Protein AF-0000000076748038 (afdb_homodimer)

Foldseek 3Di:
DDDPPVLLVLLLLCVVQQHLVRSCVVVVHDSVVSVVSQVVRCVVVVHHQWDDDPPTTDGDPVNVVSNVVVVVVVVVVVLVVLLPCPVALADEAEEEEAPLCCVQFVVVCVVVLCVVRVRYHYDYHHDLADDDCSVVVHFKYKDKADDDPDQWDKDWQFWWFWFKKAAPVLCVVPVCQQQDDLVNQLVQAAEEADRPHPPDFKWKQDPVRDTDTRDNPNHHYDNDLVVSVVCRLVGRTMYIHTPSRCVVVVVVRSMDTTPVVIGMDDIMIIMMIGHDDCNRHVNSVSVVVVSNVRSVVRHPD/DDDPPVLLVLLLLCVVQQHLVRSCVVVVHDSVVSVVSQVVRCVVVVHHQWDDDPPTTDGDPVNVVSSVVVVVVVVVVVLVVLLPCPVALADEAEEEEAPLCCVQFCVVCVVVLCVVRVRYHYDYHHDLADDDCSVVVHFKYKDKADDDPDQWDKDWQFWWFWFKKAAPVLCVVPVCQQQDDLVRQLVQAAEEADRPHPPDFKWKQDPVRDTDTRDNDNHHYDNDLVVSVVCRLVGRTMYIHTPSRCVVVVVVRSMDTTPVVIGMDDIMIIMMIGHDDCNRHVNSVSVVVVSNVRSVVNHPD

InterPro domains:
  IPR000847 LysR, HTH, N-terminal domain [PF00126] (5-64)
  IPR000847 LysR, HTH, N-terminal domain [PS50931] (3-60)
  IPR005119 LysR, substrate-binding [PF03466] (87-293)
  IPR036388 Winged helix-like DNA-binding domain superfamily [G3DSA:1.10.10.10] (3-87)
  IPR036390 Winged helix DNA-binding domain superfamily [SSF46785] (3-110)
  IPR058163 LysR-type transcriptional regulator, proteobacterial-type [PTHR30537] (4-295)

pLDDT: mean 83.14, std 13.68, range [37.03, 98.31]

Solvent-accessible surface area (backbone atoms only — not comparable to full-atom values): 32782 Å² total; per-residue (Å²): 130,81,70,64,68,77,32,51,62,54,48,50,37,24,62,74,59,49,28,60,63,52,22,10,63,74,70,74,45,54,50,69,54,46,53,48,33,48,51,48,49,23,60,65,64,71,45,64,40,66,42,81,49,101,86,52,67,37,68,29,75,60,23,48,52,46,47,66,58,40,53,58,47,52,54,41,41,57,41,38,67,52,28,46,69,64,81,50,61,50,50,77,47,33,32,38,28,34,60,63,53,39,62,72,55,44,51,83,44,44,64,60,50,43,68,75,34,69,50,43,35,43,36,41,38,67,43,86,53,84,80,47,48,75,84,63,66,34,55,32,32,50,41,72,44,81,81,70,95,74,84,53,46,74,44,81,45,37,64,39,47,51,39,40,34,26,15,58,67,53,45,68,77,37,63,68,50,79,74,41,48,72,68,58,48,45,72,39,29,46,37,38,62,49,50,86,74,62,72,66,77,39,27,33,44,40,96,86,67,48,77,41,79,61,71,62,88,86,30,24,37,29,51,44,56,61,57,38,49,51,42,19,55,71,56,45,40,26,36,72,40,52,47,84,82,41,50,67,40,38,74,71,60,40,32,39,81,44,48,83,81,57,45,51,35,72,65,36,34,36,27,44,34,25,70,63,66,47,91,45,28,62,51,56,40,52,49,52,53,50,52,45,60,76,30,47,84,51,48,87,117,131,79,72,64,69,76,32,51,61,54,47,51,37,25,62,75,59,46,28,60,63,53,23,10,62,74,70,72,45,54,48,69,56,47,53,46,33,47,50,48,49,24,61,65,64,71,44,63,39,66,42,82,49,101,87,50,68,38,69,30,76,59,24,47,51,46,46,66,57,38,52,59,46,52,54,41,43,56,41,38,66,52,27,46,67,63,81,51,61,50,49,76,47,31,33,39,28,34,60,63,52,39,62,73,56,44,51,83,44,42,63,61,49,44,68,75,33,69,51,43,34,44,35,42,37,65,42,86,54,86,79,47,48,76,85,64,66,35,54,32,31,50,40,72,45,80,79,71,94,74,85,54,46,73,44,82,46,36,63,39,46,51,40,39,36,27,15,58,66,52,46,69,77,35,64,67,49,78,75,40,47,73,67,59,48,46,72,39,29,45,38,38,62,49,49,86,72,61,72,67,77,40,28,32,46,40,97,86,68,49,76,42,79,62,71,64,87,86,29,24,36,28,48,45,57,60,57,37,50,51,42,19,55,72,55,45,39,27,36,71,38,53,47,84,80,40,52,67,41,37,74,71,60,40,33,38,80,42,50,83,80,57,44,49,35,73,66,37,34,36,26,43,35,25,70,63,66,48,90,44,28,61,52,55,39,52,50,52,53,50,51,44,61,76,30,48,86,50,49,87,118

Secondary structure (DSSP, 8-state):
----TTHHHHHHHHHHHT-HHHHHHHHT--HHHHHHHHHHHHHHHTS--EEE-SS-EEE-HHHHHHHHHHHHHHHHHHHHHHHS---SS-EEEEEEE-HHHIIIIIHHHHHHHHHH-TTEEEEEEE-SS---TTTTT-SEEEEESPPP--S-EEEEEEEEPEEEEE-HHHHHH-GGGGG--HHHHHHTB-EEE--TT--PPPEEE-TTS-EEE---TTSEEES-HHHHHHHHHTT--BEEEEGGGTHHHHHTTS-EEE-TTPEEE--EEEEEEESS-GGG-HHHHHHHHHHHHHHGGGTT-/----TTHHHHHHHHHHHTSHHHHHHHHT--HHHHHHHHHHHHHHHTS--EEE-SS-EEE-HHHHHHHHHHHHHHHHHHHHHHHS---SS-EEEEEEE-HHHIIIIIHHHHHHHHHH-TTEEEEEEE-SS---TTTTT-SEEEEESPPP--S-EEEEEEEEPEEEEE-HHHHHH-GGGTT--HHHHHHTBSEEE--TT--PPPEEEPTTS-EEE---TTSEEES-HHHHHHHHHTT--BEEEEGGGTHHHHHTTS-EEE-TTPEEE--EEEEEEESS-GGG-HHHHHHHHHHHHHHGGGTT-

Sequence (602 aa):
MDWNLNDLPIFIAVIETGSVSKAAKRLGNQKSSVSRAINRLEESLNIKLLERNSRHLNLTSDGEQLYNQLKPLMQNLSAIKEQVPSQSLCGTLHIATTFAFSREILSPNLKAFTERYPDIQLSIRSMSHRAHLLEDKLDLAIQLGDLAPSGFYAKRLTVVKLLWFCTPEYLLENPELQSATLETLQQHVSFYHDQENNQSMLYSTMPDGSKQTIEFKDANQLDDVLLVRDMVASGSGVSLLPDIYCRQLCRDGKLVQIANDLNVLPHVNISAVYASKTTHSPRLKAMLNFMEEITAQYVGGMDWNLNDLPIFIAVIETGSVSKAAKRLGNQKSSVSRAINRLEESLNIKLLERNSRHLNLTSDGEQLYNQLKPLMQNLSAIKEQVPSQSLCGTLHIATTFAFSREILSPNLKAFTERYPDIQLSIRSMSHRAHLLEDKLDLAIQLGDLAPSGFYAKRLTVVKLLWFCTPEYLLENPELQSATLETLQQHVSFYHDQENNQSMLYSTMPDGSKQTIEFKDANQLDDVLLVRDMVASGSGVSLLPDIYCRQLCRDGKLVQIANDLNVLPHVNISAVYASKTTHSPRLKAMLNFMEEITAQYVGG

Radius of gyration: 27.27 Å; Cα contacts (8 Å, |Δi|>4): 1044; chains: 2; bounding box: 62×75×76 Å

Nearest PDB structures (foldseek):
  3t1b-assembly1_D  TM=6.327E-01  e=5.945E-26  Vibrio cholerae
  7trw-assembly1_A-2  TM=8.342E-01  e=1.467E-18  Yersinia pestis CO92
  3mz1-assembly2_D  TM=8.164E-01  e=1.441E-16  Sinorhizobium meliloti 1021
  8sbf-assembly1_D  TM=5.383E-01  e=1.758E-18  Acinetobacter baylyi ADP1
  6g4r-assembly1_A  TM=5.101E-01  e=3.819E-17  Corynebacterium glutamicum

Structure (mmCIF, N/CA/C/O backbone):
data_AF-0000000076748038-model_v1
#
loop_
_entity.id
_entity.type
_entity.pdbx_description
1 polymer 'HTH lysR-type domain-containing protein'
#
loop_
_atom_site.group_PDB
_atom_site.id
_atom_site.type_symbol
_atom_site.label_atom_id
_atom_site.label_alt_id
_atom_site.label_comp_id
_atom_site.label_asym_id
_atom_site.label_entity_id
_atom_site.label_seq_id
_atom_site.pdbx_PDB_ins_code
_atom_site.Cartn_x
_atom_site.Cartn_y
_atom_site.Cartn_z
_atom_site.occupancy
_atom_site.B_iso_or_equiv
_atom_site.auth_seq_id
_atom_site.auth_comp_id
_atom_site.auth_asym_id
_atom_site.auth_atom_id
_atom_site.pdbx_PDB_model_num
ATOM 1 N N . MET A 1 1 ? 20.391 -44 16.562 1 37.81 1 MET A N 1
ATOM 2 C CA . MET A 1 1 ? 19.578 -42.969 17.219 1 37.81 1 MET A CA 1
ATOM 3 C C . MET A 1 1 ? 18.297 -42.719 16.422 1 37.81 1 MET A C 1
ATOM 5 O O . MET A 1 1 ? 18.344 -42.438 15.227 1 37.81 1 MET A O 1
ATOM 9 N N . ASP A 1 2 ? 17.234 -43.344 16.656 1 55.03 2 ASP A N 1
ATOM 10 C CA . ASP A 1 2 ? 16 -43.438 15.891 1 55.03 2 ASP A CA 1
ATOM 11 C C . ASP A 1 2 ? 15.156 -42.156 16.062 1 55.03 2 ASP A C 1
ATOM 13 O O . ASP A 1 2 ? 14.391 -42.031 17.016 1 55.03 2 ASP A O 1
ATOM 17 N N . TRP A 1 3 ? 15.664 -41.062 15.578 1 59.5 3 TRP A N 1
ATOM 18 C CA . TRP A 1 3 ? 14.922 -39.812 15.617 1 59.5 3 TRP A CA 1
ATOM 19 C C . TRP A 1 3 ? 13.695 -39.875 14.719 1 59.5 3 TRP A C 1
ATOM 21 O O . TRP A 1 3 ? 13.766 -40.375 13.594 1 59.5 3 TRP A O 1
ATOM 31 N N . ASN A 1 4 ? 12.547 -39.781 15.391 1 64.44 4 ASN A N 1
ATOM 32 C CA . ASN A 1 4 ? 11.469 -39.406 14.484 1 64.44 4 ASN A CA 1
ATOM 33 C C . ASN A 1 4 ? 11.578 -37.969 14.031 1 64.44 4 ASN A C 1
ATOM 35 O O . ASN A 1 4 ? 11.258 -37.031 14.781 1 64.44 4 ASN A O 1
ATOM 39 N N . LEU A 1 5 ? 12.102 -37.75 12.844 1 67 5 LEU A N 1
ATOM 40 C CA . LEU A 1 5 ? 12.422 -36.438 12.328 1 67 5 LEU A CA 1
ATOM 41 C C . LEU A 1 5 ? 11.18 -35.562 12.25 1 67 5 LEU A C 1
ATOM 43 O O . LEU A 1 5 ? 11.266 -34.312 12.32 1 67 5 LEU A O 1
ATOM 47 N N . ASN A 1 6 ? 10.102 -36.156 12.203 1 71 6 ASN A N 1
ATOM 48 C CA . ASN A 1 6 ? 8.844 -35.438 12.117 1 71 6 ASN A CA 1
ATOM 49 C C . ASN A 1 6 ? 8.516 -34.719 13.43 1 71 6 ASN A C 1
ATOM 51 O O . ASN A 1 6 ? 7.676 -33.812 13.469 1 71 6 ASN A O 1
ATOM 55 N N . ASP A 1 7 ? 9.203 -35.094 14.477 1 80 7 ASP A N 1
ATOM 56 C CA . ASP A 1 7 ? 8.945 -34.469 15.781 1 80 7 ASP A CA 1
ATOM 57 C C . ASP A 1 7 ? 9.664 -33.125 15.906 1 80 7 ASP A C 1
ATOM 59 O O . ASP A 1 7 ? 9.289 -32.312 16.734 1 80 7 ASP A O 1
ATOM 63 N N . LEU A 1 8 ? 10.609 -32.938 15.047 1 78.19 8 LEU A N 1
ATOM 64 C CA . LEU A 1 8 ? 11.461 -31.766 15.18 1 78.19 8 LEU A CA 1
ATOM 65 C C . LEU A 1 8 ? 10.68 -30.5 14.844 1 78.19 8 LEU A C 1
ATOM 67 O O . LEU A 1 8 ? 10.711 -29.531 15.602 1 78.19 8 LEU A O 1
ATOM 71 N N . PRO A 1 9 ? 9.945 -30.578 13.719 1 77.88 9 PRO A N 1
ATOM 72 C CA . PRO A 1 9 ? 9.141 -29.391 13.453 1 77.88 9 PRO A CA 1
ATOM 73 C C . PRO A 1 9 ? 8.102 -29.125 14.539 1 77.88 9 PRO A C 1
ATOM 75 O O . PRO A 1 9 ? 7.773 -27.969 14.82 1 77.88 9 PRO A O 1
ATOM 78 N N . ILE A 1 10 ? 7.559 -30.094 15.117 1 82.06 10 ILE A N 1
ATOM 79 C CA . ILE A 1 10 ? 6.586 -29.969 16.203 1 82.06 10 ILE A CA 1
ATOM 80 C C . ILE A 1 10 ? 7.234 -29.297 17.406 1 82.06 10 ILE A C 1
ATOM 82 O O . ILE A 1 10 ? 6.656 -28.391 18 1 82.06 10 ILE A O 1
ATOM 86 N N . PHE A 1 11 ? 8.469 -29.719 17.75 1 86.25 11 PHE A N 1
ATOM 87 C CA . PHE A 1 11 ? 9.242 -29.125 18.828 1 86.25 11 PHE A CA 1
ATOM 88 C C . PHE A 1 11 ? 9.469 -27.641 18.578 1 86.25 11 PHE A C 1
ATOM 90 O O . PHE A 1 11 ? 9.227 -26.812 19.453 1 86.25 11 PHE A O 1
ATOM 97 N N . ILE A 1 12 ? 9.828 -27.359 17.438 1 82.5 12 ILE A N 1
ATOM 98 C CA . ILE A 1 12 ? 10.102 -25.969 17.078 1 82.5 12 ILE A CA 1
ATOM 99 C C . ILE A 1 12 ? 8.82 -25.141 17.219 1 82.5 12 ILE A C 1
ATOM 101 O O . ILE A 1 12 ? 8.844 -24.047 17.766 1 82.5 12 ILE A O 1
ATOM 105 N N . ALA A 1 13 ? 7.703 -25.625 16.75 1 84.06 13 ALA A N 1
ATOM 106 C CA . ALA A 1 13 ? 6.414 -24.953 16.844 1 84.06 13 ALA A CA 1
ATOM 107 C C . ALA A 1 13 ? 6.023 -24.688 18.297 1 84.06 13 ALA A C 1
ATOM 109 O O . ALA A 1 13 ? 5.504 -23.625 18.625 1 84.06 13 ALA A O 1
ATOM 110 N N . VAL A 1 14 ? 6.281 -25.625 19.109 1 85.5 14 VAL A N 1
ATOM 111 C CA . VAL A 1 14 ? 5.941 -25.5 20.516 1 85.5 14 VAL A CA 1
ATOM 112 C C . VAL A 1 14 ? 6.766 -24.391 21.156 1 85.5 14 VAL A C 1
ATOM 114 O O . VAL A 1 14 ? 6.246 -23.594 21.938 1 85.5 14 VAL A O 1
ATOM 117 N N . ILE A 1 15 ? 7.973 -24.297 20.734 1 82.81 15 ILE A N 1
ATOM 118 C CA . ILE A 1 15 ? 8.844 -23.281 21.297 1 82.81 15 ILE A CA 1
ATOM 119 C C . ILE A 1 15 ? 8.438 -21.906 20.766 1 82.81 15 ILE A C 1
ATOM 121 O O . ILE A 1 15 ? 8.367 -20.938 21.531 1 82.81 15 ILE A O 1
ATOM 125 N N . GLU A 1 16 ? 8.203 -21.906 19.547 1 79.75 16 GLU A N 1
ATOM 126 C CA . GLU A 1 16 ? 7.895 -20.641 18.906 1 79.75 16 GLU A CA 1
ATOM 127 C C . GLU A 1 16 ? 6.551 -20.094 19.375 1 79.75 16 GLU A C 1
ATOM 129 O O . GLU A 1 16 ? 6.379 -18.875 19.5 1 79.75 16 GLU A O 1
ATOM 134 N N . THR A 1 17 ? 5.605 -20.953 19.641 1 80.5 17 THR A N 1
ATOM 135 C CA . THR A 1 17 ? 4.27 -20.547 20.078 1 80.5 17 THR A CA 1
ATOM 136 C C . THR A 1 17 ? 4.203 -20.422 21.594 1 80.5 17 THR A C 1
ATOM 138 O O . THR A 1 17 ? 3.287 -19.797 22.141 1 80.5 17 THR A O 1
ATOM 141 N N . GLY A 1 18 ? 5.137 -21.047 22.234 1 80.31 18 GLY A N 1
ATOM 142 C CA . GLY A 1 18 ? 5.227 -21.031 23.688 1 80.31 18 GLY A CA 1
ATOM 143 C C . GLY A 1 18 ? 4.18 -21.891 24.344 1 80.31 18 GLY A C 1
ATOM 144 O O . GLY A 1 18 ? 3.953 -21.797 25.562 1 80.31 18 GLY A O 1
ATOM 145 N N . SER A 1 19 ? 3.367 -22.656 23.594 1 84.81 19 SER A N 1
ATOM 146 C CA . SER A 1 19 ? 2.301 -23.484 24.125 1 84.81 19 SER A CA 1
ATOM 147 C C . SER A 1 19 ? 2.078 -24.719 23.25 1 84.81 19 SER A C 1
ATOM 149 O O . SER A 1 19 ? 2.16 -24.641 22.031 1 84.81 19 SER A O 1
ATOM 151 N N . VAL A 1 20 ? 1.813 -25.828 23.953 1 85.62 20 VAL A N 1
ATOM 152 C CA . VAL A 1 20 ? 1.507 -27.078 23.25 1 85.62 20 VAL A CA 1
ATOM 153 C C . VAL A 1 20 ? 0.179 -26.938 22.5 1 85.62 20 VAL A C 1
ATOM 155 O O . VAL A 1 20 ? 0.057 -27.359 21.359 1 85.62 20 VAL A O 1
ATOM 158 N N . SER A 1 21 ? -0.703 -26.25 23.141 1 84.38 21 SER A N 1
ATOM 159 C CA . SER A 1 21 ? -2.02 -26.078 22.547 1 84.38 21 SER A CA 1
ATOM 160 C C . SER A 1 21 ? -1.958 -25.156 21.328 1 84.38 21 SER A C 1
ATOM 162 O O . SER A 1 21 ? -2.58 -25.438 20.297 1 84.38 21 SER A O 1
ATOM 164 N N . LYS A 1 22 ? -1.174 -24.188 21.422 1 82.12 22 LYS A N 1
ATOM 165 C CA . LYS A 1 22 ? -1.03 -23.266 20.297 1 82.12 22 LYS A CA 1
ATOM 166 C C . LYS A 1 22 ? -0.272 -23.891 19.141 1 82.12 22 LYS A C 1
ATOM 168 O O . LYS A 1 22 ? -0.614 -23.688 17.984 1 82.12 22 LYS A O 1
ATOM 173 N N . ALA A 1 23 ? 0.669 -24.656 19.453 1 84.5 23 ALA A N 1
ATOM 174 C CA . ALA A 1 23 ? 1.419 -25.391 18.438 1 84.5 23 ALA A CA 1
ATOM 175 C C . ALA A 1 23 ? 0.525 -26.391 17.703 1 84.5 23 ALA A C 1
ATOM 177 O O . ALA A 1 23 ? 0.609 -26.531 16.484 1 84.5 23 ALA A O 1
ATOM 178 N N . ALA A 1 24 ? -0.321 -26.969 18.422 1 85.88 24 ALA A N 1
ATOM 179 C CA . ALA A 1 24 ? -1.258 -27.922 17.844 1 85.88 24 ALA A CA 1
ATOM 180 C C . ALA A 1 24 ? -2.178 -27.234 16.828 1 85.88 24 ALA A C 1
ATOM 182 O O . ALA A 1 24 ? -2.393 -27.75 15.734 1 85.88 24 ALA A O 1
ATOM 183 N N . LYS A 1 25 ? -2.58 -26.156 17.188 1 80 25 LYS A N 1
ATOM 184 C CA . LYS A 1 25 ? -3.445 -25.375 16.312 1 80 25 LYS A CA 1
ATOM 185 C C . LYS A 1 25 ? -2.697 -24.938 15.055 1 80 25 LYS A C 1
ATOM 187 O O . LYS A 1 25 ? -3.213 -25.047 13.938 1 80 25 LYS A O 1
ATOM 192 N N . ARG A 1 26 ? -1.481 -24.562 15.258 1 76.25 26 ARG A N 1
ATOM 193 C CA . ARG A 1 26 ? -0.652 -24.078 14.164 1 76.25 26 ARG A CA 1
ATOM 194 C C . ARG A 1 26 ? -0.346 -25.203 13.172 1 76.25 26 ARG A C 1
ATOM 196 O O . ARG A 1 26 ? -0.337 -24.984 11.961 1 76.25 26 ARG A O 1
ATOM 203 N N . LEU A 1 27 ? -0.184 -26.375 13.609 1 72.56 27 LEU A N 1
ATOM 204 C CA . LEU A 1 27 ? 0.272 -27.5 12.805 1 72.56 27 LEU A CA 1
ATOM 205 C C . LEU A 1 27 ? -0.909 -28.344 12.328 1 72.56 27 LEU A C 1
ATOM 207 O O . LEU A 1 27 ? -0.741 -29.25 11.508 1 72.56 27 LEU A O 1
ATOM 211 N N . GLY A 1 28 ? -2.092 -28 12.844 1 74.69 28 GLY A N 1
ATOM 212 C CA . GLY A 1 28 ? -3.256 -28.812 12.508 1 74.69 28 GLY A CA 1
ATOM 213 C C . GLY A 1 28 ? -3.223 -30.203 13.125 1 74.69 28 GLY A C 1
ATOM 214 O O . GLY A 1 28 ? -3.668 -31.172 12.508 1 74.69 28 GLY A O 1
ATOM 215 N N . ASN A 1 29 ? -2.648 -30.234 14.203 1 79.12 29 ASN A N 1
ATOM 216 C CA . ASN A 1 29 ? -2.521 -31.5 14.914 1 79.12 29 ASN A CA 1
ATOM 217 C C . ASN A 1 29 ? -3.322 -31.5 16.203 1 79.12 29 ASN A C 1
ATOM 219 O O . ASN A 1 29 ? -3.75 -30.453 16.688 1 79.12 29 ASN A O 1
ATOM 223 N N . GLN A 1 30 ? -3.699 -32.688 16.75 1 80.88 30 GLN A N 1
ATOM 224 C CA . GLN A 1 30 ? -4.281 -32.812 18.078 1 80.88 30 GLN A CA 1
ATOM 225 C C . GLN A 1 30 ? -3.242 -32.531 19.156 1 80.88 30 GLN A C 1
ATOM 227 O O . GLN A 1 30 ? -2.074 -32.906 19.016 1 80.88 30 GLN A O 1
ATOM 232 N N . LYS A 1 31 ? -3.709 -31.859 20.234 1 86.88 31 LYS A N 1
ATOM 233 C CA . LYS A 1 31 ? -2.842 -31.531 21.359 1 86.88 31 LYS A CA 1
ATOM 234 C C . LYS A 1 31 ? -2.119 -32.781 21.875 1 86.88 31 LYS A C 1
ATOM 236 O O . LYS A 1 31 ? -0.933 -32.719 22.203 1 86.88 31 LYS A O 1
ATOM 241 N N . SER A 1 32 ? -2.875 -33.844 21.938 1 88.62 32 SER A N 1
ATOM 242 C CA . SER A 1 32 ? -2.303 -35.125 22.438 1 88.62 32 SER A CA 1
ATOM 243 C C . SER A 1 32 ? -1.162 -35.594 21.547 1 88.62 32 SER A C 1
ATOM 245 O O . SER A 1 32 ? -0.163 -36.125 22.031 1 88.62 32 SER A O 1
ATOM 247 N N . SER A 1 33 ? -1.274 -35.312 20.25 1 83.25 33 SER A N 1
ATOM 248 C CA . 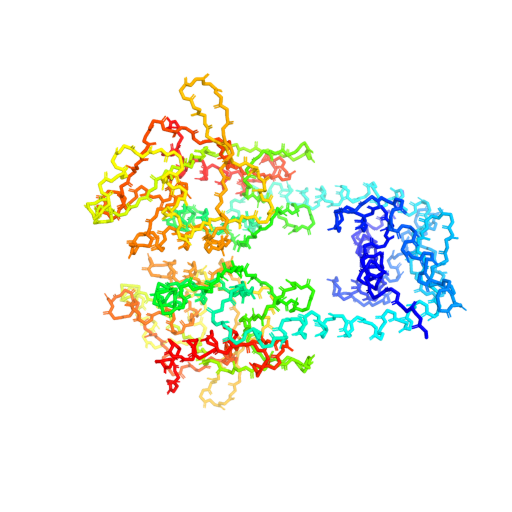SER A 1 33 ? -0.244 -35.719 19.297 1 83.25 33 SER A CA 1
ATOM 249 C C . SER A 1 33 ? 1.011 -34.875 19.453 1 83.25 33 SER A C 1
ATOM 251 O O . SER A 1 33 ? 2.129 -35.375 19.375 1 83.25 33 SER A O 1
ATOM 253 N N . VAL A 1 34 ? 0.78 -33.688 19.703 1 89 34 VAL A N 1
ATOM 254 C CA . VAL A 1 34 ? 1.899 -32.75 19.875 1 89 34 VAL A CA 1
ATOM 255 C C . VAL A 1 34 ? 2.635 -33.094 21.172 1 89 34 VAL A C 1
ATOM 257 O O . VAL A 1 34 ? 3.867 -33.156 21.203 1 89 34 VAL A O 1
ATOM 260 N N . SER A 1 35 ? 1.892 -33.281 22.172 1 87.44 35 SER A N 1
ATOM 261 C CA . SER A 1 35 ? 2.475 -33.656 23.469 1 87.44 35 SER A CA 1
ATOM 262 C C . SER A 1 35 ? 3.258 -34.938 23.375 1 87.44 35 SER A C 1
ATOM 264 O O . SER A 1 35 ? 4.367 -35.062 23.906 1 87.44 35 SER A O 1
ATOM 266 N N . ARG A 1 36 ? 2.756 -35.938 22.656 1 88 36 ARG A N 1
ATOM 267 C CA . ARG A 1 36 ? 3.422 -37.219 22.469 1 88 36 ARG A CA 1
ATOM 268 C C . ARG A 1 36 ? 4.719 -37.031 21.688 1 88 36 ARG A C 1
ATOM 270 O O . ARG A 1 36 ? 5.723 -37.688 21.984 1 88 36 ARG A O 1
ATOM 277 N N . ALA A 1 37 ? 4.613 -36.188 20.672 1 86.44 37 ALA A N 1
ATOM 278 C CA . ALA A 1 37 ? 5.797 -35.938 19.859 1 86.44 37 ALA A CA 1
ATOM 279 C C . ALA A 1 37 ? 6.934 -35.344 20.688 1 86.44 37 ALA A C 1
ATOM 281 O O . ALA A 1 37 ? 8.086 -35.781 20.547 1 86.44 37 ALA A O 1
ATOM 282 N N . ILE A 1 38 ? 6.625 -34.5 21.547 1 87.56 38 ILE A N 1
ATOM 283 C CA . ILE A 1 38 ? 7.625 -33.875 22.406 1 87.56 38 ILE A CA 1
ATOM 284 C C . ILE A 1 38 ? 8.211 -34.906 23.359 1 87.56 38 ILE A C 1
ATOM 286 O O . ILE A 1 38 ? 9.43 -35 23.531 1 87.56 38 ILE A O 1
ATOM 290 N N . ASN A 1 39 ? 7.305 -35.656 23.891 1 86.88 39 ASN A N 1
ATOM 291 C CA . ASN A 1 39 ? 7.75 -36.719 24.797 1 86.88 39 ASN A CA 1
ATOM 292 C C . ASN A 1 39 ? 8.641 -37.719 24.078 1 86.88 39 ASN A C 1
ATOM 294 O O . ASN A 1 39 ? 9.656 -38.156 24.609 1 86.88 39 ASN A O 1
ATOM 298 N N . ARG A 1 40 ? 8.25 -38.094 22.891 1 85.19 40 ARG A N 1
ATOM 299 C CA . ARG A 1 40 ? 9.031 -39.031 22.094 1 85.19 40 ARG A CA 1
ATOM 300 C C . ARG A 1 40 ? 10.414 -38.469 21.797 1 85.19 40 ARG A C 1
ATOM 302 O O . ARG A 1 40 ? 11.414 -39.188 21.859 1 85.19 40 ARG A O 1
ATOM 309 N N . LEU A 1 41 ? 10.445 -37.25 21.5 1 84.75 41 LEU A N 1
ATOM 310 C CA . LEU A 1 41 ? 11.711 -36.594 21.203 1 84.75 41 LEU A CA 1
ATOM 311 C C . LEU A 1 41 ? 12.609 -36.531 22.438 1 84.75 41 LEU A C 1
ATOM 313 O O . LEU A 1 41 ? 13.812 -36.812 22.359 1 84.75 41 LEU A O 1
ATOM 317 N N . GLU A 1 42 ? 12.047 -36.25 23.531 1 86.62 42 GLU A N 1
ATOM 318 C CA . GLU A 1 42 ? 12.797 -36.219 24.781 1 86.62 42 GLU A CA 1
ATOM 319 C C . GLU A 1 42 ? 13.328 -37.625 25.125 1 86.62 42 GLU A C 1
ATOM 321 O O . GLU A 1 42 ? 14.469 -37.75 25.578 1 86.62 42 GLU A O 1
ATOM 326 N N . GLU A 1 43 ? 12.508 -38.594 24.906 1 84.38 43 GLU A N 1
ATOM 327 C CA . GLU A 1 43 ? 12.898 -39.969 25.172 1 84.38 43 GLU A CA 1
ATOM 328 C C . GLU A 1 43 ? 14.008 -40.438 24.234 1 84.38 43 GLU A C 1
ATOM 330 O O . GLU A 1 43 ? 14.977 -41.062 24.672 1 84.38 43 GLU A O 1
ATOM 335 N N . SER A 1 44 ? 13.875 -40.094 23 1 81.5 44 SER A N 1
ATOM 336 C CA . SER A 1 44 ? 14.859 -40.5 22 1 81.5 44 SER A CA 1
ATOM 337 C C . SER A 1 44 ? 16.219 -39.844 22.25 1 81.5 44 SER A C 1
ATOM 339 O O . SER A 1 44 ? 17.25 -40.469 22 1 81.5 44 SER A O 1
ATOM 341 N N . LEU A 1 45 ? 16.172 -38.656 22.812 1 79.69 45 LEU A N 1
ATOM 342 C CA . LEU A 1 45 ? 17.391 -37.906 23.047 1 79.69 45 LEU A CA 1
ATOM 343 C C . LEU A 1 45 ? 17.875 -38.062 24.484 1 79.69 45 LEU A C 1
ATOM 345 O O . LEU A 1 45 ? 18.984 -37.656 24.828 1 79.69 45 LEU A O 1
ATOM 349 N N . ASN A 1 46 ? 17.062 -38.719 25.234 1 81.69 46 ASN A N 1
ATOM 350 C CA . ASN A 1 46 ? 17.328 -38.938 26.656 1 81.69 46 ASN A CA 1
ATOM 351 C C . ASN A 1 46 ? 17.641 -37.625 27.375 1 81.69 46 ASN A C 1
ATOM 353 O O . ASN A 1 46 ? 18.562 -37.562 28.172 1 81.69 46 ASN A O 1
ATOM 357 N N . ILE A 1 47 ? 17.031 -36.594 26.922 1 81.62 47 ILE A N 1
ATOM 358 C CA . ILE A 1 47 ? 17.141 -35.281 27.578 1 81.62 47 ILE A CA 1
ATOM 359 C C . ILE A 1 47 ? 15.734 -34.688 27.734 1 81.62 47 ILE A C 1
ATOM 361 O O . ILE A 1 47 ? 14.805 -35.062 27.016 1 81.62 47 ILE A O 1
ATOM 365 N N . LYS A 1 48 ? 15.578 -33.781 28.703 1 84.56 48 LYS A N 1
ATOM 366 C CA . LYS A 1 48 ? 14.359 -33 28.844 1 84.56 48 LYS A CA 1
ATOM 367 C C . LYS A 1 48 ? 14.477 -31.672 28.094 1 84.56 48 LYS A C 1
ATOM 369 O O . LYS A 1 48 ? 15.469 -30.953 28.234 1 84.56 48 LYS A O 1
ATOM 374 N N . LEU A 1 49 ? 13.5 -31.484 27.234 1 86.38 49 LEU A N 1
ATOM 375 C CA . LEU A 1 49 ? 13.531 -30.281 26.406 1 86.38 49 LEU A CA 1
ATOM 376 C C . LEU A 1 49 ? 12.672 -29.188 27.016 1 86.38 49 LEU A C 1
ATOM 378 O O . LEU A 1 49 ? 12.953 -28 26.828 1 86.38 49 LEU A O 1
ATOM 382 N N . LEU A 1 50 ? 11.625 -29.594 27.688 1 84.88 50 LEU A N 1
ATOM 383 C CA . LEU A 1 50 ? 10.656 -28.641 28.234 1 84.88 50 LEU A CA 1
ATOM 384 C C . LEU A 1 50 ? 10.5 -28.844 29.75 1 84.88 50 LEU A C 1
ATOM 386 O O . LEU A 1 50 ? 10.602 -29.969 30.234 1 84.88 50 LEU A O 1
ATOM 390 N N . GLU A 1 51 ? 10.57 -27.734 30.484 1 79.38 51 GLU A N 1
ATOM 391 C CA . GLU A 1 51 ? 10.25 -27.781 31.906 1 79.38 51 GLU A CA 1
ATOM 392 C C . GLU A 1 51 ? 8.875 -27.172 32.188 1 79.38 51 GLU A C 1
ATOM 394 O O . GLU A 1 51 ? 8.539 -26.125 31.625 1 79.38 51 GLU A O 1
ATOM 399 N N . ARG A 1 52 ? 7.965 -28.031 32.469 1 65.38 52 ARG A N 1
ATOM 400 C CA . ARG A 1 52 ? 6.598 -27.609 32.781 1 65.38 52 ARG A CA 1
ATOM 401 C C . ARG A 1 52 ? 6.492 -27 34.156 1 65.38 52 ARG A C 1
ATOM 403 O O . ARG A 1 52 ? 6.875 -27.641 35.156 1 65.38 52 ARG A O 1
ATOM 410 N N . ASN A 1 53 ? 6.742 -25.812 34.281 1 56.69 53 ASN A N 1
ATOM 411 C CA . ASN A 1 53 ? 6.258 -25.266 35.531 1 56.69 53 ASN A CA 1
ATOM 412 C C . ASN A 1 53 ? 4.82 -24.766 35.406 1 56.69 53 ASN A C 1
ATOM 414 O O . ASN A 1 53 ? 4.316 -24.578 34.312 1 56.69 53 ASN A O 1
ATOM 418 N N . SER A 1 54 ? 3.98 -24.688 36.438 1 54.81 54 SER A N 1
ATOM 419 C CA . SER A 1 54 ? 2.545 -24.469 36.531 1 54.81 54 SER A CA 1
ATOM 420 C C . SER A 1 54 ? 2.072 -23.422 35.531 1 54.81 54 SER A C 1
ATOM 422 O O . SER A 1 54 ? 0.945 -23.5 35.031 1 54.81 54 SER A O 1
ATOM 424 N N . ARG A 1 55 ? 2.711 -22.312 35.094 1 54.81 55 ARG A N 1
ATOM 425 C CA . ARG A 1 55 ? 2.113 -21.203 34.375 1 54.81 55 ARG A CA 1
ATOM 426 C C . ARG A 1 55 ? 2.742 -21.031 33 1 54.81 55 ARG A C 1
ATOM 428 O O . ARG A 1 55 ? 2.111 -20.5 32.094 1 54.81 55 ARG A O 1
ATOM 435 N N . HIS A 1 56 ? 3.996 -21.391 32.781 1 62.78 56 HIS A N 1
ATOM 436 C CA . HIS A 1 56 ? 4.633 -21.141 31.5 1 62.78 56 HIS A CA 1
ATOM 437 C C . HIS A 1 56 ? 5.492 -22.328 31.062 1 62.78 56 HIS A C 1
ATOM 439 O O . HIS A 1 56 ? 6.074 -23.016 31.906 1 62.78 56 HIS A O 1
ATOM 445 N N . LEU A 1 57 ? 5.367 -22.781 29.781 1 71.81 57 LEU A N 1
ATOM 446 C CA . LEU A 1 57 ? 6.246 -23.75 29.141 1 71.81 57 LEU A CA 1
ATOM 447 C C . LEU A 1 57 ? 7.629 -23.156 28.891 1 71.81 57 LEU A C 1
ATOM 449 O O . LEU A 1 57 ? 7.766 -22.172 28.172 1 71.81 57 LEU A O 1
ATOM 453 N N . ASN A 1 58 ? 8.633 -23.625 29.719 1 77.94 58 ASN A N 1
ATOM 454 C CA . ASN A 1 58 ? 10 -23.141 29.562 1 77.94 58 ASN A CA 1
ATOM 455 C C . ASN A 1 58 ? 10.906 -24.188 28.938 1 77.94 58 ASN A C 1
ATOM 457 O O . ASN A 1 58 ? 10.727 -25.375 29.156 1 77.94 58 ASN A O 1
ATOM 461 N N . LEU A 1 59 ? 11.883 -23.719 28.125 1 80.56 59 LEU A N 1
ATOM 462 C CA . LEU A 1 59 ? 12.93 -24.562 27.562 1 80.56 59 LEU A CA 1
ATOM 463 C C . LEU A 1 59 ? 13.984 -24.875 28.625 1 80.56 59 LEU A C 1
ATOM 465 O O . LEU A 1 59 ? 14.359 -24.016 29.406 1 80.56 59 LEU A O 1
ATOM 469 N N . THR A 1 60 ? 14.43 -26.141 28.703 1 82.31 60 THR A N 1
ATOM 470 C CA . THR A 1 60 ? 15.648 -26.484 29.422 1 82.31 60 THR A CA 1
ATOM 471 C C . THR A 1 60 ? 16.875 -25.984 28.656 1 82.31 60 THR A C 1
ATOM 473 O O . THR A 1 60 ? 16.766 -25.531 27.516 1 82.31 60 THR A O 1
ATOM 476 N N . SER A 1 61 ? 18.016 -25.969 29.312 1 81.19 61 SER A N 1
ATOM 477 C CA . SER A 1 61 ? 19.266 -25.641 28.625 1 81.19 61 SER A CA 1
ATOM 478 C C . SER A 1 61 ? 19.484 -26.516 27.406 1 81.19 61 SER A C 1
ATOM 480 O O . SER A 1 61 ? 19.922 -26.031 26.359 1 81.19 61 SER A O 1
ATOM 482 N N . ASP A 1 62 ? 19.156 -27.719 27.531 1 81.12 62 ASP A N 1
ATOM 483 C CA . ASP A 1 62 ? 19.266 -28.672 26.422 1 81.12 62 ASP A CA 1
ATOM 484 C C . ASP A 1 62 ? 18.25 -28.344 25.328 1 81.12 62 ASP A C 1
ATOM 486 O O . ASP A 1 62 ? 18.547 -28.453 24.125 1 81.12 62 ASP A O 1
ATOM 490 N N . GLY A 1 63 ? 17.078 -27.953 25.828 1 82.19 63 GLY A N 1
ATOM 491 C CA . GLY A 1 63 ? 16.047 -27.562 24.859 1 82.19 63 GLY A CA 1
ATOM 492 C C . GLY A 1 63 ? 16.438 -26.344 24.047 1 82.19 63 GLY A C 1
ATOM 493 O O . GLY A 1 63 ? 16.234 -26.297 22.828 1 82.19 63 GLY A O 1
ATOM 494 N N . GLU A 1 64 ? 17.031 -25.469 24.688 1 81.62 64 GLU A N 1
ATOM 495 C CA . GLU A 1 64 ? 17.484 -24.25 24 1 81.62 64 GLU A CA 1
ATOM 496 C C . GLU A 1 64 ? 18.594 -24.562 23 1 81.62 64 GLU A C 1
ATOM 498 O O . GLU A 1 64 ? 18.594 -24.031 21.891 1 81.62 64 GLU A O 1
ATOM 503 N N . GLN A 1 65 ? 19.469 -25.359 23.406 1 79 65 GLN A N 1
ATOM 504 C CA . GLN A 1 65 ? 20.562 -25.766 22.516 1 79 65 GLN A CA 1
ATOM 505 C C . GLN A 1 65 ? 20.047 -26.5 21.297 1 79 65 GLN A C 1
ATOM 507 O O . GLN A 1 65 ? 20.469 -26.25 20.172 1 79 65 GLN A O 1
ATOM 512 N N . LEU A 1 66 ? 19.156 -27.375 21.531 1 80.19 66 LEU A N 1
ATOM 513 C CA . LEU A 1 66 ? 18.594 -28.125 20.406 1 80.19 66 LEU A CA 1
ATOM 514 C C . LEU A 1 66 ? 17.828 -27.219 19.469 1 80.19 66 LEU A C 1
ATOM 516 O O . LEU A 1 66 ? 17.953 -27.312 18.25 1 80.19 66 LEU A O 1
ATOM 520 N N . TYR A 1 67 ? 17.031 -26.359 20.094 1 80.94 67 TYR A N 1
ATOM 521 C CA . TYR A 1 67 ? 16.281 -25.406 19.281 1 80.94 67 TYR A CA 1
ATOM 522 C C . TYR A 1 67 ? 17.234 -24.578 18.406 1 80.94 67 TYR A C 1
ATOM 524 O O . TYR A 1 67 ? 17 -24.422 17.203 1 80.94 67 TYR A O 1
ATOM 532 N N . ASN A 1 68 ? 18.25 -24.141 18.953 1 77.31 68 ASN A N 1
ATOM 533 C CA . ASN A 1 68 ? 19.188 -23.281 18.234 1 77.31 68 ASN A CA 1
ATOM 534 C C . ASN A 1 68 ? 19.906 -24.062 17.125 1 77.31 68 ASN A C 1
ATOM 536 O O . ASN A 1 68 ? 20.203 -23.5 16.062 1 77.31 68 ASN A O 1
ATOM 540 N N . GLN A 1 69 ? 20.094 -25.312 17.359 1 72.69 69 GLN A N 1
ATOM 541 C CA . GLN A 1 69 ? 20.766 -26.141 16.375 1 72.69 69 GLN A CA 1
ATOM 542 C C . GLN A 1 69 ? 19.781 -26.609 15.297 1 72.69 69 GLN A C 1
ATOM 544 O O . GLN A 1 69 ? 20.141 -26.703 14.125 1 72.69 69 GLN A O 1
ATOM 549 N N . LEU A 1 70 ? 18.578 -26.797 15.734 1 71.94 70 LEU A N 1
ATOM 550 C CA . LEU A 1 70 ? 17.594 -27.391 14.836 1 71.94 70 LEU A CA 1
ATOM 551 C C . LEU A 1 70 ? 16.953 -26.312 13.945 1 71.94 70 LEU A C 1
ATOM 553 O O . LEU A 1 70 ? 16.641 -26.578 12.789 1 71.94 70 LEU A O 1
ATOM 557 N N . LYS A 1 71 ? 16.797 -25.25 14.547 1 72.81 71 LYS A N 1
ATOM 558 C CA . LYS A 1 71 ? 16.094 -24.188 13.82 1 72.81 71 LYS A CA 1
ATOM 559 C C . LYS A 1 71 ? 16.75 -23.906 12.477 1 72.81 71 LYS A C 1
ATOM 561 O O . LYS A 1 71 ? 16.094 -23.953 11.43 1 72.81 71 LYS A O 1
ATOM 566 N N . PRO A 1 72 ? 18.031 -23.812 12.469 1 65 72 PRO A N 1
ATOM 567 C CA . PRO A 1 72 ? 18.656 -23.641 11.156 1 65 72 PRO A CA 1
ATOM 568 C C . PRO A 1 72 ? 18.578 -24.906 10.297 1 65 72 PRO A C 1
ATOM 570 O O . PRO A 1 72 ? 18.422 -24.812 9.078 1 65 72 PRO A O 1
ATOM 573 N N . LEU A 1 73 ? 18.641 -26.031 10.844 1 60.25 73 LEU A N 1
ATOM 574 C CA . LEU A 1 73 ? 18.578 -27.297 10.109 1 60.25 73 LEU A CA 1
ATOM 575 C C . LEU A 1 73 ? 17.188 -27.5 9.5 1 60.25 73 LEU A C 1
ATOM 577 O O . LEU A 1 73 ? 17.078 -27.938 8.352 1 60.25 73 LEU A O 1
ATOM 581 N N . MET A 1 74 ? 16.219 -27.234 10.281 1 60.03 74 MET A N 1
ATOM 582 C CA . MET A 1 74 ? 14.859 -27.375 9.766 1 60.03 74 MET A CA 1
ATOM 583 C C . MET A 1 74 ? 14.57 -26.328 8.688 1 60.03 74 MET A C 1
ATOM 585 O O . MET A 1 74 ? 13.875 -26.625 7.715 1 60.03 74 MET A O 1
ATOM 589 N N . GLN A 1 75 ? 15.109 -25.312 8.922 1 57.19 75 GLN A N 1
ATOM 590 C CA . GLN A 1 75 ? 15.031 -24.281 7.883 1 57.19 75 GLN A CA 1
ATOM 591 C C . GLN A 1 75 ? 15.773 -24.734 6.625 1 57.19 75 GLN A C 1
ATOM 593 O O . GLN A 1 75 ? 15.289 -24.516 5.508 1 57.19 75 GLN A O 1
ATOM 598 N N . ASN A 1 76 ? 16.844 -25.406 6.867 1 51.84 76 ASN A N 1
ATOM 599 C CA . ASN A 1 76 ? 17.609 -25.984 5.766 1 51.84 76 ASN A CA 1
ATOM 600 C C . ASN A 1 76 ? 16.891 -27.172 5.148 1 51.84 76 ASN A C 1
ATOM 602 O O . ASN A 1 76 ? 16.906 -27.359 3.932 1 51.84 76 ASN A O 1
ATOM 606 N N . LEU A 1 77 ? 16.391 -27.984 5.961 1 50.22 77 LEU A N 1
ATOM 607 C CA . LEU A 1 77 ? 15.641 -29.125 5.449 1 50.22 77 LEU A CA 1
ATOM 608 C C . LEU A 1 77 ? 14.461 -28.672 4.609 1 50.22 77 LEU A C 1
ATOM 610 O O . LEU A 1 77 ? 14.148 -29.266 3.58 1 50.22 77 LEU A O 1
ATOM 614 N N . SER A 1 78 ? 13.758 -27.797 5.203 1 46.62 78 SER A N 1
ATOM 615 C CA . SER A 1 78 ? 12.727 -27.203 4.363 1 46.62 78 SER A CA 1
ATOM 616 C C . SER A 1 78 ? 13.312 -26.656 3.068 1 46.62 78 SER A C 1
ATOM 618 O O . SER A 1 78 ? 12.703 -26.766 2.004 1 46.62 78 SER A O 1
ATOM 620 N N . ALA A 1 79 ? 14.477 -26.141 3.26 1 44.94 79 ALA A N 1
ATOM 621 C CA . ALA A 1 79 ? 15.234 -25.719 2.086 1 44.94 79 ALA A CA 1
ATOM 622 C C . ALA A 1 79 ? 15.68 -26.922 1.255 1 44.94 79 ALA A C 1
ATOM 624 O O . ALA A 1 79 ? 15.711 -26.859 0.023 1 44.94 79 ALA A O 1
ATOM 625 N N . ILE A 1 80 ? 16.141 -27.953 1.895 1 43.59 80 ILE A N 1
ATOM 626 C CA . ILE A 1 80 ? 16.531 -29.172 1.199 1 43.59 80 ILE A CA 1
ATOM 627 C C . ILE A 1 80 ? 15.32 -29.766 0.496 1 43.59 80 ILE A C 1
ATOM 629 O O . ILE A 1 80 ? 15.422 -30.234 -0.643 1 43.59 80 ILE A O 1
ATOM 633 N N . LYS A 1 81 ? 14.266 -30.062 1.364 1 42.88 81 LYS A N 1
ATOM 634 C CA . LYS A 1 81 ? 13.078 -30.547 0.668 1 42.88 81 LYS A CA 1
ATOM 635 C C . LYS A 1 81 ? 12.758 -29.672 -0.539 1 42.88 81 LYS A C 1
ATOM 637 O O . LYS A 1 81 ? 12.344 -30.172 -1.586 1 42.88 81 LYS A O 1
ATOM 642 N N . GLU A 1 82 ? 12.922 -28.406 -0.183 1 40.03 82 GLU A N 1
ATOM 643 C CA . GLU A 1 82 ? 12.805 -27.484 -1.312 1 40.03 82 GLU A CA 1
ATOM 644 C C . GLU A 1 82 ? 13.992 -27.641 -2.264 1 40.03 82 GLU A C 1
ATOM 646 O O . GLU A 1 82 ? 13.891 -27.297 -3.447 1 40.03 82 GLU A O 1
ATOM 651 N N . GLN A 1 83 ? 15.07 -28.031 -1.665 1 37.88 83 GLN A N 1
ATOM 652 C CA . GLN A 1 83 ? 16.234 -28.344 -2.482 1 37.88 83 GLN A CA 1
ATOM 653 C C . GLN A 1 83 ? 16.078 -29.688 -3.182 1 37.88 83 GLN A C 1
ATOM 655 O O . GLN A 1 83 ? 16.938 -30.094 -3.959 1 37.88 83 GLN A O 1
ATOM 660 N N . VAL A 1 84 ? 15.445 -30.641 -2.57 1 37.19 84 VAL A N 1
ATOM 661 C CA . VAL A 1 84 ? 15.312 -31.688 -3.586 1 37.19 84 VAL A CA 1
ATOM 662 C C . VAL A 1 84 ? 15.008 -31.047 -4.941 1 37.19 84 VAL A C 1
ATOM 664 O O . VAL A 1 84 ? 14.094 -30.234 -5.055 1 37.19 84 VAL A O 1
ATOM 667 N N . PRO A 1 85 ? 16.078 -30.984 -5.676 1 39.72 85 PRO A N 1
ATOM 668 C CA . PRO A 1 85 ? 15.945 -30.469 -7.039 1 39.72 85 PRO A CA 1
ATOM 669 C C . PRO A 1 85 ? 14.531 -30.609 -7.598 1 39.72 85 PRO A C 1
ATOM 671 O O . PRO A 1 85 ? 14.094 -31.719 -7.891 1 39.72 85 PRO A O 1
ATOM 674 N N . SER A 1 86 ? 13.555 -30.578 -6.961 1 39 86 SER A N 1
ATOM 675 C CA . SER A 1 86 ? 12.555 -30.594 -8.023 1 39 86 SER A CA 1
ATOM 676 C C . SER A 1 86 ? 12.906 -29.609 -9.125 1 39 86 SER A C 1
ATOM 678 O O . SER A 1 86 ? 13.117 -28.422 -8.859 1 39 86 SER A O 1
ATOM 680 N N . GLN A 1 87 ? 13.883 -29.797 -9.836 1 46 87 GLN A N 1
ATOM 681 C CA . GLN A 1 87 ? 14.266 -29.266 -11.141 1 46 87 GLN A CA 1
ATOM 682 C C . GLN A 1 87 ? 13.156 -28.391 -11.727 1 46 87 GLN A C 1
ATOM 684 O O . GLN A 1 87 ? 13.344 -27.75 -12.758 1 46 87 GLN A O 1
ATOM 689 N N . SER A 1 88 ? 11.953 -28.469 -11.289 1 57.34 88 SER A N 1
ATOM 690 C CA . SER A 1 88 ? 10.859 -27.984 -12.125 1 57.34 88 SER A CA 1
ATOM 691 C C . SER A 1 88 ? 10.453 -26.562 -11.734 1 57.34 88 SER A C 1
ATOM 693 O O . SER A 1 88 ? 10.641 -26.156 -10.578 1 57.34 88 SER A O 1
ATOM 695 N N . LEU A 1 89 ? 10.633 -25.641 -12.57 1 77.81 89 LEU A N 1
ATOM 696 C CA . LEU A 1 89 ? 10.023 -24.328 -12.648 1 77.81 89 LEU A CA 1
ATOM 697 C C . LEU A 1 89 ? 8.562 -24.375 -12.219 1 77.81 89 LEU A C 1
ATOM 699 O O . LEU A 1 89 ? 7.668 -24 -12.977 1 77.81 89 LEU A O 1
ATOM 703 N N . CYS A 1 90 ? 8.453 -25.156 -10.859 1 80.19 90 CYS A N 1
ATOM 704 C CA . CYS A 1 90 ? 7.098 -25.219 -10.328 1 80.19 90 CYS A CA 1
ATOM 705 C C . CYS A 1 90 ? 7.082 -24.922 -8.836 1 80.19 90 CYS A C 1
ATOM 707 O O . CYS A 1 90 ? 8.141 -24.844 -8.203 1 80.19 90 CYS A O 1
ATOM 709 N N . GLY A 1 91 ? 5.859 -24.609 -8.25 1 86.94 91 GLY A N 1
ATOM 710 C CA . GLY A 1 91 ? 5.676 -24.359 -6.828 1 86.94 91 GLY A CA 1
ATOM 711 C C . GLY A 1 91 ? 5.383 -22.906 -6.52 1 86.94 91 GLY A C 1
ATOM 712 O O . GLY A 1 91 ? 5.207 -22.094 -7.434 1 86.94 91 GLY A O 1
ATOM 713 N N . THR A 1 92 ? 5.379 -22.672 -5.129 1 89.62 92 THR A N 1
ATOM 714 C CA . THR A 1 92 ? 4.992 -21.328 -4.691 1 89.62 92 THR A CA 1
ATOM 715 C C . THR A 1 92 ? 6.219 -20.516 -4.312 1 89.62 92 THR A C 1
ATOM 717 O O . THR A 1 92 ? 7.145 -21.016 -3.676 1 89.62 92 THR A O 1
ATOM 720 N N . LEU A 1 93 ? 6.281 -19.359 -4.773 1 91.44 93 LEU A N 1
ATOM 721 C CA . LEU A 1 93 ? 7.281 -18.375 -4.371 1 91.44 93 LEU A CA 1
ATOM 722 C C . LEU A 1 93 ? 6.656 -17.297 -3.494 1 91.44 93 LEU A C 1
ATOM 724 O O . LEU A 1 93 ? 5.73 -16.594 -3.92 1 91.44 93 LEU A O 1
ATOM 728 N N . HIS A 1 94 ? 7.176 -17.188 -2.279 1 92.06 94 HIS A N 1
ATOM 729 C CA . HIS A 1 94 ? 6.711 -16.172 -1.337 1 92.06 94 HIS A CA 1
ATOM 730 C C . HIS A 1 94 ? 7.602 -14.938 -1.371 1 92.06 94 HIS A C 1
ATOM 732 O O . HIS A 1 94 ? 8.773 -15 -0.993 1 92.06 94 HIS A O 1
ATOM 738 N N . ILE A 1 95 ? 6.949 -13.828 -1.75 1 93.38 95 ILE A N 1
ATOM 739 C CA . ILE A 1 95 ? 7.73 -12.617 -1.985 1 93.38 95 ILE A CA 1
ATOM 740 C C . ILE A 1 95 ? 7.168 -11.469 -1.149 1 93.38 95 ILE A C 1
ATOM 742 O O . ILE A 1 95 ? 5.953 -11.25 -1.117 1 93.38 95 ILE A O 1
ATOM 746 N N . ALA A 1 96 ? 8.055 -10.812 -0.457 1 92.31 96 ALA A N 1
ATOM 747 C CA . ALA A 1 96 ? 7.715 -9.531 0.148 1 92.31 96 ALA A CA 1
ATOM 748 C C . ALA A 1 96 ? 8.297 -8.375 -0.659 1 92.31 96 ALA A C 1
ATOM 750 O O . ALA A 1 96 ? 9.422 -8.445 -1.142 1 92.31 96 ALA A O 1
ATOM 751 N N . THR A 1 97 ? 7.457 -7.379 -0.827 1 91.56 97 THR A N 1
ATOM 752 C CA . THR A 1 97 ? 7.887 -6.219 -1.601 1 91.56 97 THR A CA 1
ATOM 753 C C . THR A 1 97 ? 7.41 -4.926 -0.943 1 91.56 97 THR A C 1
ATOM 755 O O . THR A 1 97 ? 6.688 -4.961 0.055 1 91.56 97 THR A O 1
ATOM 758 N N . THR A 1 98 ? 7.945 -3.836 -1.388 1 87.81 98 THR A N 1
ATOM 759 C CA . THR A 1 98 ? 7.375 -2.543 -1.024 1 87.81 98 THR A CA 1
ATO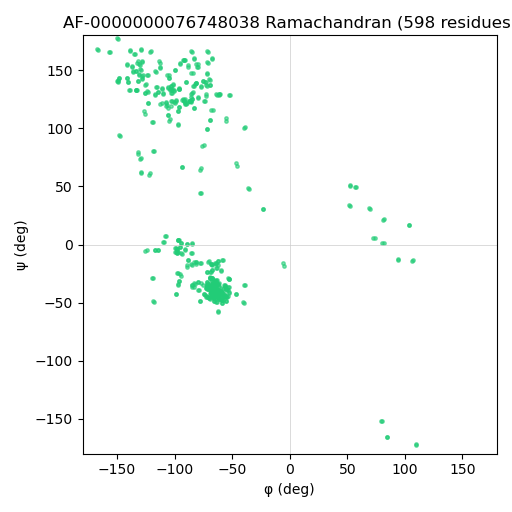M 760 C C . THR A 1 98 ? 6.207 -2.191 -1.939 1 87.81 98 THR A C 1
ATOM 762 O O . THR A 1 98 ? 6.105 -2.709 -3.053 1 87.81 98 THR A O 1
ATOM 765 N N . PHE A 1 99 ? 5.434 -1.326 -1.488 1 85 99 PHE A N 1
ATOM 766 C CA . PHE A 1 99 ? 4.25 -0.943 -2.246 1 85 99 PHE A CA 1
ATOM 767 C C . PHE A 1 99 ? 4.637 -0.295 -3.568 1 85 99 PHE A C 1
ATOM 769 O O . PHE A 1 99 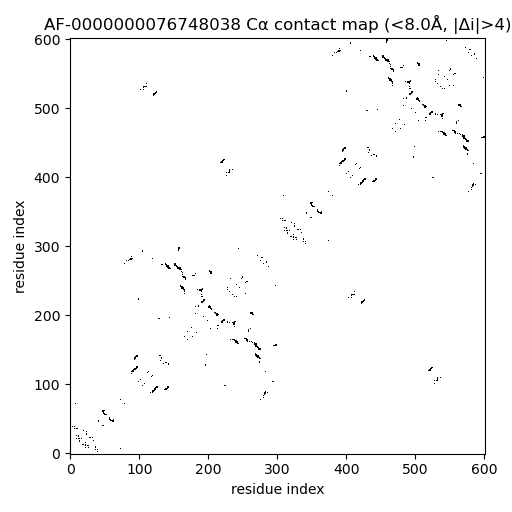? 4.156 -0.7 -4.629 1 85 99 PHE A O 1
ATOM 776 N N . ALA A 1 100 ? 5.5 0.629 -3.516 1 90.38 100 ALA A N 1
ATOM 777 C CA . ALA A 1 100 ? 5.852 1.388 -4.715 1 90.38 100 ALA A CA 1
ATOM 778 C C . ALA A 1 100 ? 6.527 0.494 -5.75 1 90.38 100 ALA A C 1
ATOM 780 O O . ALA A 1 100 ? 6.203 0.559 -6.938 1 90.38 100 ALA A O 1
ATOM 781 N N . PHE A 1 101 ? 7.418 -0.358 -5.285 1 92.06 101 PHE A N 1
ATOM 782 C CA . PHE A 1 101 ? 8.109 -1.255 -6.207 1 92.06 101 PHE A CA 1
ATOM 783 C C . PHE A 1 101 ? 7.125 -2.217 -6.863 1 92.06 101 PHE A C 1
ATOM 785 O O . PHE A 1 101 ? 7.191 -2.447 -8.07 1 92.06 101 PHE A O 1
ATOM 792 N N . SER A 1 102 ? 6.281 -2.752 -6.09 1 91.12 102 SER A N 1
ATOM 793 C CA . SER A 1 102 ? 5.293 -3.699 -6.598 1 91.12 102 SER A CA 1
ATOM 794 C C . SER A 1 102 ? 4.387 -3.049 -7.637 1 91.12 102 SER A C 1
ATOM 796 O O . SER A 1 102 ? 4.16 -3.611 -8.711 1 91.12 102 SER A O 1
ATOM 798 N N . ARG A 1 103 ? 3.992 -1.874 -7.402 1 88.94 103 ARG A N 1
ATOM 799 C CA . ARG A 1 103 ? 3.01 -1.206 -8.25 1 88.94 103 ARG A CA 1
ATOM 800 C C . ARG A 1 103 ? 3.656 -0.665 -9.516 1 88.94 103 ARG A C 1
ATOM 802 O O . ARG A 1 103 ? 3.09 -0.776 -10.602 1 88.94 103 ARG A O 1
ATOM 809 N N . GLU A 1 104 ? 4.809 -0.157 -9.391 1 91.5 104 GLU A N 1
ATOM 810 C CA . GLU A 1 104 ? 5.391 0.609 -10.492 1 91.5 104 GLU A CA 1
ATOM 811 C C . GLU A 1 104 ? 6.336 -0.251 -11.32 1 91.5 104 GLU A C 1
ATOM 813 O O . GLU A 1 104 ? 6.555 0.024 -12.5 1 91.5 104 GLU A O 1
ATOM 818 N N . ILE A 1 105 ? 6.855 -1.256 -10.703 1 91.81 105 ILE A N 1
ATOM 819 C CA . ILE A 1 105 ? 7.891 -2.01 -11.406 1 91.81 105 ILE A CA 1
ATOM 820 C C . ILE A 1 105 ? 7.43 -3.451 -11.609 1 91.81 105 ILE A C 1
ATOM 822 O O . ILE A 1 105 ? 7.391 -3.941 -12.742 1 91.81 105 ILE A O 1
ATOM 826 N N . LEU A 1 106 ? 6.961 -4.098 -10.617 1 90.81 106 LEU A N 1
ATOM 827 C CA . LEU A 1 106 ? 6.656 -5.523 -10.688 1 90.81 106 LEU A CA 1
ATOM 828 C C . LEU A 1 106 ? 5.344 -5.762 -11.422 1 90.81 106 LEU A C 1
ATOM 830 O O . LEU A 1 106 ? 5.289 -6.547 -12.367 1 90.81 106 LEU A O 1
ATOM 834 N N . SER A 1 107 ? 4.324 -5.059 -11.07 1 88 107 SER A N 1
ATOM 835 C CA . SER A 1 107 ? 2.967 -5.297 -11.555 1 88 107 SER A CA 1
ATOM 836 C C . SER A 1 107 ? 2.893 -5.176 -13.078 1 88 107 SER A C 1
ATOM 838 O O . SER A 1 107 ? 2.389 -6.074 -13.75 1 88 107 SER A O 1
ATOM 840 N N . PRO A 1 108 ? 3.457 -4.148 -13.625 1 88.06 108 PRO A N 1
ATOM 841 C CA . PRO A 1 108 ? 3.367 -4.008 -15.078 1 88.06 108 PRO A CA 1
ATOM 842 C C . PRO A 1 108 ? 4.047 -5.152 -15.828 1 88.06 108 PRO A C 1
ATOM 844 O O . PRO A 1 108 ? 3.816 -5.336 -17.031 1 88.06 108 PRO A O 1
ATOM 847 N N . ASN A 1 109 ? 4.828 -5.898 -15.094 1 90.81 109 ASN A N 1
ATOM 848 C CA . ASN A 1 109 ? 5.621 -6.926 -15.758 1 90.81 109 ASN A CA 1
ATOM 849 C C . ASN A 1 109 ? 5.234 -8.328 -15.281 1 90.81 109 ASN A C 1
ATOM 851 O O . ASN A 1 109 ? 5.742 -9.32 -15.797 1 90.81 109 ASN A O 1
ATOM 855 N N . LEU A 1 110 ? 4.359 -8.391 -14.328 1 92.31 110 LEU A N 1
ATOM 856 C CA . LEU A 1 110 ? 4.055 -9.664 -13.68 1 92.31 110 LEU A CA 1
ATOM 857 C C . LEU A 1 110 ? 3.393 -10.625 -14.656 1 92.31 110 LEU A C 1
ATOM 859 O O . LEU A 1 110 ? 3.596 -11.844 -14.57 1 92.31 110 LEU A O 1
ATOM 863 N N . LYS A 1 111 ? 2.578 -10.125 -15.562 1 87.94 111 LYS A N 1
ATOM 864 C CA . LYS A 1 111 ? 1.949 -10.961 -16.578 1 87.94 111 LYS A CA 1
ATOM 865 C C . LYS A 1 111 ? 2.996 -11.719 -17.391 1 87.94 111 LYS A C 1
ATOM 867 O O . LYS A 1 111 ? 2.85 -12.922 -17.641 1 87.94 111 LYS A O 1
ATOM 872 N N . ALA A 1 112 ? 4.051 -11.047 -17.766 1 89.81 112 ALA A N 1
ATOM 873 C CA . ALA A 1 112 ? 5.121 -11.664 -18.531 1 89.81 112 ALA A CA 1
ATOM 874 C C . ALA A 1 112 ? 5.777 -12.805 -17.766 1 89.81 112 ALA A C 1
ATOM 876 O O . ALA A 1 112 ? 6.105 -13.844 -18.328 1 89.81 112 ALA A O 1
ATOM 877 N N . PHE A 1 113 ? 5.957 -12.625 -16.484 1 93.38 113 PHE A N 1
ATOM 878 C CA . PHE A 1 113 ? 6.57 -13.672 -15.664 1 93.38 113 PHE A CA 1
ATOM 879 C C . PHE A 1 113 ? 5.672 -14.898 -15.594 1 93.38 113 PHE A C 1
ATOM 881 O O . PHE A 1 113 ? 6.141 -16.031 -15.781 1 93.38 113 PHE A O 1
ATOM 888 N N . THR A 1 114 ? 4.398 -14.656 -15.305 1 90.19 114 THR A N 1
ATOM 889 C CA . THR A 1 114 ? 3.482 -15.773 -15.117 1 90.19 114 THR A CA 1
ATOM 890 C C . THR A 1 114 ? 3.26 -16.516 -16.422 1 90.19 114 THR A C 1
ATOM 892 O O . THR A 1 114 ? 2.982 -17.719 -16.438 1 90.19 114 THR A O 1
ATOM 895 N N . GLU A 1 115 ? 3.365 -15.836 -17.562 1 85.69 115 GLU A N 1
ATOM 896 C CA . GLU A 1 115 ? 3.287 -16.484 -18.859 1 85.69 115 GLU A CA 1
ATOM 897 C C . GLU A 1 115 ? 4.539 -17.297 -19.156 1 85.69 115 GLU A C 1
ATOM 899 O O . GLU A 1 115 ? 4.457 -18.391 -19.703 1 85.69 115 GLU A O 1
ATOM 904 N N . ARG A 1 116 ? 5.699 -16.797 -18.75 1 88.75 116 ARG A N 1
ATOM 905 C CA . ARG A 1 116 ? 6.98 -17.453 -18.953 1 88.75 116 ARG A CA 1
ATOM 906 C C . ARG A 1 116 ? 7.117 -18.672 -18.047 1 88.75 116 ARG A C 1
ATOM 908 O O . ARG A 1 116 ? 7.695 -19.688 -18.422 1 88.75 116 ARG A O 1
ATOM 915 N N . TYR A 1 117 ? 6.574 -18.578 -16.844 1 91.19 117 TYR A N 1
ATOM 916 C CA . TYR A 1 117 ? 6.668 -19.641 -15.852 1 91.19 117 TYR A CA 1
ATOM 917 C C . TYR A 1 117 ? 5.297 -19.969 -15.273 1 91.19 117 TYR A C 1
ATOM 919 O O . TYR A 1 117 ? 5.043 -19.734 -14.094 1 91.19 117 TYR A O 1
ATOM 927 N N . PRO A 1 118 ? 4.488 -20.625 -16.031 1 86.81 118 PRO A N 1
ATOM 928 C CA . PRO A 1 118 ? 3.094 -20.844 -15.648 1 86.81 118 PRO A CA 1
ATOM 929 C C . PRO A 1 118 ? 2.955 -21.766 -14.445 1 86.81 118 PRO A C 1
ATOM 931 O O . PRO A 1 118 ? 1.913 -21.781 -13.781 1 86.81 118 PRO A O 1
ATOM 934 N N . ASP A 1 119 ? 3.992 -22.484 -14.148 1 87.56 119 ASP A N 1
ATOM 935 C CA . ASP A 1 119 ? 3.887 -23.469 -13.086 1 87.56 119 ASP A CA 1
ATOM 936 C C . ASP A 1 119 ? 4.383 -22.906 -11.758 1 87.56 119 ASP A C 1
ATOM 938 O O . ASP A 1 119 ? 4.316 -23.578 -10.727 1 87.56 119 ASP A O 1
ATOM 942 N N . ILE A 1 120 ? 4.848 -21.703 -11.797 1 90.62 120 ILE A N 1
ATOM 943 C CA . ILE A 1 120 ? 5.227 -21.016 -10.562 1 90.62 120 ILE A CA 1
ATOM 944 C C . ILE A 1 120 ? 4.035 -20.219 -10.031 1 90.62 120 ILE A C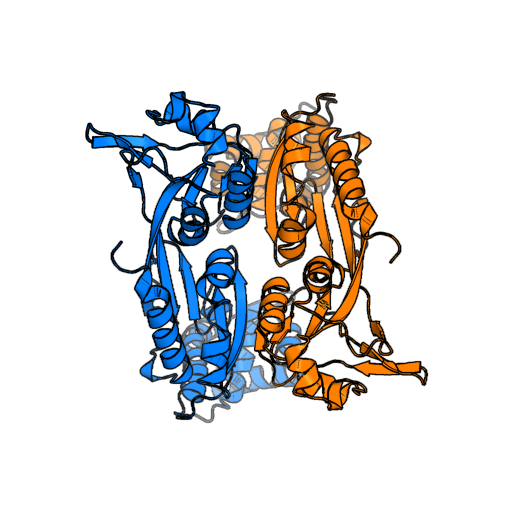 1
ATOM 946 O O . ILE A 1 120 ? 3.461 -19.391 -10.75 1 90.62 120 ILE A O 1
ATOM 950 N N . GLN A 1 121 ? 3.682 -20.531 -8.805 1 91.81 121 GLN A N 1
ATOM 951 C CA . GLN A 1 121 ? 2.639 -19.766 -8.133 1 91.81 121 GLN A CA 1
ATOM 952 C C . GLN A 1 121 ? 3.24 -18.672 -7.238 1 91.81 121 GLN A C 1
ATOM 954 O O . GLN A 1 121 ? 4.164 -18.938 -6.469 1 91.81 121 GLN A O 1
ATOM 959 N N . LEU A 1 122 ? 2.664 -17.5 -7.359 1 94.06 122 LEU A N 1
ATOM 960 C CA . LEU A 1 122 ? 3.211 -16.375 -6.609 1 94.06 122 LEU A CA 1
ATOM 961 C C . LEU A 1 122 ? 2.322 -16.016 -5.418 1 94.06 122 LEU A C 1
ATOM 963 O O . LEU A 1 122 ? 1.095 -16.047 -5.531 1 94.06 122 LEU A O 1
ATOM 967 N N . SER A 1 123 ? 2.949 -15.812 -4.332 1 92.19 123 SER A N 1
ATOM 968 C CA . SER A 1 123 ? 2.383 -15.164 -3.152 1 92.19 123 SER A CA 1
ATOM 969 C C . SER A 1 123 ? 3.145 -13.891 -2.805 1 92.19 123 SER A C 1
ATOM 971 O O . SER A 1 123 ? 4.25 -13.945 -2.264 1 92.19 123 SER A O 1
ATOM 973 N N . ILE A 1 124 ? 2.518 -12.781 -3.115 1 92 124 ILE A N 1
ATOM 974 C CA . ILE A 1 124 ? 3.209 -11.508 -2.961 1 92 124 ILE A CA 1
ATOM 975 C C . ILE A 1 124 ? 2.531 -10.68 -1.871 1 92 124 ILE A C 1
ATOM 977 O O . ILE A 1 124 ? 1.317 -10.461 -1.911 1 92 124 ILE A O 1
ATOM 981 N N . ARG A 1 125 ? 3.367 -10.18 -0.985 1 88.69 125 ARG A N 1
ATOM 982 C CA . ARG A 1 125 ? 2.906 -9.32 0.097 1 88.69 125 ARG A CA 1
ATOM 983 C C . ARG A 1 125 ? 3.668 -8 0.105 1 88.69 125 ARG A C 1
ATOM 985 O O . ARG A 1 125 ? 4.883 -7.977 -0.103 1 88.69 125 ARG A O 1
ATOM 992 N N . SER A 1 126 ? 2.896 -7.004 0.316 1 84.88 126 SER A N 1
ATOM 993 C CA . SER A 1 126 ? 3.516 -5.691 0.46 1 84.88 126 SER A CA 1
ATOM 994 C C . SER A 1 126 ? 3.717 -5.332 1.929 1 84.88 126 SER A C 1
ATOM 996 O O . SER A 1 126 ? 2.811 -5.512 2.746 1 84.88 126 SER A O 1
ATOM 998 N N . MET A 1 127 ? 4.883 -4.867 2.18 1 77.31 127 MET A N 1
ATOM 999 C CA . MET A 1 127 ? 5.203 -4.527 3.564 1 77.31 127 MET A CA 1
ATOM 1000 C C . MET A 1 127 ? 5.758 -3.111 3.664 1 77.31 127 MET A C 1
ATOM 1002 O O . MET A 1 127 ? 6.496 -2.666 2.785 1 77.31 127 MET A O 1
ATOM 1006 N N . SER A 1 128 ? 5.355 -2.473 4.75 1 70.69 128 SER A N 1
ATOM 1007 C CA . SER A 1 128 ? 5.883 -1.139 5.02 1 70.69 128 SER A CA 1
ATOM 1008 C C . SER A 1 128 ? 7.102 -1.198 5.93 1 70.69 128 SER A C 1
ATOM 1010 O O . SER A 1 128 ? 7.754 -0.179 6.176 1 70.69 128 SER A O 1
ATOM 1012 N N . HIS A 1 129 ? 7.348 -2.309 6.414 1 70.5 129 HIS A N 1
ATOM 1013 C CA . HIS A 1 129 ? 8.492 -2.516 7.293 1 70.5 129 HIS A CA 1
ATOM 1014 C C . HIS A 1 129 ? 9.445 -3.566 6.727 1 70.5 129 HIS A C 1
ATOM 1016 O O . HIS A 1 129 ? 9.117 -4.242 5.746 1 70.5 129 HIS A O 1
ATOM 1022 N N . ARG A 1 130 ? 10.59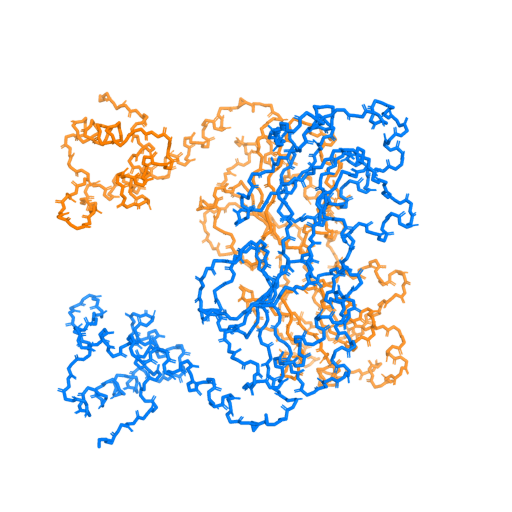4 -3.574 7.328 1 73.56 130 ARG A N 1
ATOM 1023 C CA . ARG A 1 130 ? 11.57 -4.566 6.895 1 73.56 130 ARG A CA 1
ATOM 1024 C C . ARG A 1 130 ? 11.078 -5.98 7.172 1 73.56 130 ARG A C 1
ATOM 1026 O O . ARG A 1 130 ? 10.648 -6.289 8.289 1 73.56 130 ARG A O 1
ATOM 1033 N N . ALA A 1 131 ? 11.164 -6.715 6.137 1 73.75 131 ALA A N 1
ATOM 1034 C CA . ALA A 1 131 ? 10.727 -8.102 6.25 1 73.75 131 ALA A CA 1
ATOM 1035 C C . ALA A 1 131 ? 11.75 -8.945 7.012 1 73.75 131 ALA A C 1
ATOM 1037 O O . ALA A 1 131 ? 12.953 -8.688 6.93 1 73.75 131 ALA A O 1
ATOM 1038 N N . HIS A 1 132 ? 11.203 -9.797 7.809 1 73.19 132 HIS A N 1
ATOM 1039 C CA . HIS A 1 132 ? 12.023 -10.859 8.383 1 73.19 132 HIS A CA 1
ATOM 1040 C C . HIS A 1 132 ? 11.875 -12.148 7.59 1 73.19 132 HIS A C 1
ATOM 1042 O O . HIS A 1 132 ? 10.922 -12.906 7.797 1 73.19 132 HIS A O 1
ATOM 1048 N N . LEU A 1 133 ? 12.906 -12.383 6.801 1 75.19 133 LEU A N 1
ATOM 1049 C CA . LEU A 1 133 ? 12.812 -13.43 5.789 1 75.19 133 LEU A CA 1
ATOM 1050 C C . LEU A 1 133 ? 12.438 -14.766 6.422 1 75.19 133 LEU A C 1
ATOM 1052 O O . LEU A 1 133 ? 11.555 -15.461 5.926 1 75.19 133 LEU A O 1
ATOM 1056 N N . LEU A 1 134 ? 13.133 -15.07 7.438 1 69.88 134 LEU A N 1
ATOM 1057 C CA . LEU A 1 134 ? 12.93 -16.375 8.055 1 69.88 134 LEU A CA 1
ATOM 1058 C C . LEU A 1 134 ? 11.625 -16.406 8.844 1 69.88 134 LEU A C 1
ATOM 1060 O O . LEU A 1 134 ? 10.812 -17.3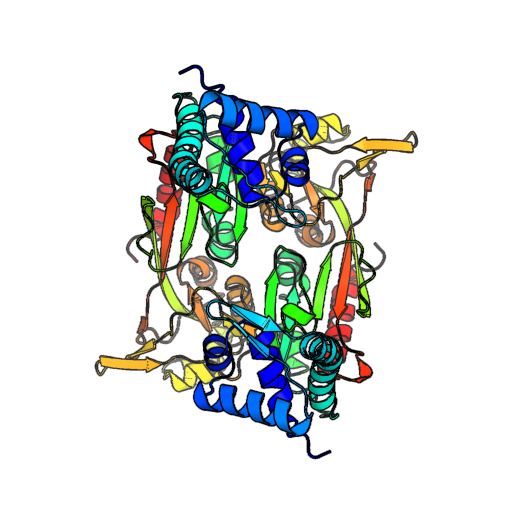28 8.672 1 69.88 134 LEU A O 1
ATOM 1064 N N . GLU A 1 135 ? 11.398 -15.328 9.562 1 70.31 135 GLU A N 1
ATOM 1065 C CA . GLU A 1 135 ? 10.195 -15.258 10.398 1 70.31 135 GLU A CA 1
ATOM 1066 C C . GLU A 1 135 ? 8.938 -15.156 9.539 1 70.31 135 GLU A C 1
ATOM 1068 O O . GLU A 1 135 ? 7.895 -15.711 9.883 1 70.31 135 GLU A O 1
ATOM 1073 N N . ASP A 1 136 ? 9.148 -14.586 8.438 1 74.81 136 ASP A N 1
ATOM 1074 C CA . ASP A 1 136 ? 7.988 -14.328 7.59 1 74.81 136 ASP A CA 1
ATOM 1075 C C . ASP A 1 136 ? 7.828 -15.406 6.527 1 74.81 136 ASP A C 1
ATOM 1077 O O . ASP A 1 136 ? 6.941 -15.328 5.676 1 74.81 136 ASP A O 1
ATOM 1081 N N . LYS A 1 137 ? 8.656 -16.422 6.566 1 80.81 137 LYS A N 1
ATOM 1082 C CA . LYS A 1 137 ? 8.609 -17.531 5.617 1 80.81 137 LYS A CA 1
ATOM 1083 C C . LYS A 1 137 ? 8.625 -17.016 4.18 1 80.81 137 LYS A C 1
ATOM 1085 O O . LYS A 1 137 ? 7.797 -17.422 3.363 1 80.81 137 LYS A O 1
ATOM 1090 N N . LEU A 1 138 ? 9.562 -16.188 3.939 1 89 138 LEU A N 1
ATOM 1091 C CA . LEU A 1 138 ? 9.703 -15.586 2.619 1 89 138 LEU A CA 1
ATOM 1092 C C . LEU A 1 138 ? 10.867 -16.203 1.857 1 89 138 LEU A C 1
ATOM 1094 O O . LEU A 1 138 ? 11.898 -16.531 2.451 1 89 138 LEU A O 1
ATOM 1098 N N . ASP A 1 139 ? 10.648 -16.328 0.587 1 89.06 139 ASP A N 1
ATOM 1099 C CA . ASP A 1 139 ? 11.742 -16.75 -0.291 1 89.06 139 ASP A CA 1
ATOM 1100 C C . ASP A 1 139 ? 12.594 -15.547 -0.709 1 89.06 139 ASP A C 1
ATOM 1102 O O . ASP A 1 139 ? 13.797 -15.688 -0.937 1 89.06 139 ASP A O 1
ATOM 1106 N N . LEU A 1 140 ? 11.898 -14.461 -0.864 1 92.25 140 LEU A N 1
ATOM 1107 C CA . LEU A 1 140 ? 12.531 -13.25 -1.387 1 92.25 140 LEU A CA 1
ATOM 1108 C C . LEU A 1 140 ? 11.867 -12 -0.82 1 92.25 140 LEU A C 1
ATOM 1110 O O . LEU A 1 140 ? 10.641 -11.945 -0.7 1 92.25 140 LEU A O 1
ATOM 1114 N N . ALA A 1 141 ? 12.742 -11.023 -0.516 1 92.75 141 ALA A N 1
ATOM 1115 C CA . ALA A 1 141 ? 12.227 -9.734 -0.059 1 92.75 141 ALA A CA 1
ATOM 1116 C C . ALA A 1 141 ? 12.914 -8.586 -0.79 1 92.75 141 ALA A C 1
ATOM 1118 O O . ALA A 1 141 ? 14.133 -8.586 -0.96 1 92.75 141 ALA A O 1
ATOM 1119 N N . ILE A 1 142 ? 12.078 -7.699 -1.229 1 92.81 142 ILE A N 1
ATOM 1120 C CA . ILE A 1 142 ? 12.609 -6.438 -1.739 1 92.81 142 ILE A CA 1
ATOM 1121 C C . ILE A 1 142 ? 12.828 -5.465 -0.584 1 92.81 142 ILE A C 1
ATOM 1123 O O . ILE A 1 142 ? 11.898 -5.16 0.165 1 92.81 142 ILE A O 1
ATOM 1127 N N . GLN A 1 143 ? 14.031 -5 -0.52 1 88.75 143 GLN A N 1
ATOM 1128 C CA . GLN A 1 143 ? 14.383 -4.133 0.6 1 88.75 143 GLN A CA 1
ATOM 1129 C C . GLN A 1 143 ? 15.008 -2.83 0.11 1 88.75 143 GLN A C 1
ATOM 1131 O O . GLN A 1 143 ? 15.773 -2.828 -0.856 1 88.75 143 GLN A O 1
ATOM 1136 N N . LEU A 1 144 ? 14.656 -1.864 0.899 1 86.38 144 LEU A N 1
ATOM 1137 C CA . LEU A 1 144 ? 15.234 -0.552 0.622 1 86.38 144 LEU A CA 1
ATOM 1138 C C . LEU A 1 144 ? 16.406 -0.264 1.551 1 86.38 144 LEU A C 1
ATOM 1140 O O . LEU A 1 144 ? 16.375 -0.63 2.729 1 86.38 144 LEU A O 1
ATOM 1144 N N . GLY A 1 145 ? 17.312 0.506 1.011 1 81.25 145 GLY A N 1
ATOM 1145 C CA . GLY A 1 145 ? 18.406 0.991 1.838 1 81.25 145 GLY A CA 1
ATOM 1146 C C . GLY A 1 145 ? 19.547 0.009 1.939 1 81.25 145 GLY A C 1
ATOM 1147 O O . GLY A 1 145 ? 19.672 -0.911 1.127 1 81.25 145 GLY A O 1
ATOM 1148 N N . ASP A 1 146 ? 20.375 0.314 2.912 1 75.38 146 ASP A N 1
ATOM 1149 C CA . ASP A 1 146 ? 21.562 -0.512 3.102 1 75.38 146 ASP A CA 1
ATOM 1150 C C . ASP A 1 146 ? 21.234 -1.779 3.885 1 75.38 146 ASP A C 1
ATOM 1152 O O . ASP A 1 146 ? 20.359 -1.771 4.746 1 75.38 146 ASP A O 1
ATOM 1156 N N . LEU A 1 147 ? 21.828 -2.811 3.434 1 72.56 147 LEU A N 1
ATOM 1157 C CA . LEU A 1 147 ? 21.594 -4.113 4.051 1 72.56 147 LEU A CA 1
ATOM 1158 C C . LEU A 1 147 ? 22.531 -4.328 5.23 1 72.56 147 LEU A C 1
ATOM 1160 O O . LEU A 1 147 ? 23.734 -4.047 5.137 1 72.56 147 LEU A O 1
ATOM 1164 N N . ALA A 1 148 ? 21.859 -4.582 6.355 1 65.75 148 ALA A N 1
ATOM 1165 C CA . ALA A 1 148 ? 22.703 -5.008 7.469 1 65.75 148 ALA A CA 1
ATOM 1166 C C . ALA A 1 148 ? 23.234 -6.422 7.25 1 65.75 148 ALA A C 1
ATOM 1168 O O . ALA A 1 148 ? 22.609 -7.219 6.539 1 65.75 148 ALA A O 1
ATOM 1169 N N . PRO A 1 149 ? 24.469 -6.625 7.77 1 59.88 149 PRO A N 1
ATOM 1170 C CA . PRO A 1 149 ? 24.953 -8.008 7.656 1 59.88 149 PRO A CA 1
ATOM 1171 C C . PRO A 1 149 ? 23.984 -9.016 8.273 1 59.88 149 PRO A C 1
ATOM 1173 O O . PRO A 1 149 ? 23.562 -8.852 9.414 1 59.88 149 PRO A O 1
ATOM 1176 N N . SER A 1 150 ? 23.312 -9.797 7.648 1 63.22 150 SER A N 1
ATOM 1177 C CA . SER A 1 150 ? 22.266 -10.664 8.188 1 63.22 150 SER A CA 1
ATOM 1178 C C . SER A 1 150 ? 22.5 -12.125 7.82 1 63.22 150 SER A C 1
ATOM 1180 O O . SER A 1 150 ? 21.906 -13.023 8.414 1 63.22 150 SER A O 1
ATOM 1182 N N . GLY A 1 151 ? 23.5 -12.523 6.992 1 71.12 151 GLY A N 1
ATOM 1183 C CA . GLY A 1 151 ? 23.703 -13.875 6.5 1 71.12 151 GLY A CA 1
ATOM 1184 C C . GLY A 1 151 ? 22.828 -14.211 5.297 1 71.12 151 GLY A C 1
ATOM 1185 O O . GLY A 1 151 ? 22.891 -15.32 4.773 1 71.12 151 GLY A O 1
ATOM 1186 N N . PHE A 1 152 ? 22.141 -13.336 4.93 1 80.19 152 PHE A N 1
ATOM 1187 C CA . PHE A 1 152 ? 21.328 -13.547 3.746 1 80.19 152 PHE A CA 1
ATOM 1188 C C . PHE A 1 152 ? 22.047 -13.094 2.49 1 80.19 152 PHE A C 1
ATOM 1190 O O . PHE A 1 152 ? 23.078 -12.398 2.572 1 80.19 152 PHE A O 1
ATOM 1197 N N . TYR A 1 153 ? 21.578 -13.648 1.436 1 85.25 153 TYR A N 1
ATOM 1198 C CA . TYR A 1 153 ? 22.078 -13.203 0.14 1 85.25 153 TYR A CA 1
ATOM 1199 C C . TYR A 1 153 ? 21.328 -11.969 -0.345 1 85.25 153 TYR A C 1
ATOM 1201 O O . TYR A 1 153 ? 20.172 -11.758 0.029 1 85.25 153 TYR A O 1
ATOM 1209 N N . ALA A 1 154 ? 22.078 -11.18 -1.045 1 90.25 154 ALA A N 1
ATOM 1210 C CA . ALA A 1 154 ? 21.453 -9.969 -1.561 1 90.25 154 ALA A CA 1
ATOM 1211 C C . ALA A 1 154 ? 21.922 -9.664 -2.979 1 90.25 154 ALA A C 1
ATOM 1213 O O . ALA A 1 154 ? 23.094 -9.906 -3.316 1 90.25 154 ALA A O 1
ATOM 1214 N N . LYS A 1 155 ? 21 -9.234 -3.785 1 90.69 155 LYS A N 1
ATOM 1215 C CA . LYS A 1 155 ? 21.281 -8.719 -5.121 1 90.69 155 LYS A CA 1
ATOM 1216 C C . LYS A 1 155 ? 20.75 -7.305 -5.289 1 90.69 155 LYS A C 1
ATOM 1218 O O . LYS A 1 155 ? 19.547 -7.062 -5.117 1 90.69 155 LYS A O 1
ATOM 1223 N N . ARG A 1 156 ? 21.656 -6.398 -5.617 1 92.69 156 ARG A N 1
ATOM 1224 C CA . ARG A 1 156 ? 21.219 -5.035 -5.887 1 92.69 156 ARG A CA 1
ATOM 1225 C C . ARG A 1 156 ? 20.5 -4.949 -7.23 1 92.69 156 ARG A C 1
ATOM 1227 O O . ARG A 1 156 ? 21.031 -5.398 -8.25 1 92.69 156 ARG A O 1
ATOM 1234 N N . LEU A 1 157 ? 19.328 -4.391 -7.242 1 94.81 157 LEU A N 1
ATOM 1235 C CA . LEU A 1 157 ? 18.531 -4.293 -8.453 1 94.81 157 LEU A CA 1
ATOM 1236 C C . LEU A 1 157 ? 18.672 -2.918 -9.094 1 94.81 157 LEU A C 1
ATOM 1238 O O . LEU A 1 157 ? 18.766 -2.807 -10.32 1 94.81 157 LEU A O 1
ATOM 1242 N N . THR A 1 158 ? 18.656 -1.878 -8.266 1 93.06 158 THR A N 1
ATOM 1243 C CA . THR A 1 158 ? 18.812 -0.522 -8.789 1 93.06 158 THR A CA 1
ATOM 1244 C C . THR A 1 158 ? 19.078 0.461 -7.652 1 93.06 158 THR A C 1
ATOM 1246 O O . THR A 1 158 ? 19.047 0.088 -6.477 1 93.06 158 THR A O 1
ATOM 1249 N N . VAL A 1 159 ? 19.469 1.658 -8.047 1 91.81 159 VAL A N 1
ATOM 1250 C CA . VAL A 1 159 ? 19.672 2.768 -7.125 1 91.81 159 VAL A CA 1
ATOM 1251 C C . VAL A 1 159 ? 18.688 3.896 -7.438 1 91.81 159 VAL A C 1
ATOM 1253 O O . VAL A 1 159 ? 18.562 4.312 -8.594 1 91.81 159 VAL A O 1
ATOM 1256 N N . VAL A 1 160 ? 18.047 4.281 -6.41 1 91.5 160 VAL A N 1
ATOM 1257 C CA . VAL A 1 160 ? 17.016 5.301 -6.551 1 91.5 160 VAL A CA 1
ATOM 1258 C C . VAL A 1 160 ? 17.547 6.648 -6.074 1 91.5 160 VAL A C 1
ATOM 1260 O O . VAL A 1 160 ? 18.141 6.746 -4.996 1 91.5 160 VAL A O 1
ATOM 1263 N N . LYS A 1 161 ? 17.359 7.664 -6.91 1 92.81 161 LYS A N 1
ATOM 1264 C CA . LYS A 1 161 ? 17.656 9.039 -6.535 1 92.81 161 LYS A CA 1
ATOM 1265 C C . LYS A 1 161 ? 16.391 9.797 -6.164 1 92.81 161 LYS A C 1
ATOM 1267 O O . LYS A 1 161 ? 15.344 9.625 -6.805 1 92.81 161 LYS A O 1
ATOM 1272 N N . LEU A 1 162 ? 16.547 10.539 -5.109 1 93.81 162 LEU A N 1
ATOM 1273 C CA . LEU A 1 162 ? 15.469 11.461 -4.773 1 93.81 162 LEU A CA 1
ATOM 1274 C C . LEU A 1 162 ? 15.695 12.82 -5.418 1 93.81 162 LEU A C 1
ATOM 1276 O O . LEU A 1 162 ? 16.75 13.438 -5.234 1 93.81 162 LEU A O 1
ATOM 1280 N N . LEU A 1 163 ? 14.695 13.266 -6.176 1 95.94 163 LEU A N 1
ATOM 1281 C CA . LEU A 1 163 ? 14.781 14.523 -6.902 1 95.94 163 LEU A CA 1
ATOM 1282 C C . LEU A 1 163 ? 13.57 15.406 -6.617 1 95.94 163 LEU A C 1
ATOM 1284 O O . LEU A 1 163 ? 12.523 14.906 -6.188 1 95.94 163 LEU A O 1
ATOM 1288 N N . TRP A 1 164 ? 13.75 16.672 -6.824 1 97.06 164 TRP A N 1
ATOM 1289 C CA . TRP A 1 164 ? 12.664 17.625 -6.609 1 97.06 164 TRP A CA 1
ATOM 1290 C C . TRP A 1 164 ? 11.773 17.703 -7.84 1 97.06 164 TRP A C 1
ATOM 1292 O O . TRP A 1 164 ? 12.258 17.875 -8.961 1 97.06 164 TRP A O 1
ATOM 1302 N N . PHE A 1 165 ? 10.391 17.594 -7.59 1 98.25 165 PHE A N 1
ATOM 1303 C CA . PHE A 1 165 ? 9.445 17.641 -8.695 1 98.25 165 PHE A CA 1
ATOM 1304 C C . PHE A 1 165 ? 8.281 18.578 -8.367 1 98.25 165 PHE A C 1
ATOM 1306 O O . PHE A 1 165 ? 7.93 18.75 -7.195 1 98.25 165 PHE A O 1
ATOM 1313 N N . CYS A 1 166 ? 7.738 19.188 -9.352 1 98.31 166 CYS A N 1
ATOM 1314 C CA . CYS A 1 166 ? 6.441 19.859 -9.328 1 98.31 166 CYS A CA 1
ATOM 1315 C C . CYS A 1 166 ? 5.781 19.812 -10.703 1 98.31 166 CYS A C 1
ATOM 1317 O O . CYS A 1 166 ? 6.301 19.188 -11.625 1 98.31 166 CYS A O 1
ATOM 1319 N N . THR A 1 167 ? 4.578 20.344 -10.789 1 98.12 167 THR A N 1
ATOM 1320 C CA . THR A 1 167 ? 3.945 20.438 -12.102 1 98.12 167 THR A CA 1
ATOM 1321 C C . THR A 1 167 ? 4.48 21.641 -12.875 1 98.12 167 THR A C 1
ATOM 1323 O O . THR A 1 167 ? 4.934 22.609 -12.281 1 98.12 167 THR A O 1
ATOM 1326 N N . PRO A 1 168 ? 4.441 21.531 -14.219 1 97.94 168 PRO A N 1
ATOM 1327 C CA . PRO A 1 168 ? 4.805 22.703 -15.008 1 97.94 168 PRO A CA 1
ATOM 1328 C C . PRO A 1 168 ? 3.969 23.938 -14.656 1 97.94 168 PRO A C 1
ATOM 1330 O O . PRO A 1 168 ? 4.492 25.047 -14.609 1 97.94 168 PRO A O 1
ATOM 1333 N N . GLU A 1 169 ? 2.732 23.734 -14.406 1 96.94 169 GLU A N 1
ATOM 1334 C CA . GLU A 1 169 ? 1.841 24.828 -14.023 1 96.94 169 GLU A CA 1
ATOM 1335 C C . GLU A 1 169 ? 2.268 25.453 -12.703 1 96.94 169 GLU A C 1
ATOM 1337 O O . GLU A 1 169 ? 2.283 26.688 -12.57 1 96.94 169 GLU A O 1
ATOM 1342 N N . TYR A 1 170 ? 2.609 24.609 -11.773 1 97.12 170 TYR A N 1
ATOM 1343 C CA . TYR A 1 170 ? 3.051 25.125 -10.477 1 97.12 170 TYR A CA 1
ATOM 1344 C C . TYR A 1 170 ? 4.332 25.938 -10.617 1 97.12 170 TYR A C 1
ATOM 1346 O O . TYR A 1 170 ? 4.492 26.969 -9.969 1 97.12 170 TYR A O 1
ATOM 1354 N N . LEU A 1 171 ? 5.258 25.469 -11.398 1 97 171 LEU A N 1
ATOM 1355 C CA . LEU A 1 171 ? 6.52 26.156 -11.648 1 97 171 LEU A CA 1
ATOM 1356 C C . LEU A 1 171 ? 6.27 27.531 -12.266 1 97 171 LEU A C 1
ATOM 1358 O O . LEU A 1 171 ? 6.895 28.516 -11.875 1 97 171 LEU A O 1
ATOM 1362 N N . LEU A 1 172 ? 5.344 27.609 -13.188 1 96 172 LEU A N 1
ATOM 1363 C CA . LEU A 1 172 ? 5.004 28.859 -13.859 1 96 172 LEU A CA 1
ATOM 1364 C C . LEU A 1 172 ? 4.391 29.859 -12.875 1 96 172 LEU A C 1
ATOM 1366 O O . LEU A 1 172 ? 4.652 31.062 -12.961 1 96 172 LEU A O 1
ATOM 1370 N N . GLU A 1 173 ? 3.605 29.344 -11.977 1 95.75 173 GLU A N 1
ATOM 1371 C CA . GLU A 1 173 ? 2.91 30.188 -11 1 95.75 173 GLU A CA 1
ATOM 1372 C C . GLU A 1 173 ? 3.852 30.625 -9.891 1 95.75 173 GLU A C 1
ATOM 1374 O O . GLU A 1 173 ? 3.535 31.547 -9.133 1 95.75 173 GLU A O 1
ATOM 1379 N N . ASN A 1 174 ? 4.977 29.969 -9.781 1 96.06 174 ASN A N 1
ATOM 1380 C CA . ASN A 1 174 ? 5.957 30.266 -8.742 1 96.06 174 ASN A CA 1
ATOM 1381 C C . ASN A 1 174 ? 7.363 30.391 -9.32 1 96.06 174 ASN A C 1
ATOM 1383 O O . ASN A 1 174 ? 8.203 29.516 -9.117 1 96.06 174 ASN A O 1
ATOM 1387 N N . PRO A 1 175 ? 7.695 31.531 -9.922 1 93.88 175 PRO A N 1
ATOM 1388 C CA . PRO A 1 175 ? 8.945 31.719 -10.656 1 93.88 175 PRO A CA 1
ATOM 1389 C C . PRO A 1 175 ? 10.18 31.609 -9.766 1 93.88 175 PRO A C 1
ATOM 1391 O O . PRO A 1 175 ? 11.273 31.312 -10.25 1 93.88 175 PRO A O 1
ATOM 1394 N N . GLU A 1 176 ? 10.031 31.766 -8.492 1 93 176 GLU A N 1
ATOM 1395 C CA . GLU A 1 176 ? 11.148 31.641 -7.562 1 93 176 GLU A CA 1
ATOM 1396 C C . GLU A 1 176 ? 11.703 30.219 -7.543 1 93 176 GLU A C 1
ATOM 1398 O O . GLU A 1 176 ? 12.828 29.984 -7.082 1 93 176 GLU A O 1
ATOM 1403 N N . LEU A 1 177 ? 10.977 29.328 -8.047 1 95.56 177 LEU A N 1
ATOM 1404 C CA . LEU A 1 177 ? 11.383 27.922 -8.062 1 95.56 177 LEU A CA 1
ATOM 1405 C C . LEU A 1 177 ? 12.352 27.641 -9.211 1 95.56 177 LEU A C 1
ATOM 1407 O O . LEU A 1 177 ? 13.008 26.609 -9.242 1 95.56 177 LEU A O 1
ATOM 1411 N N . GLN A 1 178 ? 12.469 28.5 -10.172 1 92.75 178 GLN A N 1
ATOM 1412 C CA . GLN A 1 178 ? 13.383 28.328 -11.289 1 92.75 178 GLN A CA 1
ATOM 1413 C C . GLN A 1 178 ? 14.836 28.344 -10.828 1 92.75 178 GLN A C 1
ATOM 1415 O O . GLN A 1 178 ? 15.688 27.656 -11.391 1 92.75 178 GLN A O 1
ATOM 1420 N N . SER A 1 179 ? 15.117 29.094 -9.844 1 89.88 179 SER A N 1
ATOM 1421 C CA . SER A 1 179 ? 16.422 29.141 -9.18 1 89.88 179 SER A CA 1
ATOM 1422 C C . SER A 1 179 ? 16.281 28.984 -7.672 1 89.88 179 SER A C 1
ATOM 1424 O O . SER A 1 179 ? 16.75 29.812 -6.902 1 89.88 179 SER A O 1
ATOM 1426 N N . ALA A 1 180 ? 15.758 27.844 -7.328 1 90.94 180 ALA A N 1
ATOM 1427 C CA . ALA A 1 180 ? 15.32 27.656 -5.945 1 90.94 180 ALA A CA 1
ATOM 1428 C C . ALA A 1 180 ? 16.5 27.297 -5.043 1 90.94 180 ALA A C 1
ATOM 1430 O O . ALA A 1 180 ? 17.375 26.531 -5.441 1 90.94 180 ALA A O 1
ATOM 1431 N N . THR A 1 181 ? 16.469 27.891 -3.893 1 90.5 181 THR A N 1
ATOM 1432 C CA . THR A 1 181 ? 17.328 27.406 -2.812 1 90.5 181 THR A CA 1
ATOM 1433 C C . THR A 1 181 ? 16.656 26.266 -2.053 1 90.5 181 THR A C 1
ATOM 1435 O O . THR A 1 181 ? 15.461 26.016 -2.23 1 90.5 181 THR A O 1
ATOM 1438 N N . LEU A 1 182 ? 17.422 25.594 -1.267 1 92.19 182 LEU A N 1
ATOM 1439 C CA . LEU A 1 182 ? 16.859 24.531 -0.448 1 92.19 182 LEU A CA 1
ATOM 1440 C C . LEU A 1 182 ? 15.75 25.062 0.45 1 92.19 182 LEU A C 1
ATOM 1442 O O . LEU A 1 182 ? 14.719 24.406 0.626 1 92.19 182 LEU A O 1
ATOM 1446 N N . GLU A 1 183 ? 15.969 26.234 0.923 1 90.12 183 GLU A N 1
ATOM 1447 C CA . GLU A 1 183 ? 14.984 26.844 1.806 1 90.12 183 GLU A CA 1
ATOM 1448 C C . GLU A 1 183 ? 13.672 27.125 1.068 1 90.12 183 GLU A C 1
ATOM 1450 O O . GLU A 1 183 ? 12.594 26.828 1.586 1 90.12 183 GLU A O 1
ATOM 1455 N N . THR A 1 184 ? 13.805 27.703 -0.139 1 93 184 THR A N 1
ATOM 1456 C CA . THR A 1 184 ? 12.617 27.984 -0.949 1 93 184 THR A CA 1
ATOM 1457 C C . THR A 1 184 ? 11.875 26.688 -1.266 1 93 184 THR A C 1
ATOM 1459 O O . THR A 1 184 ? 10.641 26.641 -1.175 1 93 184 THR A O 1
ATOM 1462 N N . LEU A 1 185 ? 12.602 25.641 -1.582 1 95.12 185 LEU A N 1
ATOM 1463 C CA . LEU A 1 185 ? 11.992 24.359 -1.914 1 95.12 185 LEU A CA 1
ATOM 1464 C C . LEU A 1 185 ? 11.211 23.797 -0.727 1 95.12 185 LEU A C 1
ATOM 1466 O O . LEU A 1 185 ? 10.062 23.375 -0.877 1 95.12 185 LEU A O 1
ATOM 1470 N N . GLN A 1 186 ? 11.781 23.844 0.419 1 92.69 186 GLN A N 1
ATOM 1471 C CA . GLN A 1 186 ? 11.172 23.281 1.616 1 92.69 186 GLN A CA 1
ATOM 1472 C C . GLN A 1 186 ? 9.875 24 1.967 1 92.69 186 GLN A C 1
ATOM 1474 O O . GLN A 1 186 ? 8.938 23.391 2.479 1 92.69 186 GLN A O 1
ATOM 1479 N N . GLN A 1 187 ? 9.773 25.266 1.651 1 91.94 187 GLN A N 1
ATOM 1480 C CA . GLN A 1 187 ? 8.586 26.062 1.93 1 91.94 187 GLN A CA 1
ATOM 1481 C C . GLN A 1 187 ? 7.43 25.672 1.014 1 91.94 187 GLN A C 1
ATOM 1483 O O . GLN A 1 187 ? 6.262 25.891 1.346 1 91.94 187 GLN A O 1
ATOM 1488 N N . HIS A 1 188 ? 7.777 25.094 -0.127 1 95.19 188 HIS A N 1
ATOM 1489 C CA . HIS A 1 188 ? 6.762 24.781 -1.122 1 95.19 188 HIS A CA 1
ATOM 1490 C C . HIS A 1 188 ? 6.324 23.312 -1.012 1 95.19 188 HIS A C 1
ATOM 1492 O O . HIS A 1 188 ? 5.484 22.859 -1.787 1 95.19 188 HIS A O 1
ATOM 1498 N N . VAL A 1 189 ? 6.871 22.578 0.021 1 95.31 189 VAL A N 1
ATOM 1499 C CA . VAL A 1 189 ? 6.488 21.188 0.21 1 95.31 189 VAL A CA 1
ATOM 1500 C C . VAL A 1 189 ? 5.188 21.109 1.004 1 95.31 189 VAL A C 1
ATOM 1502 O O . VAL A 1 189 ? 5.129 21.547 2.154 1 95.31 189 VAL A O 1
ATOM 1505 N N . SER A 1 190 ? 4.199 20.547 0.325 1 93.75 190 SER A N 1
ATOM 1506 C CA . SER A 1 190 ? 2.914 20.359 0.991 1 93.75 190 SER A CA 1
ATOM 1507 C C . SER A 1 190 ? 2.783 18.953 1.54 1 93.75 190 SER A C 1
ATOM 1509 O O . SER A 1 190 ? 2.135 18.734 2.566 1 93.75 190 SER A O 1
ATOM 1511 N N . PHE A 1 191 ? 3.354 18.031 0.801 1 94.56 191 PHE A N 1
ATOM 1512 C CA . PHE A 1 191 ? 3.336 16.609 1.181 1 94.56 191 PHE A CA 1
ATOM 1513 C C . PHE A 1 191 ? 4.73 16.016 1.079 1 94.56 191 PHE A C 1
ATOM 1515 O O . PHE A 1 191 ? 5.473 16.312 0.14 1 94.56 191 PHE A O 1
ATOM 1522 N N . TYR A 1 192 ? 5.086 15.195 1.977 1 92.38 192 TYR A N 1
ATOM 1523 C CA . TYR A 1 192 ? 6.352 14.484 1.884 1 92.38 192 TYR A CA 1
ATOM 1524 C C . TYR A 1 192 ? 6.207 13.047 2.375 1 92.38 192 TYR A C 1
ATOM 1526 O O . TYR A 1 192 ? 5.25 12.719 3.08 1 92.38 192 TYR A O 1
ATOM 1534 N N . HIS A 1 193 ? 7.098 12.266 1.854 1 90.56 193 HIS A N 1
ATOM 1535 C CA . HIS A 1 193 ? 7.113 10.852 2.201 1 90.56 193 HIS A CA 1
ATOM 1536 C C . HIS A 1 193 ? 7.953 10.594 3.449 1 90.56 193 HIS A C 1
ATOM 1538 O O . HIS A 1 193 ? 9.102 11.047 3.533 1 90.56 193 HIS A O 1
ATOM 1544 N N . ASP A 1 194 ? 7.293 10 4.371 1 78.19 194 ASP A N 1
ATOM 1545 C CA . ASP A 1 194 ? 8.031 9.578 5.559 1 78.19 194 ASP A CA 1
ATOM 1546 C C . ASP A 1 194 ? 7.805 8.094 5.844 1 78.19 194 ASP A C 1
ATOM 1548 O O . ASP A 1 194 ? 6.66 7.637 5.918 1 78.19 194 ASP A O 1
ATOM 1552 N N . GLN A 1 195 ? 8.898 7.305 5.734 1 62.59 195 GLN A N 1
ATOM 1553 C CA . GLN A 1 195 ? 8.742 5.891 6.062 1 62.59 195 GLN A CA 1
ATOM 1554 C C . GLN A 1 195 ? 9.375 5.562 7.41 1 62.59 195 GLN A C 1
ATOM 1556 O O . GLN A 1 195 ? 10.492 5.996 7.699 1 62.59 195 GLN A O 1
ATOM 1561 N N . GLU A 1 196 ? 8.5 5.133 8.305 1 53.09 196 GLU A N 1
ATOM 1562 C CA . GLU A 1 196 ? 8.922 4.785 9.656 1 53.09 196 GLU A CA 1
ATOM 1563 C C . GLU A 1 196 ? 10.258 4.055 9.656 1 53.09 196 GLU A C 1
ATOM 1565 O O . GLU A 1 196 ? 11.125 4.324 10.492 1 53.09 196 GLU A O 1
ATOM 1570 N N . ASN A 1 197 ? 10.43 3.021 8.852 1 48.22 197 ASN A N 1
ATOM 1571 C CA . ASN A 1 197 ? 11.562 2.119 9.023 1 48.22 197 ASN A CA 1
ATOM 1572 C C . ASN A 1 197 ? 12.766 2.561 8.195 1 48.22 197 ASN A C 1
ATOM 1574 O O . ASN A 1 197 ? 13.789 1.877 8.156 1 48.22 197 ASN A O 1
ATOM 1578 N N . ASN A 1 198 ? 12.648 3.57 7.406 1 52.88 198 ASN A N 1
ATOM 1579 C CA . ASN A 1 198 ? 13.844 3.988 6.672 1 52.88 198 ASN A CA 1
ATOM 1580 C C . ASN A 1 198 ? 14.219 5.434 6.988 1 52.88 198 ASN A C 1
ATOM 1582 O O . ASN A 1 198 ? 13.945 6.336 6.195 1 52.88 198 ASN A O 1
ATOM 1586 N N . GLN A 1 199 ? 14.508 5.645 8.273 1 55.56 199 GLN A N 1
ATOM 1587 C CA . GLN A 1 199 ? 14.711 7 8.766 1 55.56 199 GLN A CA 1
ATOM 1588 C C . GLN A 1 199 ? 16.094 7.527 8.375 1 55.56 199 GLN A C 1
ATOM 1590 O O . GLN A 1 199 ? 17 7.57 9.203 1 55.56 199 GLN A O 1
ATOM 1595 N N . SER A 1 200 ? 16.484 7.309 7.137 1 62.59 200 SER A N 1
ATOM 1596 C CA . SER A 1 200 ? 17.719 8.055 6.934 1 62.59 200 SER A CA 1
ATOM 1597 C C . SER A 1 200 ? 17.438 9.547 6.797 1 62.59 200 SER A C 1
ATOM 1599 O O . SER A 1 200 ? 16.453 9.953 6.191 1 62.59 200 SER A O 1
ATOM 1601 N N . MET A 1 201 ? 18.109 10.258 7.676 1 77.44 201 MET A N 1
ATOM 1602 C CA . MET A 1 201 ? 18.109 11.703 7.508 1 77.44 201 MET A CA 1
ATOM 1603 C C . MET A 1 201 ? 18.547 12.086 6.102 1 77.44 201 MET A C 1
ATOM 1605 O O . MET A 1 201 ? 19.531 11.555 5.586 1 77.44 201 MET A O 1
ATOM 1609 N N . LEU A 1 202 ? 17.781 12.891 5.465 1 87.31 202 LEU A N 1
ATOM 1610 C CA . LEU A 1 202 ? 18.109 13.383 4.133 1 87.31 202 LEU A CA 1
ATOM 1611 C C . LEU A 1 202 ? 18.922 14.672 4.215 1 87.31 202 LEU A C 1
ATOM 1613 O O . LEU A 1 202 ? 18.672 15.508 5.086 1 87.31 202 LEU A O 1
ATOM 1617 N N . TYR A 1 203 ? 19.906 14.742 3.32 1 90.88 203 TYR A N 1
ATOM 1618 C CA . TYR A 1 203 ? 20.672 15.977 3.242 1 90.88 203 TYR A CA 1
ATOM 1619 C C . TYR A 1 203 ? 20.906 16.375 1.791 1 90.88 203 TYR A C 1
ATOM 1621 O O . TYR A 1 203 ? 20.828 15.547 0.886 1 90.88 203 TYR A O 1
ATOM 1629 N N . SER A 1 204 ? 21.062 17.641 1.669 1 91.94 204 SER A N 1
ATOM 1630 C CA . SER A 1 204 ? 21.5 18.203 0.397 1 91.94 204 SER A CA 1
ATOM 1631 C C . SER A 1 204 ? 22.969 18.609 0.458 1 91.94 204 SER A C 1
ATOM 1633 O O . SER A 1 204 ? 23.422 19.219 1.437 1 91.94 204 SER A O 1
ATOM 1635 N N . THR A 1 205 ? 23.609 18.203 -0.57 1 88 205 THR A N 1
ATOM 1636 C CA . THR A 1 205 ? 24.984 18.672 -0.69 1 88 205 THR A CA 1
ATOM 1637 C C . THR A 1 205 ? 25.031 20.047 -1.377 1 88 205 THR A C 1
ATOM 1639 O O . THR A 1 205 ? 24.438 20.219 -2.447 1 88 205 THR A O 1
ATOM 1642 N N . MET A 1 206 ? 25.672 20.922 -0.726 1 81.31 206 MET A N 1
ATOM 1643 C CA . MET A 1 206 ? 25.766 22.297 -1.225 1 81.31 206 MET A CA 1
ATOM 1644 C C . MET A 1 206 ? 27 22.469 -2.098 1 81.31 206 MET A C 1
ATOM 1646 O O . MET A 1 206 ? 27.922 21.641 -2.062 1 81.31 206 MET A O 1
ATOM 1650 N N . PRO A 1 207 ? 26.938 23.516 -2.936 1 78.56 207 PRO A N 1
ATOM 1651 C CA . PRO A 1 207 ? 28.094 23.766 -3.814 1 78.56 207 PRO A CA 1
ATOM 1652 C C . PRO A 1 207 ? 29.406 23.844 -3.053 1 78.56 207 PRO A C 1
ATOM 1654 O O . PRO A 1 207 ? 30.453 23.484 -3.596 1 78.56 207 PRO A O 1
ATOM 1657 N N . ASP A 1 208 ? 29.344 24.266 -1.845 1 80.88 208 ASP A N 1
ATOM 1658 C CA . ASP A 1 208 ? 30.578 24.406 -1.065 1 80.88 208 ASP A CA 1
ATOM 1659 C C . ASP A 1 208 ? 30.969 23.078 -0.412 1 80.88 208 ASP A C 1
ATOM 1661 O O . ASP A 1 208 ? 31.953 23.031 0.328 1 80.88 208 ASP A O 1
ATOM 1665 N N . GLY A 1 209 ? 30.234 22.062 -0.632 1 80 209 GLY A N 1
ATOM 1666 C CA . GLY A 1 209 ? 30.531 20.75 -0.092 1 80 209 GLY A CA 1
ATOM 1667 C C . GLY A 1 209 ? 29.828 20.469 1.223 1 80 209 GLY A C 1
ATOM 1668 O O . GLY A 1 209 ? 29.844 19.344 1.716 1 80 209 GLY A O 1
ATOM 1669 N N . SER A 1 210 ? 29.281 21.547 1.767 1 86.06 210 SER A N 1
ATOM 1670 C CA . SER A 1 210 ? 28.594 21.359 3.039 1 86.06 210 SER A CA 1
ATOM 1671 C C . SER A 1 210 ? 27.281 20.609 2.854 1 86.06 210 SER A C 1
ATOM 1673 O O . SER A 1 210 ? 26.75 20.531 1.742 1 86.06 210 SER A O 1
ATOM 1675 N N . LYS A 1 211 ? 26.875 20 3.98 1 89.31 211 LYS A N 1
ATOM 1676 C CA . LYS A 1 211 ? 25.609 19.25 3.982 1 89.31 211 LYS A CA 1
ATOM 1677 C C . LYS A 1 211 ? 24.562 19.969 4.82 1 89.31 211 LYS A C 1
ATOM 1679 O O . LYS A 1 211 ? 24.859 20.438 5.926 1 89.31 211 LYS A O 1
ATOM 1684 N N . GLN A 1 212 ? 23.453 20.094 4.16 1 90 212 GLN A N 1
ATOM 1685 C CA . GLN A 1 212 ? 22.312 20.688 4.867 1 90 212 GLN A CA 1
ATOM 1686 C C . GLN A 1 212 ? 21.172 19.672 5.012 1 90 212 GLN A C 1
ATOM 1688 O O . GLN A 1 212 ? 20.797 19.016 4.043 1 90 212 GLN A O 1
ATOM 1693 N N . THR A 1 213 ? 20.641 19.656 6.207 1 89.56 213 THR A N 1
ATOM 1694 C CA . THR A 1 213 ? 19.562 18.719 6.48 1 89.56 213 THR A CA 1
ATOM 1695 C C . THR A 1 213 ? 18.266 19.156 5.809 1 89.56 213 THR A C 1
ATOM 1697 O O . THR A 1 213 ? 17.953 20.359 5.801 1 89.56 213 THR A O 1
ATOM 1700 N N . ILE A 1 214 ? 17.594 18.203 5.289 1 90.06 214 ILE A N 1
ATOM 1701 C CA . ILE A 1 214 ? 16.297 18.438 4.676 1 90.06 214 ILE A CA 1
ATOM 1702 C C . ILE A 1 214 ? 15.18 18.047 5.641 1 90.06 214 ILE A C 1
ATOM 1704 O O . ILE A 1 214 ? 15.141 16.906 6.105 1 90.06 214 ILE A O 1
ATOM 1708 N N . GLU A 1 215 ? 14.305 18.984 5.969 1 85.5 215 GLU A N 1
ATOM 1709 C CA . GLU A 1 215 ? 13.18 18.75 6.871 1 85.5 215 GLU A CA 1
ATOM 1710 C C . GLU A 1 215 ? 11.93 19.484 6.395 1 85.5 215 GLU A C 1
ATOM 1712 O O . GLU A 1 215 ? 12.016 20.594 5.855 1 85.5 215 GLU A O 1
ATOM 1717 N N . PHE A 1 216 ? 10.844 18.766 6.621 1 86.88 216 PHE A N 1
ATOM 1718 C CA . PHE A 1 216 ? 9.562 19.359 6.219 1 86.88 216 PHE A CA 1
ATOM 1719 C C . PHE A 1 216 ? 8.656 19.547 7.426 1 86.88 216 PHE A C 1
ATOM 1721 O O . PHE A 1 216 ? 7.672 18.828 7.59 1 86.88 216 PHE A O 1
ATOM 1728 N N . LYS A 1 217 ? 8.789 20.484 8.172 1 78.06 217 LYS A N 1
ATOM 1729 C CA . LYS A 1 217 ? 8.141 20.656 9.469 1 78.06 217 LYS A CA 1
ATOM 1730 C C . LYS A 1 217 ? 6.648 20.953 9.305 1 78.06 217 LYS A C 1
ATOM 1732 O O . LYS A 1 217 ? 5.828 20.484 10.094 1 78.06 217 LYS A O 1
ATOM 1737 N N . ASP A 1 218 ? 6.242 21.641 8.297 1 82.56 218 ASP A N 1
ATOM 1738 C CA . ASP A 1 218 ? 4.863 22.109 8.188 1 82.56 218 ASP A CA 1
ATOM 1739 C C . ASP A 1 218 ? 4.105 21.344 7.113 1 82.56 218 ASP A C 1
ATOM 1741 O O . ASP A 1 218 ? 2.953 21.672 6.809 1 82.56 218 ASP A O 1
ATOM 1745 N N . ALA A 1 219 ? 4.719 20.312 6.566 1 91.25 219 ALA A N 1
ATOM 1746 C CA . ALA A 1 219 ? 4.102 19.594 5.457 1 91.25 219 ALA A CA 1
ATOM 1747 C C . ALA A 1 219 ? 3.336 18.375 5.957 1 91.25 219 ALA A C 1
ATOM 1749 O O . ALA A 1 219 ? 3.572 17.891 7.07 1 91.25 219 ALA A O 1
ATOM 1750 N N . ASN A 1 220 ? 2.352 17.938 5.164 1 92.88 220 ASN A N 1
ATOM 1751 C CA . ASN A 1 220 ? 1.621 16.703 5.43 1 92.88 220 ASN A CA 1
ATOM 1752 C C . ASN A 1 220 ? 2.5 15.469 5.215 1 92.88 220 ASN A C 1
ATOM 1754 O O . ASN A 1 220 ? 3.246 15.398 4.238 1 92.88 220 ASN A O 1
ATOM 1758 N N . GLN A 1 221 ? 2.396 14.531 6.121 1 91.38 221 GLN A N 1
ATOM 1759 C CA . GLN A 1 221 ? 3.223 13.328 6.09 1 91.38 221 GLN A CA 1
ATOM 1760 C C . GLN A 1 221 ? 2.434 12.133 5.566 1 91.38 221 GLN A C 1
ATOM 1762 O O . GLN A 1 221 ? 1.369 11.805 6.094 1 91.38 221 GLN A O 1
ATOM 1767 N N . LEU A 1 222 ? 2.965 11.547 4.523 1 90.38 222 LEU A N 1
ATOM 1768 C CA . LEU A 1 222 ? 2.371 10.336 3.959 1 90.38 222 LEU A CA 1
ATOM 1769 C C . LEU A 1 222 ? 3.389 9.203 3.918 1 90.38 222 LEU A C 1
ATOM 1771 O O . LEU A 1 222 ? 4.559 9.422 3.604 1 90.38 222 LEU A O 1
ATOM 1775 N N . ASP A 1 223 ? 2.943 7.965 4.117 1 87.31 223 ASP A N 1
ATOM 1776 C CA . ASP A 1 223 ? 3.883 6.848 4.125 1 87.31 223 ASP A CA 1
ATOM 1777 C C . ASP A 1 223 ? 3.91 6.141 2.771 1 87.31 223 ASP A C 1
ATOM 1779 O O . ASP A 1 223 ? 4.664 5.184 2.58 1 87.31 223 ASP A O 1
ATOM 1783 N N . ASP A 1 224 ? 3.109 6.539 1.919 1 88.44 224 ASP A N 1
ATOM 1784 C CA . ASP A 1 224 ? 3.072 6.039 0.548 1 88.44 224 ASP A CA 1
ATOM 1785 C C . ASP A 1 224 ? 3.652 7.059 -0.427 1 88.44 224 ASP A C 1
ATOM 1787 O O . ASP A 1 224 ? 3.016 8.07 -0.726 1 88.44 224 ASP A O 1
ATOM 1791 N N . VAL A 1 225 ? 4.766 6.742 -0.98 1 91.56 225 VAL A N 1
ATOM 1792 C CA . VAL A 1 225 ? 5.48 7.699 -1.817 1 91.56 225 VAL A CA 1
ATOM 1793 C C . VAL A 1 225 ? 4.691 7.957 -3.1 1 91.56 225 VAL A C 1
ATOM 1795 O O . VAL A 1 225 ? 4.758 9.047 -3.666 1 91.56 225 VAL A O 1
ATOM 1798 N N . LEU A 1 226 ? 3.961 6.988 -3.488 1 91.75 226 LEU A N 1
ATOM 1799 C CA . LEU A 1 226 ? 3.166 7.184 -4.699 1 91.75 226 LEU A CA 1
ATOM 1800 C C . LEU A 1 226 ? 2.012 8.141 -4.441 1 91.75 226 LEU A C 1
ATOM 1802 O O . LEU A 1 226 ? 1.606 8.891 -5.34 1 91.75 226 LEU A O 1
ATOM 1806 N N . LEU A 1 227 ? 1.536 8.086 -3.244 1 91.06 227 LEU A N 1
ATOM 1807 C CA . LEU A 1 227 ? 0.518 9.07 -2.893 1 91.06 227 LEU A CA 1
ATOM 1808 C C . LEU A 1 227 ? 1.095 10.477 -2.91 1 91.06 227 LEU A C 1
ATOM 1810 O O . LEU A 1 227 ? 0.449 11.414 -3.395 1 91.06 227 LEU A O 1
ATOM 1814 N N . VAL A 1 228 ? 2.248 10.641 -2.408 1 94.31 228 VAL A N 1
ATOM 1815 C CA . VAL A 1 228 ? 2.92 11.93 -2.457 1 94.31 228 VAL A CA 1
ATOM 1816 C C . VAL A 1 228 ? 3.086 12.375 -3.908 1 94.31 228 VAL A C 1
ATOM 1818 O O . VAL A 1 228 ? 2.771 13.516 -4.258 1 94.31 228 VAL A O 1
ATOM 1821 N N . ARG A 1 229 ? 3.555 11.469 -4.703 1 95.62 229 ARG A N 1
ATOM 1822 C CA . ARG A 1 229 ? 3.748 11.75 -6.121 1 95.62 229 ARG A CA 1
ATOM 1823 C C . ARG A 1 229 ? 2.455 12.242 -6.766 1 95.62 229 ARG A C 1
ATOM 1825 O O . ARG A 1 229 ? 2.453 13.242 -7.48 1 95.62 229 ARG A O 1
ATOM 1832 N N . ASP A 1 230 ? 1.401 11.586 -6.445 1 91.5 230 ASP A N 1
ATOM 1833 C CA . ASP A 1 230 ? 0.122 11.898 -7.074 1 91.5 230 ASP A CA 1
ATOM 1834 C C . ASP A 1 230 ? -0.397 13.258 -6.605 1 91.5 230 ASP A C 1
ATOM 1836 O O . ASP A 1 230 ? -1.016 13.992 -7.379 1 91.5 230 ASP A O 1
ATOM 1840 N N . MET A 1 231 ? -0.139 13.531 -5.371 1 92.94 231 MET A N 1
ATOM 1841 C CA . MET A 1 231 ? -0.514 14.852 -4.867 1 92.94 231 MET A CA 1
ATOM 1842 C C . MET A 1 231 ? 0.26 15.953 -5.586 1 92.94 231 MET A C 1
ATOM 1844 O O . MET A 1 231 ? -0.321 16.953 -6 1 92.94 231 MET A O 1
ATOM 1848 N N . VAL A 1 232 ? 1.517 15.758 -5.789 1 96.56 232 VAL A N 1
ATOM 1849 C CA . VAL A 1 232 ? 2.348 16.734 -6.484 1 96.56 232 VAL A CA 1
ATOM 1850 C C . VAL A 1 232 ? 1.89 16.859 -7.938 1 96.56 232 VAL A C 1
ATOM 1852 O O . VAL A 1 232 ? 1.745 17.969 -8.453 1 96.56 232 VAL A O 1
ATOM 1855 N N . ALA A 1 233 ? 1.581 15.758 -8.516 1 95.25 233 ALA A N 1
ATOM 1856 C CA . ALA A 1 233 ? 1.154 15.742 -9.914 1 95.25 233 ALA A CA 1
ATOM 1857 C C . ALA A 1 233 ? -0.2 16.422 -10.078 1 95.25 233 ALA A C 1
ATOM 1859 O O . ALA A 1 233 ? -0.56 16.828 -11.188 1 95.25 233 ALA A O 1
ATOM 1860 N N . SER A 1 234 ? -0.901 16.484 -9.016 1 91 234 SER A N 1
ATOM 1861 C CA . SER A 1 234 ? -2.195 17.156 -9.047 1 91 234 SER A CA 1
ATOM 1862 C C . SER A 1 234 ? -2.053 18.641 -8.742 1 91 234 SER A C 1
ATOM 1864 O O . SER A 1 234 ? -3.053 19.359 -8.633 1 91 234 SER A O 1
ATOM 1866 N N . GLY A 1 235 ? -0.855 19.047 -8.523 1 93.31 235 GLY A N 1
ATOM 1867 C CA . GLY A 1 235 ? -0.591 20.469 -8.375 1 93.31 235 GLY A CA 1
ATOM 1868 C C . GLY A 1 235 ? -0.379 20.891 -6.934 1 93.31 235 GLY A C 1
ATOM 1869 O O . GLY A 1 235 ? -0.435 22.094 -6.617 1 93.31 235 GLY A O 1
ATOM 1870 N N . SER A 1 236 ? -0.118 19.891 -6.086 1 93.69 236 SER A N 1
ATOM 1871 C CA . SER A 1 236 ? 0.031 20.203 -4.672 1 93.69 236 SER A CA 1
ATOM 1872 C C . SER A 1 236 ? 1.494 20.438 -4.309 1 93.69 236 SER A C 1
ATOM 1874 O O . SER A 1 236 ? 2.074 19.672 -3.537 1 93.69 236 SER A O 1
ATOM 1876 N N . GLY A 1 237 ? 2.041 21.516 -4.859 1 96 237 GLY A N 1
ATOM 1877 C CA . GLY A 1 237 ? 3.35 21.984 -4.426 1 96 237 GLY A CA 1
ATOM 1878 C C . GLY A 1 237 ? 4.496 21.188 -5.035 1 96 237 GLY A C 1
ATOM 1879 O O . GLY A 1 237 ? 4.426 20.781 -6.195 1 96 237 GLY A O 1
ATOM 1880 N N . VAL A 1 238 ? 5.633 21.172 -4.199 1 97.12 238 VAL A N 1
ATOM 1881 C CA . VAL A 1 238 ? 6.898 20.516 -4.539 1 97.12 238 VAL A CA 1
ATOM 1882 C C . VAL A 1 238 ? 7.184 19.391 -3.549 1 97.12 238 VAL A C 1
ATOM 1884 O O . VAL A 1 238 ? 6.719 19.438 -2.404 1 97.12 238 VAL A O 1
ATOM 1887 N N . SER A 1 239 ? 7.871 18.375 -4.043 1 97.06 239 SER A N 1
ATOM 1888 C CA . SER A 1 239 ? 8.336 17.375 -3.092 1 97.06 239 SER A CA 1
ATOM 1889 C C . SER A 1 239 ? 9.539 16.609 -3.635 1 97.06 239 SER A C 1
ATOM 1891 O O . SER A 1 239 ? 9.891 16.75 -4.812 1 97.06 239 SER A O 1
ATOM 1893 N N . LEU A 1 240 ? 10.211 15.898 -2.721 1 95.19 240 LEU A N 1
ATOM 1894 C CA . LEU A 1 240 ? 11.266 14.945 -3.07 1 95.19 240 LEU A CA 1
ATOM 1895 C C . LEU A 1 240 ? 10.664 13.578 -3.393 1 95.19 240 LEU A C 1
ATOM 1897 O O . LEU A 1 240 ? 9.953 13 -2.572 1 95.19 240 LEU A O 1
ATOM 1901 N N . LEU A 1 241 ? 10.992 13.125 -4.598 1 96.12 241 LEU A N 1
ATOM 1902 C CA . LEU A 1 241 ? 10.406 11.867 -5.047 1 96.12 241 LEU A CA 1
ATOM 1903 C C . LEU A 1 241 ? 11.461 10.992 -5.715 1 96.12 241 LEU A C 1
ATOM 1905 O O . LEU A 1 241 ? 12.398 11.5 -6.34 1 96.12 241 LEU A O 1
ATOM 1909 N N . PRO A 1 242 ? 11.266 9.664 -5.578 1 95.06 242 PRO A N 1
ATOM 1910 C CA . PRO A 1 242 ? 12.148 8.773 -6.34 1 95.06 242 PRO A CA 1
ATOM 1911 C C . PRO A 1 242 ? 12.023 8.977 -7.852 1 95.06 242 PRO A C 1
ATOM 1913 O O . PRO A 1 242 ? 10.922 8.914 -8.398 1 95.06 242 PRO A O 1
ATOM 1916 N N . ASP A 1 243 ? 13.07 9.148 -8.516 1 95.31 243 ASP A N 1
ATOM 1917 C CA . ASP A 1 243 ? 13.094 9.469 -9.938 1 95.31 243 ASP A CA 1
ATOM 1918 C C . ASP A 1 243 ? 12.453 8.352 -10.758 1 95.31 243 ASP A C 1
ATOM 1920 O O . ASP A 1 243 ? 11.703 8.617 -11.695 1 95.31 243 ASP A O 1
ATOM 1924 N N . ILE A 1 244 ? 12.609 7.105 -10.414 1 94 244 ILE A N 1
ATOM 1925 C CA . ILE A 1 244 ? 12.188 5.969 -11.219 1 94 244 ILE A CA 1
ATOM 1926 C C . ILE A 1 244 ? 10.664 5.906 -11.281 1 94 244 ILE A C 1
ATOM 1928 O O . ILE A 1 244 ? 10.094 5.375 -12.234 1 94 244 ILE A O 1
ATOM 1932 N N . TYR A 1 245 ? 10.016 6.488 -10.297 1 95.06 245 TYR A N 1
ATOM 1933 C CA . TYR A 1 245 ? 8.555 6.43 -10.273 1 95.06 245 TYR A CA 1
ATOM 1934 C C . TYR A 1 245 ? 7.949 7.672 -10.914 1 95.06 245 TYR A C 1
ATOM 1936 O O . TYR A 1 245 ? 6.727 7.789 -11.023 1 95.06 245 TYR A O 1
ATOM 1944 N N . CYS A 1 246 ? 8.742 8.594 -11.406 1 96.69 246 CYS A N 1
ATOM 1945 C CA . CYS A 1 246 ? 8.25 9.852 -11.945 1 96.69 246 CYS A CA 1
ATOM 1946 C C . CYS A 1 246 ? 8.516 9.945 -13.445 1 96.69 246 CYS A C 1
ATOM 1948 O O . CYS A 1 246 ? 8.039 10.867 -14.109 1 96.69 246 CYS A O 1
ATOM 1950 N N . ARG A 1 247 ? 9.195 8.984 -13.992 1 94.25 247 ARG A N 1
ATOM 1951 C CA . ARG A 1 247 ? 9.68 9.055 -15.375 1 94.25 247 ARG A CA 1
ATOM 1952 C C . ARG A 1 247 ? 8.516 9.18 -16.359 1 94.25 247 ARG A C 1
ATOM 1954 O O . ARG A 1 247 ? 8.523 10.047 -17.219 1 94.25 247 ARG A O 1
ATOM 1961 N N . GLN A 1 248 ? 7.531 8.398 -16.219 1 92.88 248 GLN A N 1
ATOM 1962 C CA . GLN A 1 248 ? 6.395 8.43 -17.125 1 92.88 248 GLN A CA 1
ATOM 1963 C C . GLN A 1 248 ? 5.641 9.75 -17.016 1 92.88 248 GLN A C 1
ATOM 1965 O O . GLN A 1 248 ? 5.211 10.312 -18.031 1 92.88 248 GLN A O 1
ATOM 1970 N N . LEU A 1 249 ? 5.496 10.234 -15.844 1 96 249 LEU A N 1
ATOM 1971 C CA . LEU A 1 249 ? 4.797 11.492 -15.633 1 96 249 LEU A CA 1
ATOM 1972 C C . LEU A 1 249 ? 5.574 12.656 -16.234 1 96 249 LEU A C 1
ATOM 1974 O O . LEU A 1 249 ? 4.98 13.617 -16.734 1 96 249 LEU A O 1
ATOM 1978 N N . CYS A 1 250 ? 6.855 12.531 -16.188 1 97.12 250 CYS A N 1
ATOM 1979 C CA . CYS A 1 250 ? 7.695 13.547 -16.828 1 97.12 250 CYS A CA 1
ATOM 1980 C C . CYS A 1 250 ? 7.555 13.508 -18.344 1 97.12 250 CYS A C 1
ATOM 1982 O O . CYS A 1 250 ? 7.426 14.547 -18.984 1 97.12 250 CYS A O 1
ATOM 1984 N N . ARG A 1 251 ? 7.5 12.344 -18.875 1 95.56 251 ARG A N 1
ATOM 1985 C CA . ARG A 1 251 ? 7.332 12.18 -20.312 1 95.56 251 ARG A CA 1
ATOM 1986 C C . ARG A 1 251 ? 5.977 12.711 -20.766 1 95.56 251 ARG A C 1
ATOM 1988 O O . ARG A 1 251 ? 5.859 13.281 -21.859 1 95.56 251 ARG A O 1
ATOM 1995 N N . ASP A 1 252 ? 5 12.617 -19.922 1 95.88 252 ASP A N 1
ATOM 1996 C CA . ASP A 1 252 ? 3.641 13.047 -20.234 1 95.88 252 ASP A CA 1
ATOM 1997 C C . ASP A 1 252 ? 3.463 14.539 -19.969 1 95.88 252 ASP A C 1
ATOM 1999 O O . ASP A 1 252 ? 2.389 15.094 -20.219 1 95.88 252 ASP A O 1
ATOM 2003 N N . GLY A 1 253 ? 4.422 15.094 -19.406 1 96.44 253 GLY A N 1
ATOM 2004 C CA . GLY A 1 253 ? 4.375 16.516 -19.141 1 96.44 253 GLY A CA 1
ATOM 2005 C C . GLY A 1 253 ? 3.596 16.859 -17.891 1 96.44 253 GLY A C 1
ATOM 2006 O O . GLY A 1 253 ? 3.146 18 -17.719 1 96.44 253 GLY A O 1
ATOM 2007 N N . LYS A 1 254 ? 3.473 15.922 -17.031 1 96.88 254 LYS A N 1
ATOM 2008 C CA . LYS A 1 254 ? 2.693 16.141 -15.812 1 96.88 254 LYS A CA 1
ATOM 2009 C C . LYS A 1 254 ? 3.59 16.562 -14.656 1 96.88 254 LYS A C 1
ATOM 2011 O O . LYS A 1 254 ? 3.127 17.203 -13.703 1 96.88 254 LYS A O 1
ATOM 2016 N N . LEU A 1 255 ? 4.855 16.156 -14.75 1 98.12 255 LEU A N 1
ATOM 2017 C CA . LEU A 1 255 ? 5.852 16.547 -13.758 1 98.12 255 LEU A CA 1
ATOM 2018 C C . LEU A 1 255 ? 7.098 17.109 -14.43 1 98.12 255 LEU A C 1
ATOM 2020 O O . LEU A 1 255 ? 7.426 16.734 -15.555 1 98.12 255 LEU A O 1
ATOM 2024 N N . VAL A 1 256 ? 7.758 17.969 -13.75 1 98.19 256 VAL A N 1
ATOM 2025 C CA . VAL A 1 256 ? 9.055 18.5 -14.18 1 98.19 256 VAL A CA 1
ATOM 2026 C C . VAL A 1 256 ? 10.031 18.484 -13.008 1 98.19 256 VAL A C 1
ATOM 2028 O O . VAL A 1 256 ? 9.656 18.797 -11.875 1 98.19 256 VAL A O 1
ATOM 2031 N N . GLN A 1 257 ? 11.203 17.984 -13.289 1 97.5 257 GLN A N 1
ATOM 2032 C CA . GLN A 1 257 ? 12.266 18.047 -12.289 1 97.5 257 GLN A CA 1
ATOM 2033 C C . GLN A 1 257 ? 12.789 19.469 -12.133 1 97.5 257 GLN A C 1
ATOM 2035 O O . GLN A 1 257 ? 12.984 20.172 -13.125 1 97.5 257 GLN A O 1
ATOM 2040 N N . ILE A 1 258 ? 13 19.891 -10.898 1 96.94 258 ILE A N 1
ATOM 2041 C CA . ILE A 1 258 ? 13.539 21.219 -10.633 1 96.94 258 ILE A CA 1
ATOM 2042 C C . ILE A 1 258 ? 14.734 21.109 -9.688 1 96.94 258 ILE A C 1
ATOM 2044 O O . ILE A 1 258 ? 15.016 20.031 -9.148 1 96.94 258 ILE A O 1
ATOM 2048 N N . ALA A 1 259 ? 15.492 22.203 -9.547 1 93.88 259 ALA A N 1
ATOM 2049 C CA . ALA A 1 259 ? 16.641 22.297 -8.648 1 93.88 259 ALA A CA 1
ATOM 2050 C C . ALA A 1 259 ? 17.672 21.219 -8.984 1 93.88 259 ALA A C 1
ATOM 2052 O O . ALA A 1 259 ? 18.141 20.5 -8.102 1 93.88 259 ALA A O 1
ATOM 2053 N N . ASN A 1 260 ? 18.016 21.094 -10.188 1 90.81 260 ASN A N 1
ATOM 2054 C CA . ASN A 1 260 ? 18.906 20.062 -10.695 1 90.81 260 ASN A CA 1
ATOM 2055 C C . ASN A 1 260 ? 20.297 20.156 -10.102 1 90.81 260 ASN A C 1
ATOM 2057 O O . ASN A 1 260 ? 21.062 19.188 -10.133 1 90.81 260 ASN A O 1
ATOM 2061 N N . ASP A 1 261 ? 20.609 21.234 -9.555 1 87.44 261 ASP A N 1
ATOM 2062 C CA . ASP A 1 261 ? 21.953 21.453 -9.023 1 87.44 261 ASP A CA 1
ATOM 2063 C C . ASP A 1 261 ? 22.047 20.984 -7.574 1 87.44 261 ASP A C 1
ATOM 2065 O O . ASP A 1 261 ? 23.141 20.922 -7.008 1 87.44 261 ASP A O 1
ATOM 2069 N N . LEU A 1 262 ? 20.938 20.75 -7.016 1 89.25 262 LEU A N 1
ATOM 2070 C CA . LEU A 1 262 ? 20.938 20.266 -5.637 1 89.25 262 LEU A CA 1
ATOM 2071 C C . LEU A 1 262 ? 20.953 18.75 -5.594 1 89.25 262 LEU A C 1
ATOM 2073 O O . LEU A 1 262 ? 20.062 18.094 -6.148 1 89.25 262 LEU A O 1
ATOM 2077 N N . ASN A 1 263 ? 21.969 18.266 -4.961 1 90.81 263 ASN A N 1
ATOM 2078 C CA . ASN A 1 263 ? 22.078 16.812 -4.82 1 90.81 263 ASN A CA 1
ATOM 2079 C C . ASN A 1 263 ? 21.578 16.344 -3.461 1 90.81 263 ASN A C 1
ATOM 2081 O O . ASN A 1 263 ? 22.062 16.797 -2.422 1 90.81 263 ASN A O 1
ATOM 2085 N N . VAL A 1 264 ? 20.609 15.422 -3.553 1 92.12 264 VAL A N 1
ATOM 2086 C CA . VAL A 1 264 ? 20.031 14.898 -2.314 1 92.12 264 VAL A CA 1
ATOM 2087 C C . VAL A 1 264 ? 20.641 13.539 -2.002 1 92.12 264 VAL A C 1
ATOM 2089 O O . VAL A 1 264 ? 20.719 12.664 -2.873 1 92.12 264 VAL A O 1
ATOM 2092 N N . LEU A 1 265 ? 21.047 13.422 -0.743 1 88.94 265 LEU A N 1
ATOM 2093 C CA . LEU A 1 265 ? 21.656 12.188 -0.254 1 88.94 265 LEU A CA 1
ATOM 2094 C C . LEU A 1 265 ? 20.984 11.742 1.045 1 88.94 265 LEU A C 1
ATOM 2096 O O . LEU A 1 265 ? 20.422 12.562 1.771 1 88.94 265 LEU A O 1
ATOM 2100 N N . PRO A 1 266 ? 21.047 10.383 1.334 1 87.81 266 PRO A N 1
ATOM 2101 C CA . PRO A 1 266 ? 21.641 9.297 0.543 1 87.81 266 PRO A CA 1
ATOM 2102 C C . PRO A 1 266 ? 20.703 8.812 -0.567 1 87.81 266 PRO A C 1
ATOM 2104 O O . PRO A 1 266 ? 19.484 9.016 -0.492 1 87.81 266 PRO A O 1
ATOM 2107 N N . HIS A 1 267 ? 21.422 8.266 -1.548 1 89 267 HIS A N 1
ATOM 2108 C CA . HIS A 1 267 ? 20.625 7.477 -2.486 1 89 267 HIS A CA 1
ATOM 2109 C C . HIS A 1 267 ? 20.062 6.23 -1.817 1 89 267 HIS A C 1
ATOM 2111 O O . HIS A 1 267 ? 20.547 5.809 -0.765 1 89 267 HIS A O 1
ATOM 2117 N N . VAL A 1 268 ? 19.016 5.723 -2.447 1 87.12 268 VAL A N 1
ATOM 2118 C CA . VAL A 1 268 ? 18.344 4.566 -1.859 1 87.12 268 VAL A CA 1
ATOM 2119 C C . VAL A 1 268 ? 18.578 3.34 -2.738 1 87.12 268 VAL A C 1
ATOM 2121 O O . VAL A 1 268 ? 18.156 3.312 -3.898 1 87.12 268 VAL A O 1
ATOM 2124 N N . ASN A 1 269 ? 19.156 2.35 -2.148 1 89.75 269 ASN A N 1
ATOM 2125 C CA . ASN A 1 269 ? 19.328 1.087 -2.863 1 89.75 269 ASN A CA 1
ATOM 2126 C C . ASN A 1 269 ? 18.062 0.224 -2.771 1 89.75 269 ASN A C 1
ATOM 2128 O O . ASN A 1 269 ? 17.438 0.154 -1.717 1 89.75 269 ASN A O 1
ATOM 2132 N N . ILE A 1 270 ? 17.719 -0.333 -3.852 1 92.12 270 ILE A N 1
ATOM 2133 C CA . ILE A 1 270 ? 16.703 -1.387 -3.869 1 92.12 270 ILE A CA 1
ATOM 2134 C C . ILE A 1 270 ? 17.375 -2.736 -4.129 1 92.12 270 ILE A C 1
ATOM 2136 O O . ILE A 1 270 ? 18.031 -2.92 -5.148 1 92.12 270 ILE A O 1
ATOM 2140 N N . SER A 1 271 ? 17.156 -3.627 -3.18 1 92.75 271 SER A N 1
ATOM 2141 C CA . SER A 1 271 ? 17.812 -4.926 -3.279 1 92.75 271 SER A CA 1
ATOM 2142 C C . SER A 1 271 ? 16.828 -6.066 -3.068 1 92.75 271 SER A C 1
ATOM 2144 O O . SER A 1 271 ? 15.836 -5.91 -2.35 1 92.75 271 SER A O 1
ATOM 2146 N N . ALA A 1 272 ? 17.109 -7.125 -3.791 1 93.81 272 ALA A N 1
ATOM 2147 C CA . ALA A 1 272 ? 16.453 -8.398 -3.49 1 93.81 272 ALA A CA 1
ATOM 2148 C C . ALA A 1 272 ? 17.266 -9.195 -2.465 1 93.81 272 ALA A C 1
ATOM 2150 O O . ALA A 1 272 ? 18.453 -9.469 -2.674 1 93.81 272 ALA A O 1
ATOM 2151 N N . VAL A 1 273 ? 16.625 -9.5 -1.356 1 92.25 273 VAL A N 1
ATOM 2152 C CA . VAL A 1 273 ? 17.25 -10.273 -0.293 1 92.25 273 VAL A CA 1
ATOM 2153 C C . VAL A 1 273 ? 16.609 -11.656 -0.206 1 92.25 273 VAL A C 1
ATOM 2155 O O . VAL A 1 273 ? 15.383 -11.773 -0.269 1 92.25 273 VAL A O 1
ATOM 2158 N N . TYR A 1 274 ? 17.406 -12.664 -0.106 1 89.94 274 TYR A N 1
ATOM 2159 C CA . TYR A 1 274 ? 16.859 -14.016 -0.129 1 89.94 274 TYR A CA 1
ATOM 2160 C C . TYR A 1 274 ? 17.703 -14.961 0.732 1 89.94 274 TYR A C 1
ATOM 2162 O O . TYR A 1 274 ? 18.891 -14.727 0.93 1 89.94 274 TYR A O 1
ATOM 2170 N N . ALA A 1 275 ? 17 -15.836 1.368 1 76.94 275 ALA A N 1
ATOM 2171 C CA . ALA A 1 275 ? 17.594 -16.641 2.438 1 76.94 275 ALA A CA 1
ATOM 2172 C C . ALA A 1 275 ? 18.406 -17.797 1.867 1 76.94 275 ALA A C 1
ATOM 2174 O O . ALA A 1 275 ? 19.328 -18.297 2.521 1 76.94 275 ALA A O 1
ATOM 2175 N N . SER A 1 276 ? 18.031 -18.297 0.802 1 69.31 276 SER A N 1
ATOM 2176 C CA . SER A 1 276 ? 18.703 -19.516 0.329 1 69.31 276 SER A CA 1
ATOM 2177 C C . SER A 1 276 ? 19.5 -19.25 -0.94 1 69.31 276 SER A C 1
ATOM 2179 O O . SER A 1 276 ? 19.219 -18.297 -1.674 1 69.31 276 SER A O 1
ATOM 2181 N N . LYS A 1 277 ? 20.547 -20.109 -1.038 1 67.19 277 LYS A N 1
ATOM 2182 C CA . LYS A 1 277 ? 21.312 -20.031 -2.283 1 67.19 277 LYS A CA 1
ATOM 2183 C C . LYS A 1 277 ? 20.438 -20.375 -3.484 1 67.19 277 LYS A C 1
ATOM 2185 O O . LYS A 1 277 ? 19.625 -21.312 -3.426 1 67.19 277 LYS A O 1
ATOM 2190 N N . THR A 1 278 ? 20.484 -19.516 -4.414 1 69.12 278 THR A N 1
ATOM 2191 C CA . THR A 1 278 ? 19.688 -19.672 -5.633 1 69.12 278 THR A CA 1
ATOM 2192 C C . THR A 1 278 ? 19.922 -21.047 -6.266 1 69.12 278 THR A C 1
ATOM 2194 O O . THR A 1 278 ? 19.078 -21.547 -7.004 1 69.12 278 THR A O 1
ATOM 2197 N N . THR A 1 279 ? 21.031 -21.516 -6.074 1 60.16 279 THR A N 1
ATOM 2198 C CA . THR A 1 279 ? 21.375 -22.812 -6.625 1 60.16 279 THR A CA 1
ATOM 2199 C C . THR A 1 279 ? 20.406 -23.891 -6.117 1 60.16 279 THR A C 1
ATOM 2201 O O . THR A 1 279 ? 20.203 -24.906 -6.77 1 60.16 279 THR A O 1
ATOM 2204 N N . HIS A 1 280 ? 19.672 -23.5 -5.125 1 65.81 280 HIS A N 1
ATOM 2205 C CA . HIS A 1 280 ? 18.812 -24.5 -4.516 1 65.81 280 HIS A CA 1
ATOM 2206 C C . HIS A 1 280 ? 17.344 -24.234 -4.82 1 65.81 280 HIS A C 1
ATOM 2208 O O . HIS A 1 280 ? 16.484 -25.031 -4.48 1 65.81 280 HIS A O 1
ATOM 2214 N N . SER A 1 281 ? 17.078 -23.266 -5.547 1 81.19 281 SER A N 1
ATOM 2215 C CA . SER A 1 281 ? 15.695 -22.953 -5.895 1 81.19 281 SER A CA 1
ATOM 2216 C C . SER A 1 281 ? 15.602 -22.359 -7.289 1 81.19 281 SER A C 1
ATOM 2218 O O . SER A 1 281 ? 15.734 -21.141 -7.461 1 81.19 281 SER A O 1
ATOM 2220 N N . PRO A 1 282 ? 15.352 -23.234 -8.289 1 84.19 282 PRO A N 1
ATOM 2221 C CA . PRO A 1 282 ? 15.219 -22.719 -9.656 1 84.19 282 PRO A CA 1
ATOM 2222 C C . PRO A 1 282 ? 14.141 -21.641 -9.781 1 84.19 282 PRO A C 1
ATOM 2224 O O . PRO A 1 282 ? 14.281 -20.719 -10.578 1 84.19 282 PRO A O 1
ATOM 2227 N N . ARG A 1 283 ? 13.062 -21.797 -9.031 1 89.44 283 ARG A N 1
ATOM 2228 C CA . ARG A 1 283 ? 12.016 -20.781 -9.102 1 89.44 283 ARG A CA 1
ATOM 2229 C C . ARG A 1 283 ? 12.5 -19.438 -8.57 1 89.44 283 ARG A C 1
ATOM 2231 O O . ARG A 1 283 ? 12.148 -18.391 -9.102 1 89.44 283 ARG A O 1
ATOM 2238 N N . LEU A 1 284 ? 13.32 -19.516 -7.527 1 91 284 LEU A N 1
ATOM 2239 C CA . LEU A 1 284 ? 13.914 -18.297 -6.992 1 91 284 LEU A CA 1
ATOM 2240 C C . LEU A 1 284 ? 14.875 -17.672 -8 1 91 284 LEU A C 1
ATOM 2242 O O . LEU A 1 284 ? 14.859 -16.453 -8.211 1 91 284 LEU A O 1
ATOM 2246 N N . LYS A 1 285 ? 15.672 -18.5 -8.586 1 89.81 285 LYS A N 1
ATOM 2247 C CA . LYS A 1 285 ? 16.609 -18.016 -9.609 1 89.81 285 LYS A CA 1
ATOM 2248 C C . LYS A 1 285 ? 15.859 -17.359 -10.766 1 89.81 285 LYS A C 1
ATOM 2250 O O . LYS A 1 285 ? 16.266 -16.312 -11.258 1 89.81 285 LYS A O 1
ATOM 2255 N N . ALA A 1 286 ? 14.797 -18 -11.18 1 91.5 286 ALA A N 1
ATOM 2256 C CA . ALA A 1 286 ? 13.984 -17.453 -12.273 1 91.5 286 ALA A CA 1
ATOM 2257 C C . ALA A 1 286 ? 13.438 -16.078 -11.906 1 91.5 286 ALA A C 1
ATOM 2259 O O . ALA A 1 286 ? 13.477 -15.148 -12.719 1 91.5 286 ALA A O 1
ATOM 2260 N N . MET A 1 287 ? 12.992 -15.953 -10.719 1 93.75 287 MET A N 1
ATOM 2261 C CA . MET A 1 287 ? 12.438 -14.672 -10.273 1 93.75 287 MET A CA 1
ATOM 2262 C C . MET A 1 287 ? 13.531 -13.609 -10.172 1 93.75 287 MET A C 1
ATOM 2264 O O . MET A 1 287 ? 13.328 -12.469 -10.578 1 93.75 287 MET A O 1
ATOM 2268 N N . LEU A 1 288 ? 14.656 -13.992 -9.68 1 93.12 288 LEU A N 1
ATOM 2269 C CA . LEU A 1 288 ? 15.766 -13.055 -9.547 1 93.12 288 LEU A CA 1
ATOM 2270 C C . LEU A 1 288 ? 16.219 -12.562 -10.914 1 93.12 288 LEU A C 1
ATOM 2272 O O . LEU A 1 288 ? 16.453 -11.367 -11.102 1 93.12 288 LEU A O 1
ATOM 2276 N N . ASN A 1 289 ? 16.312 -13.461 -11.828 1 91.88 289 ASN A N 1
ATOM 2277 C CA . ASN A 1 289 ? 16.672 -13.086 -13.188 1 91.88 289 ASN A CA 1
ATOM 2278 C C . ASN A 1 289 ? 15.625 -12.156 -13.805 1 91.88 289 ASN A C 1
ATOM 2280 O O . ASN A 1 289 ? 15.977 -11.188 -14.477 1 91.88 289 ASN A O 1
ATOM 2284 N N . PHE A 1 290 ? 14.414 -12.445 -13.57 1 94.06 290 PHE A N 1
ATOM 2285 C CA . PHE A 1 290 ? 13.328 -11.617 -14.078 1 94.06 290 PHE A CA 1
ATOM 2286 C C . PHE A 1 290 ? 13.391 -10.219 -13.484 1 94.06 290 PHE A C 1
ATOM 2288 O O . PHE A 1 290 ? 13.242 -9.227 -14.203 1 94.06 290 PHE A O 1
ATOM 2295 N N . MET A 1 291 ? 13.641 -10.125 -12.195 1 94.88 291 MET A N 1
ATOM 2296 C CA . MET A 1 291 ? 13.727 -8.828 -11.523 1 94.88 291 MET A CA 1
ATOM 2297 C C . MET A 1 291 ? 14.883 -8.008 -12.078 1 94.88 291 MET A C 1
ATOM 2299 O O . MET A 1 291 ? 14.766 -6.793 -12.25 1 94.88 291 MET A O 1
ATOM 2303 N N . GLU A 1 292 ? 15.906 -8.664 -12.336 1 92.62 292 GLU A N 1
ATOM 2304 C CA . GLU A 1 292 ? 17.047 -7.984 -12.945 1 92.62 292 GLU A CA 1
ATOM 2305 C C . GLU A 1 292 ? 16.688 -7.449 -14.328 1 92.62 292 GLU A C 1
ATOM 2307 O O . GLU A 1 292 ? 17.047 -6.324 -14.68 1 92.62 292 GLU A O 1
ATOM 2312 N N . GLU A 1 293 ? 15.977 -8.219 -15.062 1 93.25 293 GLU A N 1
ATOM 2313 C CA . GLU A 1 293 ? 15.57 -7.844 -16.422 1 93.25 293 GLU A CA 1
ATOM 2314 C C . GLU A 1 293 ? 14.688 -6.602 -16.406 1 93.25 293 GLU A C 1
ATOM 2316 O O . GLU A 1 293 ? 14.906 -5.668 -17.172 1 93.25 293 GLU A O 1
ATOM 2321 N N . ILE A 1 294 ? 13.789 -6.523 -15.516 1 93 294 ILE A N 1
ATOM 2322 C CA . ILE A 1 294 ? 12.789 -5.461 -15.57 1 93 294 ILE A CA 1
ATOM 2323 C C . ILE A 1 294 ? 13.344 -4.199 -14.906 1 93 294 ILE A C 1
ATOM 2325 O O . ILE A 1 294 ? 12.781 -3.113 -15.055 1 93 294 ILE A O 1
ATOM 2329 N N . THR A 1 295 ? 14.414 -4.352 -14.102 1 94.44 295 THR A N 1
ATOM 2330 C CA . THR A 1 295 ? 14.992 -3.174 -13.461 1 94.44 295 THR A CA 1
ATOM 2331 C C . THR A 1 295 ? 16.203 -2.682 -14.234 1 94.44 295 THR A C 1
ATOM 2333 O O . THR A 1 295 ? 16.812 -1.666 -13.875 1 94.44 295 THR A O 1
ATOM 2336 N N . ALA A 1 296 ? 16.609 -3.352 -15.273 1 90.12 296 ALA A N 1
ATOM 2337 C CA . ALA A 1 296 ? 17.797 -3.027 -16.062 1 90.12 296 ALA A CA 1
ATOM 2338 C C . ALA A 1 296 ? 17.734 -1.598 -16.578 1 90.12 296 ALA A C 1
ATOM 2340 O O . ALA A 1 296 ? 18.766 -0.913 -16.672 1 90.12 296 ALA A O 1
ATOM 2341 N N . GLN A 1 297 ? 16.562 -1.166 -16.906 1 87.56 297 GLN A N 1
ATOM 2342 C CA . GLN A 1 297 ? 16.391 0.162 -17.484 1 87.56 297 GLN A CA 1
ATOM 2343 C C . GLN A 1 297 ? 16.688 1.252 -16.453 1 87.56 297 GLN A C 1
ATOM 2345 O O . GLN A 1 297 ? 16.906 2.41 -16.828 1 87.56 297 GLN A O 1
ATOM 2350 N N . TYR A 1 298 ? 16.688 0.837 -15.266 1 87.38 298 TYR A N 1
ATOM 2351 C CA . TYR A 1 298 ? 16.891 1.834 -14.219 1 87.38 298 TYR A CA 1
ATOM 2352 C C . TYR A 1 298 ? 18.344 1.833 -13.734 1 87.38 298 TYR A C 1
ATOM 2354 O O . TYR A 1 298 ? 18.703 2.627 -12.875 1 87.38 298 TYR A O 1
ATOM 2362 N N . VAL A 1 299 ? 19.078 0.821 -14.281 1 73.88 299 VAL A N 1
ATOM 2363 C CA . VAL A 1 299 ? 20.484 0.689 -13.891 1 73.88 299 VAL A CA 1
ATOM 2364 C C . VAL A 1 299 ? 21.328 1.69 -14.672 1 73.88 299 VAL A C 1
ATOM 2366 O O . VAL A 1 299 ? 21.203 1.807 -15.898 1 73.88 299 VAL A O 1
ATOM 2369 N N . GLY A 1 300 ? 22.188 2.578 -14.031 1 64.69 300 GLY A N 1
ATOM 2370 C CA . GLY A 1 300 ? 23.125 3.432 -14.734 1 64.69 300 GLY A CA 1
ATOM 2371 C C . GLY A 1 300 ? 22.703 4.887 -14.773 1 64.69 300 GLY A C 1
ATOM 2372 O O . GLY A 1 300 ? 23.406 5.73 -15.328 1 64.69 300 GLY A O 1
ATOM 2373 N N . GLY A 1 301 ? 21.438 5.184 -14.438 1 48.78 301 GLY A N 1
ATOM 2374 C CA . GLY A 1 301 ? 21.219 6.621 -14.484 1 48.78 301 GLY A CA 1
ATOM 2375 C C . GLY A 1 301 ? 21.75 7.348 -13.266 1 48.78 301 GLY A C 1
ATOM 2376 O O . GLY A 1 301 ? 21.984 6.73 -12.219 1 48.78 301 GLY A O 1
ATOM 2377 N N . MET B 1 1 ? -2.918 16.188 48.094 1 38.06 1 MET B N 1
ATOM 2378 C CA . MET B 1 1 ? -2.092 15.164 47.469 1 38.06 1 MET B CA 1
ATOM 2379 C C . MET B 1 1 ? -1.301 15.734 46.312 1 38.06 1 MET B C 1
ATOM 2381 O O . MET B 1 1 ? -1.877 16.344 45.375 1 38.06 1 MET B O 1
ATOM 2385 N N . ASP B 1 2 ? -0.17 16.188 46.406 1 54.5 2 ASP B N 1
ATOM 2386 C CA . ASP B 1 2 ? 0.647 17 45.531 1 54.5 2 ASP B CA 1
ATOM 2387 C C . ASP B 1 2 ? 1.258 16.141 44.406 1 54.5 2 ASP B C 1
ATOM 2389 O O . ASP B 1 2 ? 2.324 15.555 44.594 1 54.5 2 ASP B O 1
ATOM 2393 N N . TRP B 1 3 ? 0.414 15.617 43.594 1 59.44 3 TRP B N 1
ATOM 2394 C CA . TRP B 1 3 ? 0.888 14.82 42.469 1 59.44 3 TRP B CA 1
ATOM 2395 C C . TRP B 1 3 ? 1.617 15.695 41.438 1 59.44 3 TRP B C 1
ATOM 2397 O O . TRP B 1 3 ? 1.17 16.812 41.125 1 59.44 3 TRP B O 1
ATOM 2407 N N . ASN B 1 4 ? 2.922 15.383 41.312 1 64.06 4 ASN B N 1
ATOM 2408 C CA . ASN B 1 4 ? 3.451 15.938 40.062 1 64.06 4 ASN B CA 1
ATOM 2409 C C . ASN B 1 4 ? 2.922 15.18 38.844 1 64.06 4 ASN B C 1
ATOM 2411 O O . ASN B 1 4 ? 3.385 14.086 38.531 1 64.06 4 ASN B O 1
ATOM 2415 N N . LEU B 1 5 ? 1.923 15.734 38.219 1 66.44 5 LEU B N 1
ATOM 2416 C CA . LEU B 1 5 ? 1.2 15.078 37.125 1 66.44 5 LEU B CA 1
ATOM 2417 C C . LEU B 1 5 ? 2.139 14.742 35.969 1 66.44 5 LEU B C 1
ATOM 2419 O O . LEU B 1 5 ? 1.887 13.805 35.219 1 66.44 5 LEU B O 1
ATOM 2423 N N . ASN B 1 6 ? 3.182 15.422 35.906 1 70.38 6 ASN B N 1
ATOM 2424 C CA . ASN B 1 6 ? 4.156 15.195 34.844 1 70.38 6 ASN B CA 1
ATOM 2425 C C . ASN B 1 6 ? 4.875 13.859 35.031 1 70.38 6 ASN B C 1
ATOM 2427 O O . ASN B 1 6 ? 5.484 13.352 34.094 1 70.38 6 ASN B O 1
ATOM 2431 N N . ASP B 1 7 ? 4.754 13.273 36.188 1 79.62 7 ASP B N 1
ATOM 2432 C CA . ASP B 1 7 ? 5.426 12.008 36.438 1 79.62 7 ASP B CA 1
ATOM 2433 C C . ASP B 1 7 ? 4.617 10.828 35.906 1 79.62 7 ASP B C 1
ATOM 2435 O O . ASP B 1 7 ? 5.16 9.75 35.688 1 79.62 7 ASP B O 1
ATOM 2439 N N . LEU B 1 8 ? 3.375 11.109 35.625 1 77.94 8 LEU B N 1
ATOM 2440 C CA . LEU B 1 8 ? 2.477 10.023 35.25 1 77.94 8 LEU B CA 1
ATOM 2441 C C . LEU B 1 8 ? 2.818 9.492 33.875 1 77.94 8 LEU B C 1
ATOM 2443 O O . LEU B 1 8 ? 2.957 8.281 33.688 1 77.94 8 LEU B O 1
ATOM 2447 N N . PRO B 1 9 ? 3.029 10.453 32.969 1 77.44 9 PRO B N 1
ATOM 2448 C CA . PRO B 1 9 ? 3.439 9.93 31.641 1 77.44 9 PRO B CA 1
ATOM 2449 C C . PRO B 1 9 ? 4.781 9.203 31.703 1 77.44 9 PRO B C 1
ATOM 2451 O O . PRO B 1 9 ? 5 8.25 30.953 1 77.44 9 PRO B O 1
ATOM 2454 N N . ILE B 1 10 ? 5.66 9.609 32.5 1 81.75 10 ILE B N 1
ATOM 2455 C CA . ILE B 1 10 ? 6.965 8.969 32.656 1 81.75 10 ILE B CA 1
ATOM 2456 C C . ILE B 1 10 ? 6.781 7.555 33.188 1 81.75 10 ILE B C 1
ATOM 2458 O O . ILE B 1 10 ? 7.402 6.609 32.719 1 81.75 10 ILE B O 1
ATOM 2462 N N . PHE B 1 11 ? 5.891 7.391 34.219 1 86.25 11 PHE B N 1
ATOM 2463 C CA . PHE B 1 11 ? 5.555 6.09 34.75 1 86.25 11 PHE B CA 1
ATOM 2464 C C . PHE B 1 11 ? 5.004 5.16 33.688 1 86.25 11 PHE B C 1
ATOM 2466 O O . PHE B 1 11 ? 5.445 4.02 33.562 1 86.25 11 PHE B O 1
ATOM 2473 N N . ILE B 1 12 ? 4.152 5.668 32.938 1 82.06 12 ILE B N 1
ATOM 2474 C CA . ILE B 1 12 ? 3.535 4.867 31.906 1 82.06 12 ILE B CA 1
ATOM 2475 C C . ILE B 1 12 ? 4.598 4.43 30.891 1 82.06 12 ILE B C 1
ATOM 2477 O O . ILE B 1 12 ? 4.629 3.268 30.484 1 82.06 12 ILE B O 1
ATOM 2481 N N . ALA B 1 13 ? 5.48 5.305 30.5 1 84 13 ALA B N 1
ATOM 2482 C CA . ALA B 1 13 ? 6.559 5.004 29.547 1 84 13 ALA B CA 1
ATOM 2483 C C . ALA B 1 13 ? 7.473 3.916 30.094 1 84 13 ALA B C 1
ATOM 2485 O O . ALA B 1 13 ? 7.906 3.029 29.359 1 84 13 ALA B O 1
ATOM 2486 N N . VAL B 1 14 ? 7.742 3.973 31.344 1 85.56 14 VAL B N 1
ATOM 2487 C CA . VAL B 1 14 ? 8.617 2.994 31.969 1 85.56 14 VAL B CA 1
ATOM 2488 C C . VAL B 1 14 ? 7.969 1.614 31.938 1 85.56 14 VAL B C 1
ATOM 2490 O O . VAL B 1 14 ? 8.633 0.615 31.656 1 85.56 14 VAL B O 1
ATOM 2493 N N . ILE B 1 15 ? 6.711 1.615 32.125 1 82.62 15 ILE B N 1
ATOM 2494 C CA . ILE B 1 15 ? 5.996 0.342 32.094 1 82.62 15 ILE B CA 1
ATOM 2495 C C . ILE B 1 15 ? 5.918 -0.198 30.672 1 82.62 15 ILE B C 1
ATOM 2497 O O . ILE B 1 15 ? 6.148 -1.387 30.438 1 82.62 15 ILE B O 1
ATOM 2501 N N . GLU B 1 16 ? 5.609 0.67 29.859 1 79.5 16 GLU B N 1
ATOM 2502 C CA . GLU B 1 16 ? 5.406 0.268 28.469 1 79.5 16 GLU B CA 1
ATOM 2503 C C . GLU B 1 16 ? 6.711 -0.186 27.828 1 79.5 16 GLU B C 1
ATOM 2505 O O . GLU B 1 16 ? 6.719 -1.105 27.016 1 79.5 16 GLU B O 1
ATOM 2510 N N . THR B 1 17 ? 7.816 0.432 28.188 1 80.38 17 THR B N 1
ATOM 2511 C CA . THR B 1 17 ? 9.125 0.102 27.625 1 80.38 17 THR B CA 1
ATOM 2512 C C . THR B 1 17 ? 9.805 -0.997 28.438 1 80.38 17 THR B C 1
ATOM 2514 O O . THR B 1 17 ? 10.742 -1.632 27.969 1 80.38 17 THR B O 1
ATOM 2517 N N . GLY B 1 18 ? 9.32 -1.173 29.625 1 80.25 18 GLY B N 1
ATOM 2518 C CA . GLY B 1 18 ? 9.844 -2.18 30.531 1 80.25 18 GLY B CA 1
ATOM 2519 C C . GLY B 1 18 ? 11.203 -1.819 31.094 1 80.25 18 GLY B C 1
ATOM 2520 O O . GLY B 1 18 ? 11.898 -2.674 31.656 1 80.25 18 GLY B O 1
ATOM 2521 N N . SER B 1 19 ? 11.734 -0.619 30.828 1 85.12 19 SER B N 1
ATOM 2522 C CA . SER B 1 19 ? 13.047 -0.184 31.281 1 85.12 19 SER B CA 1
ATOM 2523 C C . SER B 1 19 ? 13.086 1.323 31.5 1 85.12 19 SER B C 1
ATOM 2525 O O . SER B 1 19 ? 12.484 2.086 30.75 1 85.12 19 SER B O 1
ATOM 2527 N N . VAL B 1 20 ? 13.789 1.682 32.594 1 85.56 20 VAL B N 1
ATOM 2528 C CA . VAL B 1 20 ? 13.969 3.098 32.875 1 85.56 20 VAL B CA 1
ATOM 2529 C C . VAL B 1 20 ? 14.82 3.752 31.797 1 85.56 20 VAL B C 1
ATOM 2531 O O . VAL B 1 20 ? 14.516 4.855 31.344 1 85.56 20 VAL B O 1
ATOM 2534 N N . SER B 1 21 ? 15.766 2.986 31.344 1 84.69 21 SER B N 1
ATOM 2535 C CA . SER B 1 21 ? 16.656 3.525 30.328 1 84.69 21 SER B CA 1
ATOM 2536 C C . SER B 1 21 ? 15.945 3.682 29 1 84.69 21 SER B C 1
ATOM 2538 O O . SER B 1 21 ? 16.109 4.691 28.312 1 84.69 21 SER B O 1
ATOM 2540 N N . LYS B 1 22 ? 15.133 2.789 28.703 1 82.19 22 LYS B N 1
ATOM 2541 C CA . LYS B 1 22 ? 14.383 2.85 27.453 1 82.19 22 LYS B CA 1
ATOM 2542 C C . LYS B 1 22 ? 13.32 3.945 27.5 1 82.19 22 LYS B C 1
ATOM 2544 O O . LYS B 1 22 ? 13.102 4.645 26.5 1 82.19 22 LYS B O 1
ATOM 2549 N N . ALA B 1 23 ? 12.734 4.117 28.594 1 84.62 23 ALA B N 1
ATOM 2550 C CA . ALA B 1 23 ? 11.758 5.188 28.781 1 84.62 23 ALA B CA 1
ATOM 2551 C C . ALA B 1 23 ? 12.414 6.559 28.656 1 84.62 23 ALA B C 1
ATOM 2553 O O . ALA B 1 23 ? 11.852 7.473 28.047 1 84.62 23 ALA B O 1
ATOM 2554 N N . ALA B 1 24 ? 13.57 6.637 29.125 1 85.94 24 ALA B N 1
ATOM 2555 C CA . ALA B 1 24 ? 14.32 7.891 29.047 1 85.94 24 ALA B CA 1
ATOM 2556 C C . ALA B 1 24 ? 14.602 8.266 27.594 1 85.94 24 ALA B C 1
ATOM 2558 O O . ALA B 1 24 ? 14.414 9.414 27.188 1 85.94 24 ALA B O 1
ATOM 2559 N N . LYS B 1 25 ? 14.938 7.328 26.922 1 80 25 LYS B N 1
ATOM 2560 C CA . LYS B 1 25 ? 15.219 7.535 25.5 1 80 25 LYS B CA 1
ATOM 2561 C C . LYS B 1 25 ? 13.953 7.922 24.734 1 80 25 LYS B C 1
ATOM 2563 O O . LYS B 1 25 ? 13.961 8.859 23.938 1 80 25 LYS B O 1
ATOM 2568 N N . ARG B 1 26 ? 12.898 7.293 25.109 1 76.06 26 ARG B N 1
ATOM 2569 C CA . ARG B 1 26 ? 11.625 7.531 24.453 1 76.06 26 ARG B CA 1
ATOM 2570 C C . ARG B 1 26 ? 11.109 8.938 24.75 1 76.06 26 ARG B C 1
ATOM 2572 O O . ARG B 1 26 ? 10.562 9.602 23.875 1 76.06 26 ARG B O 1
ATOM 2579 N N . LEU B 1 27 ? 11.336 9.453 25.875 1 72.31 27 LEU B N 1
ATOM 2580 C CA . LEU B 1 27 ? 10.773 10.711 26.344 1 72.31 27 LEU B CA 1
ATOM 2581 C C . LEU B 1 27 ? 11.758 11.859 26.156 1 72.31 27 LEU B C 1
ATOM 2583 O O . LEU B 1 27 ? 11.406 13.023 26.344 1 72.31 27 LEU B O 1
ATOM 2587 N N . GLY B 1 28 ? 12.984 11.484 25.75 1 74.81 28 GLY B N 1
ATOM 2588 C CA . GLY B 1 28 ? 14.016 12.508 25.625 1 74.81 28 GLY B CA 1
ATOM 2589 C C . GLY B 1 28 ? 14.461 13.062 26.953 1 74.81 28 GLY B C 1
ATOM 2590 O O . GLY B 1 28 ? 14.758 14.258 27.062 1 74.81 28 GLY B O 1
ATOM 2591 N N . ASN B 1 29 ? 14.398 12.258 27.875 1 79.06 29 ASN B N 1
ATOM 2592 C CA . ASN B 1 29 ? 14.789 12.656 29.219 1 79.06 29 ASN B CA 1
ATOM 2593 C C . ASN B 1 29 ? 16.047 11.93 29.688 1 79.06 29 ASN B C 1
ATOM 2595 O O . ASN B 1 29 ? 16.469 10.945 29.078 1 79.06 29 ASN B O 1
ATOM 2599 N N . GLN B 1 30 ? 16.797 12.484 30.641 1 80.5 30 GLN B N 1
ATOM 2600 C CA . GLN B 1 30 ? 17.906 11.789 31.297 1 80.5 30 GLN B CA 1
ATOM 2601 C C . GLN B 1 30 ? 17.391 10.656 32.188 1 80.5 30 GLN B C 1
ATOM 2603 O O . GLN B 1 30 ? 16.344 10.781 32.812 1 80.5 30 GLN B O 1
ATOM 2608 N N . LYS B 1 31 ? 18.141 9.531 32.188 1 87.06 31 LYS B N 1
ATOM 2609 C CA . LYS B 1 31 ? 17.781 8.367 33 1 87.06 31 LYS B CA 1
ATOM 2610 C C . LYS B 1 31 ? 17.562 8.758 34.469 1 87.06 31 LYS B C 1
ATOM 2612 O O . LYS B 1 31 ? 16.641 8.266 35.094 1 87.06 31 LYS B O 1
ATOM 2617 N N . SER B 1 32 ? 18.438 9.633 34.906 1 88.56 32 SER B N 1
ATOM 2618 C CA . SER B 1 32 ? 18.344 10.086 36.312 1 88.56 32 SER B CA 1
ATOM 2619 C C . SER B 1 32 ? 17.016 10.812 36.562 1 88.56 32 SER B C 1
ATOM 2621 O O . SER B 1 32 ? 16.422 10.672 37.625 1 88.56 32 SER B O 1
ATOM 2623 N N . SER B 1 33 ? 16.531 11.516 35.562 1 83.19 33 SER B N 1
ATOM 2624 C CA . SER B 1 33 ? 15.273 12.25 35.656 1 83.19 33 SER B CA 1
ATOM 2625 C C . SER B 1 33 ? 14.078 11.297 35.688 1 83.19 33 SER B C 1
ATOM 2627 O O . SER B 1 33 ? 13.133 11.508 36.438 1 83.19 33 SER B O 1
ATOM 2629 N N . VAL B 1 34 ? 14.211 10.328 34.938 1 88.94 34 VAL B N 1
ATOM 2630 C CA . VAL B 1 34 ? 13.141 9.344 34.875 1 88.94 34 VAL B CA 1
ATOM 2631 C C . VAL B 1 34 ? 13.086 8.562 36.188 1 88.94 34 VAL B C 1
ATOM 2633 O O . VAL B 1 34 ? 12.008 8.352 36.75 1 88.94 34 VAL B O 1
ATOM 2636 N N . SER B 1 35 ? 14.195 8.164 36.625 1 87.5 35 SER B N 1
ATOM 2637 C CA . SER B 1 35 ? 14.281 7.438 37.875 1 87.5 35 SER B CA 1
ATOM 2638 C C . SER B 1 35 ? 13.758 8.281 39.031 1 87.5 35 SER B C 1
ATOM 2640 O O . SER B 1 35 ? 13.008 7.785 39.906 1 87.5 35 SER B O 1
ATOM 2642 N N . ARG B 1 36 ? 14.055 9.562 39.062 1 88.06 36 ARG B N 1
ATOM 2643 C CA . ARG B 1 36 ? 13.594 10.477 40.094 1 88.06 36 ARG B CA 1
ATOM 2644 C C . ARG B 1 36 ? 12.078 10.648 40.031 1 88.06 36 ARG B C 1
ATOM 2646 O O . ARG B 1 36 ? 11.422 10.711 41.094 1 88.06 36 ARG B O 1
ATOM 2653 N N . ALA B 1 37 ? 11.617 10.727 38.812 1 86.25 37 ALA B N 1
ATOM 2654 C CA . ALA B 1 37 ? 10.172 10.883 38.625 1 86.25 37 ALA B CA 1
ATOM 2655 C C . ALA B 1 37 ? 9.414 9.688 39.188 1 86.25 37 ALA B C 1
ATOM 2657 O O . ALA B 1 37 ? 8.391 9.867 39.875 1 86.25 37 ALA B O 1
ATOM 2658 N N . ILE B 1 38 ? 9.914 8.555 39 1 87.31 38 ILE B N 1
ATOM 2659 C CA . ILE B 1 38 ? 9.281 7.34 39.5 1 87.31 38 ILE B CA 1
ATOM 2660 C C . ILE B 1 38 ? 9.336 7.332 41.031 1 87.31 38 ILE B C 1
ATOM 2662 O O . ILE B 1 38 ? 8.336 7.027 41.688 1 87.31 38 ILE B O 1
ATOM 2666 N N . ASN B 1 39 ? 10.492 7.676 41.5 1 86.81 39 ASN B N 1
ATOM 2667 C CA . ASN B 1 39 ? 10.648 7.734 42.938 1 86.81 39 ASN B CA 1
ATOM 2668 C C . ASN B 1 39 ? 9.719 8.773 43.562 1 86.81 39 ASN B C 1
ATOM 2670 O O . ASN B 1 39 ? 9.109 8.516 44.594 1 86.81 39 ASN B O 1
ATOM 2674 N N . ARG B 1 40 ? 9.625 9.906 42.938 1 85 40 ARG B N 1
ATOM 2675 C CA . ARG B 1 40 ? 8.734 10.969 43.406 1 85 40 ARG B CA 1
ATOM 2676 C C . ARG B 1 40 ? 7.281 10.5 43.406 1 85 40 ARG B C 1
ATOM 2678 O O . ARG B 1 40 ? 6.539 10.773 44.375 1 85 40 ARG B O 1
ATOM 2685 N N . LEU B 1 41 ? 6.941 9.812 42.406 1 84.25 41 LEU B N 1
ATOM 2686 C CA . LEU B 1 41 ? 5.578 9.305 42.312 1 84.25 41 LEU B CA 1
ATOM 2687 C C . LEU B 1 41 ? 5.297 8.273 43.406 1 84.25 41 LEU B C 1
ATOM 2689 O O . LEU B 1 41 ? 4.227 8.289 44 1 84.25 41 LEU B O 1
ATOM 2693 N N . GLU B 1 42 ? 6.203 7.426 43.625 1 86.38 42 GLU B N 1
ATOM 2694 C CA . GLU B 1 42 ? 6.059 6.422 44.688 1 86.38 42 GLU B CA 1
ATOM 2695 C C . GLU B 1 42 ? 5.965 7.07 46.062 1 86.38 42 GLU B C 1
ATOM 2697 O O . GLU B 1 42 ? 5.16 6.656 46.875 1 86.38 42 GLU B O 1
ATOM 2702 N N . GLU B 1 43 ? 6.762 8.102 46.25 1 84.12 43 GLU B N 1
ATOM 2703 C CA . GLU B 1 43 ? 6.754 8.828 47.531 1 84.12 43 GLU B CA 1
ATOM 2704 C C . GLU B 1 43 ? 5.438 9.578 47.719 1 84.12 43 GLU B C 1
ATOM 2706 O O . GLU B 1 43 ? 4.863 9.547 48.812 1 84.12 43 GLU B O 1
ATOM 2711 N N . SER B 1 44 ? 4.98 10.18 46.688 1 80.94 44 SER B N 1
ATOM 2712 C CA . SER B 1 44 ? 3.756 10.969 46.75 1 80.94 44 SER B CA 1
ATOM 2713 C C . SER B 1 44 ? 2.545 10.078 47.031 1 80.94 44 SER B C 1
ATOM 2715 O O . SER B 1 44 ? 1.611 10.477 47.719 1 80.94 44 SER B O 1
ATOM 2717 N N . LEU B 1 45 ? 2.631 8.867 46.531 1 79.25 45 LEU B N 1
ATOM 2718 C CA . LEU B 1 45 ? 1.511 7.938 46.656 1 79.25 45 LEU B CA 1
ATOM 2719 C C . LEU B 1 45 ? 1.716 6.988 47.844 1 79.25 45 LEU B C 1
ATOM 2721 O O . LEU B 1 45 ? 0.798 6.258 48.219 1 79.25 45 LEU B O 1
ATOM 2725 N N . ASN B 1 46 ? 2.848 7.094 48.406 1 81.44 46 ASN B N 1
ATOM 2726 C CA . ASN B 1 46 ? 3.248 6.234 49.5 1 81.44 46 ASN B CA 1
ATOM 2727 C C . ASN B 1 46 ? 3.053 4.758 49.156 1 81.44 46 ASN B C 1
ATOM 2729 O O . ASN B 1 46 ? 2.555 3.99 50 1 81.44 46 ASN B O 1
ATOM 2733 N N . ILE B 1 47 ? 3.244 4.438 47.938 1 81.31 47 ILE B N 1
ATOM 2734 C CA . ILE B 1 47 ? 3.221 3.049 47.5 1 81.31 47 ILE B CA 1
ATOM 2735 C C . ILE B 1 47 ? 4.438 2.771 46.625 1 81.31 47 ILE B C 1
ATOM 2737 O O . ILE B 1 47 ? 5.039 3.699 46.062 1 81.31 47 ILE B O 1
ATOM 2741 N N . LYS B 1 48 ? 4.832 1.509 46.5 1 84.44 48 LYS B N 1
ATOM 2742 C CA . LYS B 1 48 ? 5.848 1.078 45.562 1 84.44 48 LYS B CA 1
ATOM 2743 C C . LYS B 1 48 ? 5.211 0.621 44.25 1 84.44 48 LYS B C 1
ATOM 2745 O O . LYS B 1 48 ? 4.258 -0.161 44.25 1 84.44 48 LYS B O 1
ATOM 2750 N N . LEU B 1 49 ? 5.684 1.263 43.219 1 86.06 49 LEU B N 1
ATOM 2751 C CA . LEU B 1 49 ? 5.109 0.962 41.906 1 86.06 49 LEU B CA 1
ATOM 2752 C C . LEU B 1 49 ? 5.953 -0.072 41.156 1 86.06 49 LEU B C 1
ATOM 2754 O O . LEU B 1 49 ? 5.426 -0.847 40.375 1 86.06 49 LEU B O 1
ATOM 2758 N N . LEU B 1 50 ? 7.238 -0.053 41.406 1 84.69 50 LEU B N 1
ATOM 2759 C CA . LEU B 1 50 ? 8.18 -0.913 40.719 1 84.69 50 LEU B CA 1
ATOM 2760 C C . LEU B 1 50 ? 8.984 -1.763 41.688 1 84.69 50 LEU B C 1
ATOM 2762 O O . LEU B 1 50 ? 9.289 -1.321 42.781 1 84.69 50 LEU B O 1
ATOM 2766 N N . GLU B 1 51 ? 9.047 -3.066 41.406 1 79.25 51 GLU B N 1
ATOM 2767 C CA . GLU B 1 51 ? 9.945 -3.941 42.156 1 79.25 51 GLU B CA 1
ATOM 2768 C C . GLU B 1 51 ? 11.18 -4.297 41.344 1 79.25 51 GLU B C 1
ATOM 2770 O O . GLU B 1 51 ? 11.086 -4.605 40.156 1 79.25 51 GLU B O 1
ATOM 2775 N N . ARG B 1 52 ? 12.266 -3.719 41.75 1 64.69 52 ARG B N 1
ATOM 2776 C CA . ARG B 1 52 ? 13.547 -3.947 41.062 1 64.69 52 ARG B CA 1
ATOM 2777 C C . ARG B 1 52 ? 14.117 -5.309 41.438 1 64.69 52 ARG B C 1
ATOM 2779 O O . ARG B 1 52 ? 14.305 -5.613 42.625 1 64.69 52 ARG B O 1
ATOM 2786 N N . ASN B 1 53 ? 13.734 -6.277 40.812 1 56.28 53 ASN B N 1
ATOM 2787 C CA . ASN B 1 53 ? 14.609 -7.434 40.969 1 56.28 53 ASN B CA 1
ATOM 2788 C C . ASN B 1 53 ? 15.734 -7.434 39.938 1 56.28 53 ASN B C 1
ATOM 2790 O O . ASN B 1 53 ? 15.672 -6.723 38.938 1 56.28 53 ASN B O 1
ATOM 2794 N N . SER B 1 54 ? 16.906 -8 40.125 1 54.59 54 SER B N 1
ATOM 2795 C CA . SER B 1 54 ? 18.188 -7.961 39.438 1 54.59 54 SER B CA 1
ATOM 2796 C C . SER B 1 54 ? 18.016 -7.941 37.938 1 54.59 54 SER B C 1
ATOM 2798 O O . SER B 1 54 ? 18.812 -7.344 37.219 1 54.59 54 SER B O 1
ATOM 2800 N N . ARG B 1 55 ? 17.062 -8.555 37.188 1 54.66 55 ARG B N 1
ATOM 2801 C CA . ARG B 1 55 ? 17.109 -8.766 35.75 1 54.66 55 ARG B CA 1
ATOM 2802 C C . ARG B 1 55 ? 15.938 -8.062 35.062 1 54.66 55 ARG B C 1
ATOM 2804 O O . ARG B 1 55 ? 16.016 -7.734 33.875 1 54.66 55 ARG B O 1
ATOM 2811 N N . HIS B 1 56 ? 14.781 -7.883 35.719 1 62.66 56 HIS B N 1
ATOM 2812 C CA . HIS B 1 56 ? 13.633 -7.309 35.031 1 62.66 56 HIS B CA 1
ATOM 2813 C C . HIS B 1 56 ? 12.883 -6.336 35.938 1 62.66 56 HIS B C 1
ATOM 2815 O O . HIS B 1 56 ? 12.836 -6.527 37.156 1 62.66 56 HIS B O 1
ATOM 2821 N N . LEU B 1 57 ? 12.539 -5.129 35.406 1 71.88 57 LEU B N 1
ATOM 2822 C CA . LEU B 1 57 ? 11.656 -4.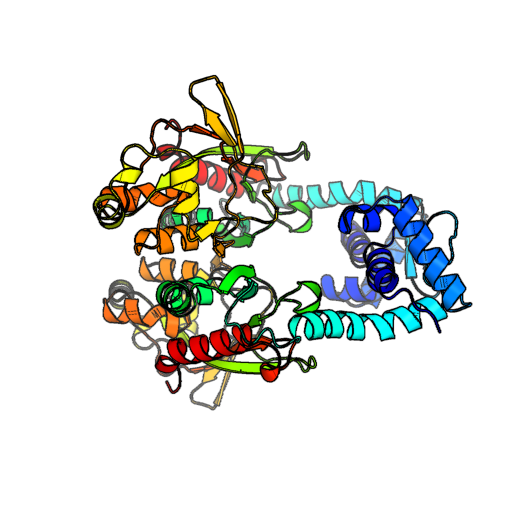168 36.062 1 71.88 57 LEU B CA 1
ATOM 2823 C C . LEU B 1 57 ? 10.227 -4.684 36.094 1 71.88 57 LEU B C 1
ATOM 2825 O O . LEU B 1 57 ? 9.625 -4.922 35.031 1 71.88 57 LEU B O 1
ATOM 2829 N N . ASN B 1 58 ? 9.758 -5.105 37.312 1 77.88 58 ASN B N 1
ATOM 2830 C CA . ASN B 1 58 ? 8.398 -5.609 37.469 1 77.88 58 ASN B CA 1
ATOM 2831 C C . ASN B 1 58 ? 7.496 -4.602 38.156 1 77.88 58 ASN B C 1
ATOM 2833 O O . ASN B 1 58 ? 7.953 -3.867 39.062 1 77.88 58 ASN B O 1
ATOM 2837 N N . LEU B 1 59 ? 6.211 -4.57 37.781 1 80.5 59 LEU B N 1
ATOM 2838 C CA . LEU B 1 59 ? 5.184 -3.785 38.438 1 80.5 59 LEU B CA 1
ATOM 2839 C C . LEU B 1 59 ? 4.738 -4.465 39.75 1 80.5 59 LEU B C 1
ATOM 2841 O O . LEU B 1 59 ? 4.59 -5.691 39.781 1 80.5 59 LEU B O 1
ATOM 2845 N N . THR B 1 60 ? 4.582 -3.699 40.844 1 82 60 THR B N 1
ATOM 2846 C CA . THR B 1 60 ? 3.854 -4.172 42 1 82 60 THR B CA 1
ATOM 2847 C C . THR B 1 60 ? 2.357 -4.242 41.719 1 82 60 THR B C 1
ATOM 2849 O O . THR B 1 60 ? 1.896 -3.771 40.688 1 82 60 THR B O 1
ATOM 2852 N N . SER B 1 61 ? 1.611 -4.906 42.562 1 81.06 61 SER B N 1
ATOM 2853 C CA . SER B 1 61 ? 0.158 -4.922 42.438 1 81.06 61 SER B CA 1
ATOM 2854 C C . SER B 1 61 ? -0.407 -3.506 42.406 1 81.06 61 SER B C 1
ATOM 2856 O O . SER B 1 61 ? -1.307 -3.219 41.594 1 81.06 61 SER B O 1
ATOM 2858 N N . ASP B 1 62 ? 0.14 -2.662 43.156 1 80.88 62 ASP B N 1
ATOM 2859 C CA . ASP B 1 62 ? -0.267 -1.262 43.156 1 80.88 62 ASP B CA 1
ATOM 2860 C C . ASP B 1 62 ? 0.129 -0.557 41.875 1 80.88 62 ASP B C 1
ATOM 2862 O O . ASP B 1 62 ? -0.628 0.263 41.344 1 80.88 62 ASP B O 1
ATOM 2866 N N . GLY B 1 63 ? 1.322 -0.954 41.438 1 81.94 63 GLY B N 1
ATOM 2867 C CA . GLY B 1 63 ? 1.766 -0.396 40.156 1 81.94 63 GLY B CA 1
ATOM 2868 C C . GLY B 1 63 ? 0.877 -0.786 39 1 81.94 63 GLY B C 1
ATOM 2869 O O . GLY B 1 63 ? 0.55 0.051 38.156 1 81.94 63 GLY B O 1
ATOM 2870 N N . GLU B 1 64 ? 0.473 -1.944 39.031 1 81.56 64 GLU B N 1
ATOM 2871 C CA . GLU B 1 64 ? -0.416 -2.434 37.969 1 81.56 64 GLU B CA 1
ATOM 2872 C C . GLU B 1 64 ? -1.776 -1.744 38.031 1 81.56 64 GLU B C 1
ATOM 2874 O O . GLU B 1 64 ? -2.336 -1.371 37 1 81.56 64 GLU B O 1
ATOM 2879 N N . GLN B 1 65 ? -2.266 -1.61 39.188 1 78.75 65 GLN B N 1
ATOM 2880 C CA . GLN B 1 65 ? -3.547 -0.937 39.375 1 78.75 65 GLN B CA 1
ATOM 2881 C C . GLN B 1 65 ? -3.471 0.521 38.938 1 78.75 65 GLN B C 1
ATOM 2883 O O . GLN B 1 65 ? -4.367 1.016 38.25 1 78.75 65 GLN B O 1
ATOM 2888 N N . LEU B 1 66 ? -2.441 1.146 39.281 1 79.75 66 LEU B N 1
ATOM 2889 C CA . LEU B 1 66 ? -2.279 2.543 38.906 1 79.75 66 LEU B CA 1
ATOM 2890 C C . LEU B 1 66 ? -2.137 2.674 37.375 1 79.75 66 LEU B C 1
ATOM 2892 O O . LEU B 1 66 ? -2.744 3.555 36.781 1 79.75 66 LEU B O 1
ATOM 2896 N N . TYR B 1 67 ? -1.313 1.792 36.875 1 80.75 67 TYR B N 1
ATOM 2897 C CA . TYR B 1 67 ? -1.146 1.81 35.406 1 80.75 67 TYR B CA 1
ATOM 2898 C C . TYR B 1 67 ? -2.486 1.633 34.719 1 80.75 67 TYR B C 1
ATOM 2900 O O . TYR B 1 67 ? -2.812 2.383 33.781 1 80.75 67 TYR B O 1
ATOM 2908 N N . ASN B 1 68 ? -3.242 0.762 35.156 1 77.06 68 ASN B N 1
ATOM 2909 C CA . ASN B 1 68 ? -4.527 0.469 34.531 1 77.06 68 ASN B CA 1
ATOM 2910 C C . ASN B 1 68 ? -5.504 1.635 34.688 1 77.06 68 ASN B C 1
ATOM 2912 O O . ASN B 1 68 ? -6.305 1.896 33.781 1 77.06 68 ASN B O 1
ATOM 2916 N N . GLN B 1 69 ? -5.355 2.318 35.75 1 72.19 69 GLN B N 1
ATOM 2917 C CA . GLN B 1 69 ? -6.23 3.459 36 1 72.19 69 GLN B CA 1
ATOM 2918 C C . GLN B 1 69 ? -5.73 4.703 35.25 1 72.19 69 GLN B C 1
ATOM 2920 O O . GLN B 1 69 ? -6.527 5.504 34.781 1 72.19 69 GLN B O 1
ATOM 2925 N N . LEU B 1 70 ? -4.434 4.773 35.156 1 71.44 70 LEU B N 1
ATOM 2926 C CA . LEU B 1 70 ? -3.838 5.984 34.594 1 71.44 70 LEU B CA 1
ATOM 2927 C C . LEU B 1 70 ? -3.824 5.945 33.094 1 71.44 70 LEU B C 1
ATOM 2929 O O . LEU B 1 70 ? -3.975 6.98 32.438 1 71.44 70 LEU B O 1
ATOM 2933 N N . LYS B 1 71 ? -3.598 4.809 32.656 1 72.62 71 LYS B N 1
ATOM 2934 C CA . LYS B 1 71 ? -3.449 4.684 31.203 1 72.62 71 LYS B CA 1
ATOM 2935 C C . LYS B 1 71 ? -4.652 5.273 30.469 1 72.62 71 LYS B C 1
ATOM 2937 O O . LYS B 1 71 ? -4.496 6.121 29.594 1 72.62 71 LYS B O 1
ATOM 2942 N N . PRO B 1 72 ? -5.809 4.973 30.938 1 64.81 72 PRO B N 1
ATOM 2943 C CA . PRO B 1 72 ? -6.941 5.621 30.266 1 64.81 72 PRO B CA 1
ATOM 2944 C C . PRO B 1 72 ? -7.023 7.117 30.562 1 64.81 72 PRO B C 1
ATOM 2946 O O . PRO B 1 72 ? -7.414 7.906 29.703 1 64.81 72 PRO B O 1
ATOM 2949 N N . LEU B 1 73 ? -6.664 7.535 31.688 1 59.94 73 LEU B N 1
ATOM 2950 C CA . LEU B 1 73 ? -6.707 8.938 32.094 1 59.94 73 LEU B CA 1
ATOM 2951 C C . LEU B 1 73 ? -5.695 9.758 31.281 1 59.94 73 LEU B C 1
ATOM 2953 O O . LEU B 1 73 ? -5.996 10.867 30.828 1 59.94 73 LEU B O 1
ATOM 2957 N N . MET B 1 74 ? -4.539 9.227 31.172 1 59.78 74 MET B N 1
ATOM 2958 C CA . MET B 1 74 ? -3.516 9.93 30.406 1 59.78 74 MET B CA 1
ATOM 2959 C C . MET B 1 74 ? -3.873 9.961 28.922 1 59.78 74 MET B C 1
ATOM 2961 O O . MET B 1 74 ? -3.609 10.953 28.234 1 59.78 74 MET B O 1
ATOM 2965 N N . GLN B 1 75 ? -4.418 8.977 28.578 1 56.91 75 GLN B N 1
ATOM 2966 C CA . GLN B 1 75 ? -4.953 8.961 27.234 1 56.91 75 GLN B CA 1
ATOM 2967 C C . GLN B 1 75 ? -6.066 9.992 27.062 1 56.91 75 GLN B C 1
ATOM 2969 O O . GLN B 1 75 ? -6.141 10.688 26.047 1 56.91 75 GLN B O 1
ATOM 2974 N N . ASN B 1 76 ? -6.816 10.125 28.109 1 51.72 76 ASN B N 1
ATOM 2975 C CA . ASN B 1 76 ? -7.863 11.141 28.156 1 51.72 76 ASN B CA 1
ATOM 2976 C C . ASN B 1 76 ? -7.273 12.539 28.297 1 51.72 76 ASN B C 1
ATOM 2978 O O . ASN B 1 76 ? -7.777 13.492 27.703 1 51.72 76 ASN B O 1
ATOM 2982 N N . LEU B 1 77 ? -6.359 12.664 29.141 1 49.94 77 LEU B N 1
ATOM 2983 C CA . LEU B 1 77 ? -5.711 13.961 29.312 1 49.94 77 LEU B CA 1
ATOM 2984 C C . LEU B 1 77 ? -5.078 14.422 28 1 49.94 77 LEU B C 1
ATOM 2986 O O . LEU B 1 77 ? -5.129 15.609 27.656 1 49.94 77 LEU B O 1
ATOM 2990 N N . SER B 1 78 ? -4.352 13.531 27.484 1 46.25 78 SER B N 1
ATOM 2991 C CA . SER B 1 78 ? -3.877 13.867 26.141 1 46.25 78 SER B CA 1
ATOM 2992 C C . SER B 1 78 ? -5.031 14.242 25.234 1 46.25 78 SER B C 1
ATOM 2994 O O . SER B 1 78 ? -4.906 15.164 24.406 1 46.25 78 SER B O 1
ATOM 2996 N N . ALA B 1 79 ? -6.07 13.547 25.469 1 44.78 79 ALA B N 1
ATOM 2997 C CA . ALA B 1 79 ? -7.305 13.906 24.781 1 44.78 79 ALA B CA 1
ATOM 2998 C C . ALA B 1 79 ? -7.848 15.242 25.266 1 44.78 79 ALA B C 1
ATOM 3000 O O . ALA B 1 79 ? -8.398 16.031 24.484 1 44.78 79 ALA B O 1
ATOM 3001 N N . ILE B 1 80 ? -7.816 15.453 26.547 1 43.31 80 ILE B N 1
ATOM 3002 C CA . ILE B 1 80 ? -8.25 16.719 27.125 1 43.31 80 ILE B CA 1
ATOM 3003 C C . ILE B 1 80 ? -7.352 17.859 26.609 1 43.31 80 ILE B C 1
ATOM 3005 O O . ILE B 1 80 ? -7.836 18.938 26.266 1 43.31 80 ILE B O 1
ATOM 3009 N N . LYS B 1 81 ? -6 17.656 26.891 1 42.72 81 LYS B N 1
ATOM 3010 C CA . LYS B 1 81 ? -5.148 18.688 26.297 1 42.72 81 LYS B CA 1
ATOM 3011 C C . LYS B 1 81 ? -5.52 18.938 24.844 1 42.72 81 LYS B C 1
ATOM 3013 O O . LYS B 1 81 ? -5.504 20.078 24.375 1 42.72 81 LYS B O 1
ATOM 3018 N N . GLU B 1 82 ? -5.727 17.781 24.266 1 39.69 82 GLU B N 1
ATOM 3019 C CA . GLU B 1 82 ? -6.254 17.906 22.922 1 39.69 82 GLU B CA 1
ATOM 3020 C C . GLU B 1 82 ? -7.688 18.438 22.922 1 39.69 82 GLU B C 1
ATOM 3022 O O . GLU B 1 82 ? -8.141 19.031 21.953 1 39.69 82 GLU B O 1
ATOM 3027 N N . GLN B 1 83 ? -8.32 18.125 24 1 37.69 83 GLN B N 1
ATOM 3028 C CA . GLN B 1 83 ? -9.656 18.672 24.203 1 37.69 83 GLN B CA 1
ATOM 3029 C C . GLN B 1 83 ? -9.578 20.141 24.641 1 37.69 83 GLN B C 1
ATOM 3031 O O . GLN B 1 83 ? -10.609 20.797 24.812 1 37.69 83 GLN B O 1
ATOM 3036 N N . VAL B 1 84 ? -8.586 20.531 25.375 1 37.03 84 VAL B N 1
ATOM 3037 C CA . VAL B 1 84 ? -8.742 21.984 25.422 1 37.03 84 VAL B CA 1
ATOM 3038 C C . VAL B 1 84 ? -9.172 22.5 24.062 1 37.03 84 VAL B C 1
ATOM 3040 O O . VAL B 1 84 ? -8.555 22.172 23.047 1 37.03 84 VAL B O 1
ATOM 3043 N N . PRO B 1 85 ? -10.43 22.734 24.031 1 39.75 85 PRO B N 1
ATOM 3044 C CA . PRO B 1 85 ? -11.008 23.312 22.812 1 39.75 85 PRO B CA 1
ATOM 3045 C C . PRO B 1 85 ? -9.984 24.062 21.984 1 39.75 85 PRO B C 1
ATOM 3047 O O . PRO B 1 85 ? -9.547 25.156 22.375 1 39.75 85 PRO B O 1
ATOM 3050 N N . SER B 1 86 ? -8.828 23.812 21.922 1 38.94 86 SER B N 1
ATOM 3051 C CA . SER B 1 86 ? -8.422 24.75 20.875 1 38.94 86 SER B CA 1
ATOM 3052 C C . SER B 1 86 ? -9.383 24.703 19.688 1 38.94 86 SER B C 1
ATOM 3054 O O . SER B 1 86 ? -9.648 23.641 19.125 1 38.94 86 SER B O 1
ATOM 3056 N N . GLN B 1 87 ? -10.531 25.141 19.797 1 46.16 87 GLN B N 1
ATOM 3057 C CA . GLN B 1 87 ? -11.516 25.562 18.812 1 46.16 87 GLN B CA 1
ATOM 3058 C C . GLN B 1 87 ? -10.938 25.547 17.406 1 46.16 87 GLN B C 1
ATOM 3060 O O . GLN B 1 87 ? -11.656 25.75 16.422 1 46.16 87 GLN B O 1
ATOM 3065 N N . SER B 1 88 ? -9.648 25.5 17.234 1 56.97 88 SER B N 1
ATOM 3066 C CA . SER B 1 88 ? -9.109 25.906 15.938 1 56.97 88 SER B CA 1
ATOM 3067 C C . SER B 1 88 ? -8.844 24.703 15.047 1 56.97 88 SER B C 1
ATOM 3069 O O . SER B 1 88 ? -8.594 23.609 15.539 1 56.97 88 SER B O 1
ATOM 3071 N N . LEU B 1 89 ? -9.516 24.578 14.008 1 77.94 89 LEU B N 1
ATOM 3072 C CA . LEU B 1 89 ? -9.242 23.797 12.805 1 77.94 89 LEU B CA 1
ATOM 3073 C C . LEU B 1 89 ? -7.75 23.797 12.492 1 77.94 89 LEU B C 1
ATOM 3075 O O . LEU B 1 89 ? -7.344 24.188 11.391 1 77.94 89 LEU B O 1
ATOM 3079 N N . CYS B 1 90 ? -6.934 23.469 13.781 1 80 90 CYS B N 1
ATOM 3080 C CA . CYS B 1 90 ? -5.492 23.391 13.578 1 80 90 CYS B CA 1
ATOM 3081 C C . CYS B 1 90 ? -4.906 22.172 14.266 1 80 90 CYS B C 1
ATOM 3083 O O . CYS B 1 90 ? -5.594 21.5 15.039 1 80 90 CYS B O 1
ATOM 3085 N N . GLY B 1 91 ? -3.629 21.766 13.891 1 86.81 91 GLY B N 1
ATOM 3086 C CA . GLY B 1 91 ? -2.918 20.656 14.492 1 86.81 91 GLY B CA 1
ATOM 3087 C C . GLY B 1 91 ? -2.785 19.453 13.562 1 86.81 91 GLY B C 1
ATOM 3088 O O . GLY B 1 91 ? -3.143 19.531 12.391 1 86.81 91 GLY B O 1
ATOM 3089 N N . THR B 1 92 ? -2.254 18.344 14.25 1 89.56 92 THR B N 1
ATOM 3090 C CA . THR B 1 92 ? -1.965 17.172 13.445 1 89.56 92 THR B CA 1
ATOM 3091 C C . THR B 1 92 ? -3.045 16.109 13.625 1 89.56 92 THR B C 1
ATOM 3093 O O . THR B 1 92 ? -3.51 15.875 14.742 1 89.56 92 THR B O 1
ATOM 3096 N N . LEU B 1 93 ? -3.484 15.578 12.586 1 91.5 93 LEU B N 1
ATOM 3097 C CA . LEU B 1 93 ? -4.379 14.43 12.578 1 91.5 93 LEU B CA 1
ATOM 3098 C C . LEU B 1 93 ? -3.646 13.172 12.117 1 91.5 93 LEU B C 1
ATOM 3100 O O . LEU B 1 93 ? -3.123 13.133 11 1 91.5 93 LEU B O 1
ATOM 3104 N N . HIS B 1 94 ? -3.615 12.188 13 1 92.06 94 HIS B N 1
ATOM 3105 C CA . HIS B 1 94 ? -2.986 10.914 12.688 1 92.06 94 HIS B CA 1
ATOM 3106 C C . HIS B 1 94 ? -4.016 9.898 12.203 1 92.06 94 HIS B C 1
ATOM 3108 O O . HIS B 1 94 ? -4.891 9.477 12.961 1 92.06 94 HIS B O 1
ATOM 3114 N N . ILE B 1 95 ? -3.785 9.477 10.938 1 93.44 95 ILE B N 1
ATOM 3115 C CA . ILE B 1 95 ? -4.793 8.641 10.305 1 93.44 95 ILE B CA 1
ATOM 3116 C C . ILE B 1 95 ? -4.148 7.352 9.789 1 93.44 95 ILE B C 1
ATOM 3118 O O . ILE B 1 95 ? -3.092 7.391 9.156 1 93.44 95 ILE B O 1
ATOM 3122 N N . ALA B 1 96 ? -4.773 6.258 10.133 1 92.31 96 ALA B N 1
ATOM 3123 C CA . ALA B 1 96 ? -4.441 4.992 9.484 1 92.31 96 ALA B CA 1
ATOM 3124 C C . ALA B 1 96 ? -5.5 4.613 8.453 1 92.31 96 ALA B C 1
ATOM 3126 O O . ALA B 1 96 ? -6.699 4.793 8.688 1 92.31 96 ALA B O 1
ATOM 3127 N N . THR B 1 97 ? -4.996 4.168 7.32 1 91.62 97 THR B N 1
ATOM 3128 C CA . THR B 1 97 ? -5.906 3.787 6.246 1 91.62 97 THR B CA 1
ATOM 3129 C C . THR B 1 97 ? -5.434 2.504 5.566 1 91.62 97 THR B C 1
ATOM 3131 O O . THR B 1 97 ? -4.363 1.983 5.887 1 91.62 97 THR B O 1
ATOM 3134 N N . THR B 1 98 ? -6.305 1.937 4.785 1 87.88 98 THR B N 1
ATOM 3135 C CA . THR B 1 98 ? -5.875 0.872 3.887 1 87.88 98 THR B CA 1
ATOM 3136 C C . THR B 1 98 ? -5.289 1.452 2.604 1 87.88 98 THR B C 1
ATOM 3138 O O . THR B 1 98 ? -5.578 2.594 2.242 1 87.88 98 THR B O 1
ATOM 3141 N N . PHE B 1 99 ? -4.559 0.673 1.968 1 85.06 99 PHE B N 1
ATOM 3142 C CA . PHE B 1 99 ? -3.895 1.127 0.751 1 85.06 99 PHE B CA 1
ATOM 3143 C C . PHE B 1 99 ? -4.918 1.492 -0.319 1 85.06 99 PHE B C 1
ATOM 3145 O O . PHE B 1 99 ? -4.863 2.586 -0.887 1 85.06 99 PHE B O 1
ATOM 3152 N N . ALA B 1 100 ? -5.824 0.639 -0.556 1 90.5 100 ALA B N 1
ATOM 3153 C CA . ALA B 1 100 ? -6.777 0.85 -1.641 1 90.5 100 ALA B CA 1
ATOM 3154 C C . ALA B 1 100 ? -7.656 2.07 -1.371 1 90.5 100 ALA B C 1
ATOM 3156 O O . ALA B 1 100 ? -7.883 2.887 -2.266 1 90.5 100 ALA B O 1
ATOM 3157 N N . PHE B 1 101 ? -8.094 2.205 -0.133 1 92.12 101 PHE B N 1
ATOM 3158 C CA . PHE B 1 101 ? -8.938 3.344 0.216 1 92.12 101 PHE B CA 1
ATOM 3159 C C . PHE B 1 101 ? -8.164 4.652 0.057 1 92.12 101 PHE B C 1
ATOM 3161 O O . PHE B 1 101 ? -8.695 5.625 -0.483 1 92.12 101 PHE B O 1
ATOM 3168 N N . SER B 1 102 ? -6.996 4.652 0.521 1 91.31 102 SER B N 1
ATOM 3169 C CA . SER B 1 102 ? -6.16 5.848 0.441 1 91.31 102 SER B CA 1
ATOM 3170 C C . SER B 1 102 ? -5.91 6.25 -1.009 1 91.31 102 SER B C 1
ATOM 3172 O O . SER B 1 102 ? -6.059 7.418 -1.367 1 91.31 102 SER B O 1
ATOM 3174 N N . ARG B 1 103 ? -5.68 5.32 -1.831 1 89 103 ARG B N 1
ATOM 3175 C CA . ARG B 1 103 ? -5.281 5.59 -3.209 1 89 103 ARG B CA 1
ATOM 3176 C C . ARG B 1 103 ? -6.492 5.953 -4.066 1 89 103 ARG B C 1
ATOM 3178 O O . ARG B 1 103 ? -6.422 6.863 -4.891 1 89 103 ARG B O 1
ATOM 3185 N N . GLU B 1 104 ? -7.551 5.301 -3.846 1 91.56 104 GLU B N 1
ATOM 3186 C CA . GLU B 1 104 ? -8.664 5.395 -4.781 1 91.56 104 GLU B CA 1
ATOM 3187 C C . GLU B 1 104 ? -9.711 6.398 -4.297 1 91.56 104 GLU B C 1
ATOM 3189 O O . GLU B 1 104 ? -10.453 6.961 -5.102 1 91.56 104 GLU B O 1
ATOM 3194 N N . ILE B 1 105 ? -9.727 6.609 -3.025 1 91.88 105 ILE B N 1
ATOM 3195 C CA . ILE B 1 105 ? -10.805 7.441 -2.5 1 91.88 105 ILE B CA 1
ATOM 3196 C C . ILE B 1 105 ? -10.227 8.688 -1.843 1 91.88 105 ILE B C 1
ATOM 3198 O O . ILE B 1 105 ? -10.57 9.812 -2.213 1 91.88 105 ILE B O 1
ATOM 3202 N N . LEU B 1 106 ? -9.266 8.562 -1.003 1 90.88 106 LEU B N 1
ATOM 3203 C CA . LEU B 1 106 ? -8.766 9.688 -0.211 1 90.88 106 LEU B CA 1
ATOM 3204 C C . LEU B 1 106 ? -7.867 10.586 -1.049 1 90.88 106 LEU B C 1
ATOM 3206 O O . LEU B 1 106 ? -8.086 11.797 -1.112 1 90.88 106 LEU B O 1
ATOM 3210 N N . SER B 1 107 ? -6.941 10.031 -1.744 1 88.12 107 SER B N 1
ATOM 3211 C CA . SER B 1 107 ? -5.902 10.766 -2.451 1 88.12 107 SER B CA 1
ATOM 3212 C C . SER B 1 107 ? -6.5 11.719 -3.48 1 88.12 107 SER B C 1
ATOM 3214 O O . SER B 1 107 ? -6.18 12.906 -3.49 1 88.12 107 SER B O 1
ATOM 3216 N N . PRO B 1 108 ? -7.41 11.258 -4.273 1 88.31 108 PRO B N 1
ATOM 3217 C CA . PRO B 1 108 ? -7.973 12.156 -5.281 1 88.31 108 PRO B CA 1
ATOM 3218 C C . PRO B 1 108 ? -8.688 13.359 -4.672 1 88.31 108 PRO B C 1
ATOM 3220 O O . PRO B 1 108 ? -8.953 14.344 -5.367 1 88.31 108 PRO B O 1
ATOM 3223 N N . ASN B 1 109 ? -8.938 13.25 -3.381 1 91.06 109 ASN B N 1
ATOM 3224 C CA . ASN B 1 109 ? -9.742 14.297 -2.75 1 91.06 109 ASN B CA 1
ATOM 3225 C C . ASN B 1 109 ? -8.953 15.039 -1.675 1 91.06 109 ASN B C 1
ATOM 3227 O O . ASN B 1 109 ? -9.438 16.016 -1.097 1 91.06 109 ASN B O 1
ATOM 3231 N N . LEU B 1 110 ? -7.77 14.594 -1.425 1 92.5 110 LEU B N 1
ATOM 3232 C CA . LEU B 1 110 ? -6.996 15.109 -0.298 1 92.5 110 LEU B CA 1
ATOM 3233 C C . LEU B 1 110 ? -6.645 16.578 -0.508 1 92.5 110 LEU B C 1
ATOM 3235 O O . LEU B 1 110 ? -6.574 17.344 0.453 1 92.5 110 LEU B O 1
ATOM 3239 N N . LYS B 1 111 ? -6.402 16.984 -1.744 1 88 111 LYS B N 1
ATOM 3240 C CA . LYS B 1 111 ? -6.117 18.391 -2.045 1 88 111 LYS B CA 1
ATOM 3241 C C . LYS B 1 111 ? -7.254 19.297 -1.579 1 88 111 LYS B C 1
ATOM 3243 O O . LYS B 1 111 ? -7.012 20.344 -0.975 1 88 111 LYS B O 1
ATOM 3248 N N . ALA B 1 112 ? -8.453 18.875 -1.805 1 89.88 112 ALA B N 1
ATOM 3249 C CA . ALA B 1 112 ? -9.625 19.641 -1.405 1 89.88 112 ALA B CA 1
ATOM 3250 C C . ALA B 1 112 ? -9.68 19.812 0.11 1 89.88 112 ALA B C 1
ATOM 3252 O O . ALA B 1 112 ? -10.031 20.891 0.61 1 89.88 112 ALA B O 1
ATOM 3253 N N . PHE B 1 113 ? -9.336 18.781 0.832 1 93.5 113 PHE B N 1
ATOM 3254 C CA . PHE B 1 113 ? -9.352 18.859 2.287 1 93.5 113 PHE B CA 1
ATOM 3255 C C . PHE B 1 113 ? -8.305 19.844 2.787 1 93.5 113 PHE B C 1
ATOM 3257 O O . PHE B 1 113 ? -8.594 20.703 3.635 1 93.5 113 PHE B O 1
ATOM 3264 N N . THR B 1 114 ? -7.094 19.703 2.262 1 90.25 114 THR B N 1
ATOM 3265 C CA . THR B 1 114 ? -5.996 20.531 2.752 1 90.25 114 THR B CA 1
ATOM 3266 C C . THR B 1 114 ? -6.215 22 2.367 1 90.25 114 THR B C 1
ATOM 3268 O O . THR B 1 114 ? -5.75 22.906 3.062 1 90.25 114 THR B O 1
ATOM 3271 N N . GLU B 1 115 ? -6.906 22.266 1.275 1 85.75 115 GLU B N 1
ATOM 3272 C CA . GLU B 1 115 ? -7.27 23.625 0.891 1 85.75 115 GLU B CA 1
ATOM 3273 C C . GLU B 1 115 ? -8.359 24.188 1.804 1 85.75 115 GLU B C 1
ATOM 3275 O O . GLU B 1 115 ? -8.32 25.359 2.174 1 85.75 115 GLU B O 1
ATOM 3280 N N . ARG B 1 116 ? -9.312 23.344 2.191 1 88.81 116 ARG B N 1
ATOM 3281 C CA . ARG B 1 116 ? -10.414 23.734 3.064 1 88.81 116 ARG B CA 1
ATOM 3282 C C . ARG B 1 116 ? -9.93 23.953 4.492 1 88.81 116 ARG B C 1
ATOM 3284 O O . ARG B 1 116 ? -10.438 24.844 5.191 1 88.81 116 ARG B O 1
ATOM 3291 N N . TYR B 1 117 ? -8.961 23.156 4.906 1 91.25 117 TYR B N 1
ATOM 3292 C CA . TYR B 1 117 ? -8.438 23.234 6.266 1 91.25 117 TYR B CA 1
ATOM 3293 C C . TYR B 1 117 ? -6.914 23.328 6.258 1 91.25 117 TYR B C 1
ATOM 3295 O O . TYR B 1 117 ? -6.23 22.406 6.707 1 91.25 117 TYR B O 1
ATOM 3303 N N . PRO B 1 118 ? -6.406 24.453 5.906 1 86.81 118 PRO B N 1
ATOM 3304 C CA . PRO B 1 118 ? -4.961 24.609 5.699 1 86.81 118 PRO B CA 1
ATOM 3305 C C . PRO B 1 118 ? -4.168 24.469 7 1 86.81 118 PRO B C 1
ATOM 3307 O O . PRO B 1 118 ? -2.961 24.219 6.965 1 86.81 118 PRO B O 1
ATOM 3310 N N . ASP B 1 119 ? -4.84 24.594 8.094 1 87.56 119 ASP B N 1
ATOM 3311 C CA . ASP B 1 119 ? -4.125 24.594 9.359 1 87.56 119 ASP B CA 1
ATOM 3312 C C . ASP B 1 119 ? -4.102 23.203 9.984 1 87.56 119 ASP B C 1
ATOM 3314 O O . ASP B 1 119 ? -3.49 22.984 11.031 1 87.56 119 ASP B O 1
ATOM 3318 N N . ILE B 1 120 ? -4.746 22.281 9.336 1 90.75 120 ILE B N 1
ATOM 3319 C CA . ILE B 1 120 ? -4.684 20.891 9.773 1 90.75 120 ILE B CA 1
ATOM 3320 C C . ILE B 1 120 ? -3.543 20.172 9.055 1 90.75 120 ILE B C 1
ATOM 3322 O O . ILE B 1 120 ? -3.477 20.172 7.824 1 90.75 120 ILE B O 1
ATOM 3326 N N . GLN B 1 121 ? -2.67 19.625 9.852 1 91.81 121 GLN B N 1
ATOM 3327 C CA . GLN B 1 121 ? -1.595 18.797 9.305 1 91.81 121 GLN B CA 1
ATOM 3328 C C . GLN B 1 121 ? -1.95 17.312 9.359 1 91.81 121 GLN B C 1
ATOM 3330 O O . GLN B 1 121 ? -2.404 16.828 10.391 1 91.81 121 GLN B O 1
ATOM 3335 N N . LEU B 1 122 ? -1.683 16.656 8.25 1 94.06 122 LEU B N 1
ATOM 3336 C CA . LEU B 1 122 ? -2.055 15.25 8.164 1 94.06 122 LEU B CA 1
ATOM 3337 C C . LEU B 1 122 ? -0.824 14.359 8.273 1 94.06 122 LEU B C 1
ATOM 3339 O O . LEU B 1 122 ? 0.224 14.664 7.699 1 94.06 122 LEU B O 1
ATOM 3343 N N . SER B 1 123 ? -0.967 13.359 9.039 1 92.25 123 SER B N 1
ATOM 3344 C CA . SER B 1 123 ? -0.082 12.203 9.078 1 92.25 123 SER B CA 1
ATOM 3345 C C . SER B 1 123 ? -0.838 10.922 8.742 1 92.25 123 SER B C 1
ATOM 3347 O O . SER B 1 123 ? -1.578 10.391 9.578 1 92.25 123 SER B O 1
ATOM 3349 N N . ILE B 1 124 ? -0.601 10.453 7.543 1 92.06 124 ILE B N 1
ATOM 3350 C CA . ILE B 1 124 ? -1.377 9.312 7.059 1 92.06 124 ILE B CA 1
ATOM 3351 C C . ILE B 1 124 ? -0.462 8.109 6.871 1 92.06 124 ILE B C 1
ATOM 3353 O O . ILE B 1 124 ? 0.563 8.195 6.188 1 92.06 124 ILE B O 1
ATOM 3357 N N . ARG B 1 125 ? -0.922 7.004 7.426 1 88.69 125 ARG B N 1
ATOM 3358 C CA . ARG B 1 125 ? -0.209 5.738 7.293 1 88.69 125 ARG B CA 1
ATOM 3359 C C . ARG B 1 125 ? -1.117 4.656 6.719 1 88.69 125 ARG B C 1
ATOM 3361 O O . ARG B 1 125 ? -2.291 4.562 7.086 1 88.69 125 ARG B O 1
ATOM 3368 N N . SER B 1 126 ? -0.511 3.945 5.848 1 85 126 SER B N 1
ATOM 3369 C CA . SER B 1 126 ? -1.231 2.799 5.305 1 85 126 SER B CA 1
ATOM 3370 C C . SER B 1 126 ? -0.86 1.514 6.035 1 85 126 SER B C 1
ATOM 3372 O O . SER B 1 126 ? 0.318 1.256 6.289 1 85 126 SER B O 1
ATOM 3374 N N . MET B 1 127 ? -1.884 0.801 6.348 1 77.31 127 MET B N 1
ATOM 3375 C CA . MET B 1 127 ? -1.645 -0.437 7.086 1 77.31 127 MET B CA 1
ATOM 3376 C C . MET B 1 127 ? -2.338 -1.615 6.41 1 77.31 127 MET B C 1
ATOM 3378 O O . MET B 1 127 ? -3.439 -1.47 5.879 1 77.31 127 MET B O 1
ATOM 3382 N N . SER B 1 128 ? -1.643 -2.742 6.48 1 70.81 128 SER B N 1
ATOM 3383 C CA . SER B 1 128 ? -2.229 -3.971 5.957 1 70.81 128 SER B CA 1
ATOM 3384 C C . SER B 1 128 ? -2.922 -4.766 7.059 1 70.81 128 SER B C 1
ATOM 3386 O O . SER B 1 128 ? -3.566 -5.781 6.789 1 70.81 128 SER B O 1
ATOM 3388 N N . HIS B 1 129 ? -2.758 -4.34 8.211 1 70.75 129 HIS B N 1
ATOM 3389 C CA . HIS B 1 129 ? -3.375 -4.988 9.359 1 70.75 129 HIS B CA 1
ATOM 3390 C C . HIS B 1 129 ? -4.27 -4.023 10.125 1 70.75 129 HIS B C 1
ATOM 3392 O O . HIS B 1 129 ? -4.258 -2.818 9.859 1 70.75 129 HIS B O 1
ATOM 3398 N N . ARG B 1 130 ? -5.055 -4.625 10.969 1 73.94 130 ARG B N 1
ATOM 3399 C CA . ARG B 1 130 ? -5.93 -3.799 11.797 1 73.94 130 ARG B CA 1
ATOM 3400 C C . ARG B 1 130 ? -5.117 -2.891 12.719 1 73.94 130 ARG B C 1
ATOM 3402 O O . ARG B 1 130 ? -4.215 -3.354 13.414 1 73.94 130 ARG B O 1
ATOM 3409 N N . ALA B 1 131 ? -5.496 -1.689 12.625 1 74 131 ALA B N 1
ATOM 3410 C CA . ALA B 1 131 ? -4.805 -0.706 13.453 1 74 131 ALA B CA 1
ATOM 3411 C C . ALA B 1 131 ? -5.246 -0.812 14.914 1 74 131 ALA B C 1
ATOM 3413 O O . ALA B 1 131 ? -6.398 -1.146 15.195 1 74 131 ALA B O 1
ATOM 3414 N N . HIS B 1 132 ? -4.273 -0.658 15.734 1 73.25 132 HIS B N 1
ATOM 3415 C CA . HIS B 1 132 ? -4.574 -0.436 17.156 1 73.25 132 HIS B CA 1
ATOM 3416 C C . HIS B 1 132 ? -4.547 1.05 17.484 1 73.25 132 HIS B C 1
ATOM 3418 O O . HIS B 1 132 ? -3.477 1.618 17.719 1 73.25 132 HIS B O 1
ATOM 3424 N N . LEU B 1 133 ? -5.758 1.568 17.609 1 75.31 133 LEU B N 1
ATOM 3425 C CA . LEU B 1 133 ? -5.906 3.018 17.672 1 75.31 133 LEU B CA 1
ATOM 3426 C C . LEU B 1 133 ? -5.066 3.607 18.797 1 75.31 133 LEU B C 1
ATOM 3428 O O . LEU B 1 133 ? -4.367 4.602 18.594 1 75.31 133 LEU B O 1
ATOM 3432 N N . LEU B 1 134 ? -5.211 3.014 19.906 1 69.94 134 LEU B N 1
ATOM 3433 C CA . LEU B 1 134 ? -4.539 3.568 21.078 1 69.94 134 LEU B CA 1
ATOM 3434 C C . LEU B 1 134 ? -3.041 3.291 21.031 1 69.94 134 LEU B C 1
ATOM 3436 O O . LEU B 1 134 ? -2.23 4.203 21.203 1 69.94 134 LEU B O 1
ATOM 3440 N N . GLU B 1 135 ? -2.719 2.072 20.641 1 70.25 135 GLU B N 1
ATOM 3441 C CA . GLU B 1 135 ? -1.315 1.674 20.594 1 70.25 135 GLU B CA 1
ATOM 3442 C C . GLU B 1 135 ? -0.573 2.4 19.484 1 70.25 135 GLU B C 1
ATOM 3444 O O . GLU B 1 135 ? 0.599 2.75 19.625 1 70.25 135 GLU B O 1
ATOM 3449 N N . ASP B 1 136 ? -1.328 2.711 18.516 1 74.5 136 ASP B N 1
ATOM 3450 C CA . ASP B 1 136 ? -0.702 3.307 17.344 1 74.5 136 ASP B CA 1
ATOM 3451 C C . ASP B 1 136 ? -0.814 4.828 17.375 1 74.5 136 ASP B C 1
ATOM 3453 O O . ASP B 1 136 ? -0.402 5.508 16.422 1 74.5 136 ASP B O 1
ATOM 3457 N N . LYS B 1 137 ? -1.354 5.371 18.422 1 80.88 137 LYS B N 1
ATOM 3458 C CA . LYS B 1 137 ? -1.516 6.812 18.594 1 80.88 137 LYS B CA 1
ATOM 3459 C C . LYS B 1 137 ? -2.223 7.43 17.391 1 80.88 137 LYS B C 1
ATOM 3461 O O . LYS B 1 137 ? -1.754 8.422 16.828 1 80.88 137 LYS B O 1
ATOM 3466 N N . LEU B 1 138 ? -3.305 6.82 17.078 1 89 138 LEU B N 1
ATOM 3467 C CA . LEU B 1 138 ? -4.094 7.262 15.93 1 89 138 LEU B CA 1
ATOM 3468 C C . LEU B 1 138 ? -5.34 8.016 16.375 1 89 138 LEU B C 1
ATOM 3470 O O . LEU B 1 138 ? -5.945 7.66 17.391 1 89 138 LEU B O 1
ATOM 3474 N N . ASP B 1 139 ? -5.656 9.008 15.602 1 89.06 139 ASP B N 1
ATOM 3475 C CA . ASP B 1 139 ? -6.922 9.703 15.812 1 89.06 139 ASP B CA 1
ATOM 3476 C C . ASP B 1 139 ? -8.07 8.992 15.109 1 89.06 139 ASP B C 1
ATOM 3478 O O . ASP B 1 139 ? -9.211 9.023 15.578 1 89.06 139 ASP B O 1
ATOM 3482 N N . LEU B 1 140 ? -7.711 8.438 13.984 1 92.25 140 LEU B N 1
ATOM 3483 C CA . LEU B 1 140 ? -8.711 7.82 13.117 1 92.25 140 LEU B CA 1
ATOM 3484 C C . LEU B 1 140 ? -8.102 6.664 12.328 1 92.25 140 LEU B C 1
ATOM 3486 O O . LEU B 1 140 ? -6.965 6.762 11.852 1 92.25 140 LEU B O 1
ATOM 3490 N N . ALA B 1 141 ? -8.93 5.609 12.219 1 92.75 141 ALA B N 1
ATOM 3491 C CA . ALA B 1 141 ? -8.508 4.477 11.406 1 92.75 141 ALA B CA 1
ATOM 3492 C C . ALA B 1 141 ? -9.633 4.027 10.469 1 92.75 141 ALA B C 1
ATOM 3494 O O . ALA B 1 141 ? -10.789 3.914 10.883 1 92.75 141 ALA B O 1
ATOM 3495 N N . ILE B 1 142 ? -9.227 3.85 9.258 1 92.81 142 ILE B N 1
ATOM 3496 C CA . ILE B 1 142 ? -10.141 3.205 8.32 1 92.81 142 ILE B CA 1
ATOM 3497 C C . ILE B 1 142 ? -10.023 1.688 8.445 1 92.81 142 ILE B C 1
ATOM 3499 O O . ILE B 1 142 ? -8.938 1.128 8.297 1 92.81 142 ILE B O 1
ATOM 3503 N N . GLN B 1 143 ? -11.156 1.105 8.672 1 88.75 143 GLN B N 1
ATOM 3504 C CA . GLN B 1 143 ? -11.148 -0.335 8.906 1 88.75 143 GLN B CA 1
ATOM 3505 C C . GLN B 1 143 ? -12.148 -1.046 7.992 1 88.75 143 GLN B C 1
ATOM 3507 O O . GLN B 1 143 ? -13.234 -0.534 7.734 1 88.75 143 GLN B O 1
ATOM 3512 N N . LEU B 1 144 ? -11.664 -2.207 7.66 1 86.62 144 LEU B N 1
ATOM 3513 C CA . LEU B 1 144 ? -12.523 -3.061 6.844 1 86.62 144 LEU B CA 1
ATOM 3514 C C . LEU B 1 144 ? -13.227 -4.109 7.703 1 86.62 144 LEU B C 1
ATOM 3516 O O . LEU B 1 144 ? -12.633 -4.641 8.648 1 86.62 144 LEU B O 1
ATOM 3520 N N . GLY B 1 145 ? -14.391 -4.457 7.238 1 81.19 145 GLY B N 1
ATOM 3521 C CA . GLY B 1 145 ? -15.102 -5.562 7.871 1 81.19 145 GLY B CA 1
ATOM 3522 C C . GLY B 1 145 ? -15.906 -5.137 9.078 1 81.19 145 GLY B C 1
ATOM 3523 O O . GLY B 1 145 ? -16.188 -3.949 9.266 1 81.19 145 GLY B O 1
ATOM 3524 N N . ASP B 1 146 ? -16.297 -6.16 9.812 1 75.44 146 ASP B N 1
ATOM 3525 C CA . ASP B 1 146 ? -17.125 -5.91 10.984 1 75.44 146 ASP B CA 1
ATOM 3526 C C . ASP B 1 146 ? -16.281 -5.473 12.18 1 75.44 146 ASP B C 1
ATOM 3528 O O . ASP B 1 146 ? -15.125 -5.898 12.32 1 75.44 146 ASP B O 1
ATOM 3532 N N . LEU B 1 147 ? -16.812 -4.539 12.836 1 72.69 147 LEU B N 1
ATOM 3533 C CA . LEU B 1 147 ? -16.125 -3.986 13.992 1 72.69 147 LEU B CA 1
ATOM 3534 C C . LEU B 1 147 ? -16.438 -4.801 15.25 1 72.69 147 LEU B C 1
ATOM 3536 O O . LEU B 1 147 ? -17.578 -5.156 15.5 1 72.69 147 LEU B O 1
ATOM 3540 N N . ALA B 1 148 ? -15.312 -5.258 15.812 1 65.69 148 ALA B N 1
ATOM 3541 C CA . ALA B 1 148 ? -15.516 -5.863 17.125 1 65.69 148 ALA B CA 1
ATOM 3542 C C . ALA B 1 148 ? -15.828 -4.801 18.172 1 65.69 148 ALA B C 1
ATOM 3544 O O . ALA B 1 148 ? -15.438 -3.641 18.031 1 65.69 148 ALA B O 1
ATOM 3545 N N . PRO B 1 149 ? -16.672 -5.23 19.156 1 60.62 149 PRO B N 1
ATOM 3546 C CA . PRO B 1 149 ? -16.891 -4.262 20.219 1 60.62 149 PRO B CA 1
ATOM 3547 C C . PRO B 1 149 ? -15.602 -3.777 20.875 1 60.62 149 PRO B C 1
ATOM 3549 O O . PRO B 1 149 ? -14.766 -4.594 21.266 1 60.62 149 PRO B O 1
ATOM 3552 N N . SER B 1 150 ? -15.109 -2.688 20.719 1 62.78 150 SER B N 1
ATOM 3553 C CA . SER B 1 150 ? -13.797 -2.248 21.188 1 62.78 150 SER B CA 1
ATOM 3554 C C . SER B 1 150 ? -13.914 -1.003 22.062 1 62.78 150 SER B C 1
ATOM 3556 O O . SER B 1 150 ? -12.977 -0.652 22.781 1 62.78 150 SER B O 1
ATOM 3558 N N . GLY B 1 151 ? -15.055 -0.338 22.297 1 71.06 151 GLY B N 1
ATOM 3559 C CA . GLY B 1 151 ? -15.211 0.926 23 1 71.06 151 GLY B CA 1
ATOM 3560 C C . GLY B 1 151 ? -14.898 2.133 22.141 1 71.06 151 GLY B C 1
ATOM 3561 O O . GLY B 1 151 ? -14.984 3.273 22.594 1 71.06 151 GLY B O 1
ATOM 3562 N N . PHE B 1 152 ? -14.602 1.885 21.031 1 79.94 152 PHE B N 1
ATOM 3563 C CA . PHE B 1 152 ? -14.328 2.984 20.109 1 79.94 152 PHE B CA 1
ATOM 3564 C C . PHE B 1 152 ? -15.594 3.381 19.359 1 79.94 152 PHE B C 1
ATOM 3566 O O . PHE B 1 152 ? -16.578 2.65 19.359 1 79.94 152 PHE B O 1
ATOM 3573 N N . TYR B 1 153 ? -15.508 4.582 18.891 1 85.19 153 TYR B N 1
ATOM 3574 C CA . TYR B 1 153 ? -16.578 5.051 18.016 1 85.19 153 TYR B CA 1
ATOM 3575 C C . TYR B 1 153 ? -16.328 4.637 16.562 1 85.19 153 TYR B C 1
ATOM 3577 O O . TYR B 1 153 ? -15.18 4.43 16.156 1 85.19 153 TYR B O 1
ATOM 3585 N N . ALA B 1 154 ? -17.438 4.418 15.93 1 90.19 154 ALA B N 1
ATOM 3586 C CA . ALA B 1 154 ? -17.312 4.016 14.531 1 90.19 154 ALA B CA 1
ATOM 3587 C C . ALA B 1 154 ? -18.375 4.676 13.672 1 90.19 154 ALA B C 1
ATOM 3589 O O . ALA B 1 154 ? -19.516 4.859 14.117 1 90.19 154 ALA B O 1
ATOM 3590 N N . LYS B 1 155 ? -17.984 5.082 12.508 1 90.56 155 LYS B N 1
ATOM 3591 C CA . LYS B 1 155 ? -18.891 5.574 11.469 1 90.56 155 LYS B CA 1
ATOM 3592 C C . LYS B 1 155 ? -18.734 4.77 10.18 1 90.56 155 LYS B C 1
ATOM 3594 O O . LYS B 1 155 ? -17.641 4.695 9.617 1 90.56 155 LYS B O 1
ATOM 3599 N N . ARG B 1 156 ? -19.844 4.188 9.758 1 92.69 156 ARG B N 1
ATOM 3600 C CA . ARG B 1 156 ? -19.797 3.479 8.484 1 92.69 156 ARG B CA 1
ATOM 3601 C C . ARG B 1 156 ? -19.734 4.453 7.316 1 92.69 156 ARG B C 1
ATOM 3603 O O . ARG B 1 156 ? -20.547 5.379 7.234 1 92.69 156 ARG B O 1
ATOM 3610 N N . LEU B 1 157 ? -18.812 4.27 6.438 1 94.75 157 LEU B N 1
ATOM 3611 C CA . LEU B 1 157 ? -18.625 5.164 5.301 1 94.75 157 LEU B CA 1
ATOM 3612 C C . LEU B 1 157 ? -19.266 4.59 4.043 1 94.75 157 LEU B C 1
ATOM 3614 O O . LEU B 1 157 ? -19.891 5.324 3.271 1 94.75 157 LEU B O 1
ATOM 3618 N N . THR B 1 158 ? -19.078 3.291 3.834 1 92.94 158 THR B N 1
ATOM 3619 C CA . THR B 1 158 ? -19.656 2.646 2.666 1 92.94 158 THR B CA 1
ATOM 3620 C C . THR B 1 158 ? -19.609 1.127 2.801 1 92.94 158 THR B C 1
ATOM 3622 O O . THR B 1 158 ? -19.016 0.604 3.75 1 92.94 158 THR B O 1
ATOM 3625 N N . VAL B 1 159 ? -20.344 0.468 1.907 1 91.69 159 VAL B N 1
ATOM 3626 C CA . VAL B 1 159 ? -20.328 -0.987 1.797 1 91.69 159 VAL B CA 1
ATOM 3627 C C . VAL B 1 159 ? -19.797 -1.401 0.43 1 91.69 159 VAL B C 1
ATOM 3629 O O . VAL B 1 159 ? -20.234 -0.888 -0.601 1 91.69 159 VAL B O 1
ATOM 3632 N N . VAL B 1 160 ? -18.859 -2.27 0.517 1 91.5 160 VAL B N 1
ATOM 3633 C CA . VAL B 1 160 ? -18.188 -2.715 -0.695 1 91.5 160 VAL B CA 1
ATOM 3634 C C . VAL B 1 160 ? -18.703 -4.094 -1.098 1 91.5 160 VAL B C 1
ATOM 3636 O O . VAL B 1 160 ? -18.781 -5 -0.264 1 91.5 160 VAL B O 1
ATOM 3639 N N . LYS B 1 161 ? -19.062 -4.199 -2.365 1 92.75 161 LYS B N 1
ATOM 3640 C CA . LYS B 1 161 ? -19.406 -5.492 -2.947 1 92.75 161 LYS B CA 1
ATOM 3641 C C . LYS B 1 161 ? -18.25 -6.055 -3.773 1 92.75 161 LYS B C 1
ATOM 3643 O O . LYS B 1 161 ? -17.562 -5.312 -4.477 1 92.75 161 LYS B O 1
ATOM 3648 N N . LEU B 1 162 ? -18.094 -7.336 -3.57 1 93.88 162 LEU B N 1
ATOM 3649 C CA . LEU B 1 162 ? -17.156 -8.031 -4.445 1 93.88 162 LEU B CA 1
ATOM 3650 C C . LEU B 1 162 ? -17.859 -8.602 -5.664 1 93.88 162 LEU B C 1
ATOM 3652 O O . LEU B 1 162 ? -18.828 -9.359 -5.523 1 93.88 162 LEU B O 1
ATOM 3656 N N . LEU B 1 163 ? -17.375 -8.227 -6.84 1 95.94 163 LEU B N 1
ATOM 3657 C CA . LEU B 1 163 ? -17.984 -8.648 -8.094 1 95.94 163 LEU B CA 1
ATOM 3658 C C . LEU B 1 163 ? -16.938 -9.25 -9.031 1 95.94 163 LEU B C 1
ATOM 3660 O O . LEU B 1 163 ? -15.75 -9 -8.875 1 95.94 163 LEU B O 1
ATOM 3664 N N . TRP B 1 164 ? -17.422 -10.039 -9.938 1 97.06 164 TRP B N 1
ATOM 3665 C CA . TRP B 1 164 ? -16.531 -10.672 -10.914 1 97.06 164 TRP B CA 1
ATOM 3666 C C . TRP B 1 164 ? -16.281 -9.742 -12.094 1 97.06 164 TRP B C 1
ATOM 3668 O O . TRP B 1 164 ? -17.219 -9.188 -12.672 1 97.06 164 TRP B O 1
ATOM 3678 N N . PHE B 1 165 ? -14.93 -9.578 -12.438 1 98.25 165 PHE B N 1
ATOM 3679 C CA . PHE B 1 165 ? -14.562 -8.695 -13.547 1 98.25 165 PHE B CA 1
ATOM 3680 C C . PHE B 1 165 ? -13.555 -9.375 -14.461 1 98.25 165 PHE B C 1
ATOM 3682 O O . PHE B 1 165 ? -12.781 -10.227 -14.023 1 98.25 165 PHE B O 1
ATOM 3689 N N . CYS B 1 166 ? -13.594 -9.055 -15.703 1 98.31 166 CYS B N 1
ATOM 3690 C CA . CYS B 1 166 ? -12.555 -9.32 -16.688 1 98.31 166 CYS B CA 1
ATOM 3691 C C . CYS B 1 166 ? -12.539 -8.242 -17.766 1 98.31 166 CYS B C 1
ATOM 3693 O O . CYS B 1 166 ? -13.289 -7.262 -17.688 1 98.31 166 CYS B O 1
ATOM 3695 N N . THR B 1 167 ? -11.602 -8.336 -18.688 1 98.12 167 THR B N 1
ATOM 3696 C CA . THR B 1 167 ? -11.609 -7.398 -19.812 1 98.12 167 THR B CA 1
ATOM 3697 C C . THR B 1 167 ? -12.625 -7.824 -20.859 1 98.12 167 THR B C 1
ATOM 3699 O O . THR B 1 167 ? -12.953 -9.008 -20.984 1 98.12 167 THR B O 1
ATOM 3702 N N . PRO B 1 168 ? -13.133 -6.832 -21.594 1 97.94 168 PRO B N 1
ATOM 3703 C CA . PRO B 1 168 ? -14 -7.199 -22.719 1 97.94 168 PRO B CA 1
ATOM 3704 C C . PRO B 1 168 ? -13.328 -8.164 -23.688 1 97.94 168 PRO B C 1
ATOM 3706 O O . PRO B 1 168 ? -13.977 -9.086 -24.203 1 97.94 168 PRO B O 1
ATOM 3709 N N . GLU B 1 169 ? -12.086 -7.977 -23.938 1 96.94 169 GLU B N 1
ATOM 3710 C CA . GLU B 1 169 ? -11.328 -8.852 -24.828 1 96.94 169 GLU B CA 1
ATOM 3711 C C . GLU B 1 169 ? -11.266 -10.273 -24.281 1 96.94 169 GLU B C 1
ATOM 3713 O O . GLU B 1 169 ? -11.445 -11.242 -25.031 1 96.94 169 GLU B O 1
ATOM 3718 N N . TYR B 1 170 ? -11.023 -10.375 -23 1 97.12 170 TYR B N 1
ATOM 3719 C CA . TYR B 1 170 ? -10.961 -11.695 -22.391 1 97.12 170 TYR B CA 1
ATOM 3720 C C . TYR B 1 170 ? -12.305 -12.406 -22.469 1 97.12 170 TYR B C 1
ATOM 3722 O O . TYR B 1 170 ? -12.359 -13.609 -22.719 1 97.12 170 TYR B O 1
ATOM 3730 N N . LEU B 1 171 ? -13.367 -11.703 -22.219 1 97 171 LEU B N 1
ATOM 3731 C CA . LEU B 1 171 ? -14.719 -12.25 -22.312 1 97 171 LEU B CA 1
ATOM 3732 C C . LEU B 1 171 ? -15.008 -12.766 -23.719 1 97 171 LEU B C 1
ATOM 3734 O O . LEU B 1 171 ? -15.57 -13.852 -23.891 1 97 171 LEU B O 1
ATOM 3738 N N . LEU B 1 172 ? -14.586 -12.031 -24.734 1 96 172 LEU B N 1
ATOM 3739 C CA . LEU B 1 172 ? -14.797 -12.414 -26.125 1 96 172 LEU B CA 1
ATOM 3740 C C . LEU B 1 172 ? -14.008 -13.672 -26.469 1 96 172 LEU B C 1
ATOM 3742 O O . LEU B 1 172 ? -14.492 -14.523 -27.219 1 96 172 LEU B O 1
ATOM 3746 N N . GLU B 1 173 ? -12.836 -13.781 -25.922 1 95.81 173 GLU B N 1
ATOM 3747 C CA . GLU B 1 173 ? -11.961 -14.914 -26.188 1 95.81 173 GLU B CA 1
ATOM 3748 C C . GLU B 1 173 ? -12.406 -16.156 -25.422 1 95.81 173 GLU B C 1
ATOM 3750 O O . GLU B 1 173 ? -11.969 -17.266 -25.734 1 95.81 173 GLU B O 1
ATOM 3755 N N . ASN B 1 174 ? -13.242 -15.961 -24.438 1 96.06 174 ASN B N 1
ATOM 3756 C CA . ASN B 1 174 ? -13.727 -17.047 -23.594 1 96.06 174 ASN B CA 1
ATOM 3757 C C . ASN B 1 174 ? -15.242 -17 -23.438 1 96.06 174 ASN B C 1
ATOM 3759 O O . ASN B 1 174 ? -15.75 -16.656 -22.375 1 96.06 174 ASN B O 1
ATOM 3763 N N . PRO B 1 175 ? -15.992 -17.453 -24.438 1 93.75 175 PRO B N 1
ATOM 3764 C CA . PRO B 1 175 ? -17.453 -17.312 -24.469 1 93.75 175 PRO B CA 1
ATOM 3765 C C . PRO B 1 175 ? -18.141 -18.062 -23.328 1 93.75 175 PRO B C 1
ATOM 3767 O O . PRO B 1 175 ? -19.266 -17.703 -22.969 1 93.75 175 PRO B O 1
ATOM 3770 N N . GLU B 1 176 ? -17.516 -19 -22.734 1 92.94 176 GLU B N 1
ATOM 3771 C CA . GLU B 1 176 ? -18.094 -19.75 -21.609 1 92.94 176 GLU B CA 1
ATOM 3772 C C . GLU B 1 176 ? -18.328 -18.859 -20.406 1 92.94 176 GLU B C 1
ATOM 3774 O O . GLU B 1 176 ? -19.078 -19.203 -19.5 1 92.94 176 GLU B O 1
ATOM 3779 N N . LEU B 1 177 ? -17.719 -17.734 -20.422 1 95.56 177 LEU B N 1
ATOM 3780 C CA . LEU B 1 177 ? -17.844 -16.797 -19.297 1 95.56 177 LEU B CA 1
ATOM 3781 C C . LEU B 1 177 ? -19.141 -15.992 -19.391 1 95.56 177 LEU B C 1
ATOM 3783 O O . LEU B 1 177 ? -19.547 -15.359 -18.422 1 95.56 177 LEU B O 1
ATOM 3787 N N . GLN B 1 178 ? -19.797 -15.969 -20.484 1 92.62 178 GLN B N 1
ATOM 3788 C CA . GLN B 1 178 ? -21.047 -15.242 -20.672 1 92.62 178 GLN B CA 1
ATOM 3789 C C . GLN B 1 178 ? -22.156 -15.836 -19.797 1 92.62 178 GLN B C 1
ATOM 3791 O O . GLN B 1 178 ? -23.031 -15.109 -19.297 1 92.62 178 GLN B O 1
ATOM 3796 N N . SER B 1 179 ? -22.125 -17.094 -19.594 1 89.88 179 SER B N 1
ATOM 3797 C CA . SER B 1 179 ? -23.016 -17.797 -18.672 1 89.88 179 SER B CA 1
ATOM 3798 C C . SER B 1 179 ? -22.219 -18.688 -17.719 1 89.88 179 SER B C 1
ATOM 3800 O O . SER B 1 179 ? -22.484 -19.891 -17.625 1 89.88 179 SER B O 1
ATOM 3802 N N . ALA B 1 180 ? -21.422 -18.016 -16.969 1 90.88 180 ALA B N 1
ATOM 3803 C CA . ALA B 1 180 ? -20.406 -18.75 -16.203 1 90.88 180 ALA B CA 1
ATOM 3804 C C . ALA B 1 180 ? -21 -19.312 -14.906 1 90.88 180 ALA B C 1
ATOM 3806 O O . ALA B 1 180 ? -21.812 -18.656 -14.25 1 90.88 180 ALA B O 1
ATOM 3807 N N . THR B 1 181 ? -20.609 -20.516 -14.633 1 90.56 181 THR B N 1
ATOM 3808 C CA . THR B 1 181 ? -20.828 -21.062 -13.297 1 90.56 181 THR B CA 1
ATOM 3809 C C . THR B 1 181 ? -19.703 -20.641 -12.352 1 90.56 181 THR B C 1
ATOM 3811 O O . THR B 1 181 ? -18.672 -20.141 -12.797 1 90.56 181 THR B O 1
ATOM 3814 N N . LEU B 1 182 ? -19.938 -20.828 -11.109 1 92.19 182 LEU B N 1
ATOM 3815 C CA . LEU B 1 182 ? -18.906 -20.516 -10.125 1 92.19 182 LEU B CA 1
ATOM 3816 C C . LEU B 1 182 ? -17.625 -21.312 -10.414 1 92.19 182 LEU B C 1
ATOM 3818 O O . LEU B 1 182 ? -16.531 -20.766 -10.297 1 92.19 182 LEU B O 1
ATOM 3822 N N . GLU B 1 183 ? -17.828 -22.5 -10.812 1 90.19 183 GLU B N 1
ATOM 3823 C CA . GLU B 1 183 ? -16.688 -23.359 -11.117 1 90.19 183 GLU B CA 1
ATOM 3824 C C . GLU B 1 183 ? -15.891 -22.828 -12.297 1 90.19 183 GLU B C 1
ATOM 3826 O O . GLU B 1 183 ? -14.656 -22.781 -12.242 1 90.19 183 GLU B O 1
ATOM 3831 N N . THR B 1 184 ? -16.625 -22.453 -13.367 1 93 184 THR B N 1
ATOM 3832 C CA . THR B 1 184 ? -15.961 -21.891 -14.539 1 93 184 THR B CA 1
ATOM 3833 C C . THR B 1 184 ? -15.195 -20.625 -14.172 1 93 184 THR B C 1
ATOM 3835 O O . THR B 1 184 ? -14.055 -20.438 -14.594 1 93 184 THR B O 1
ATOM 3838 N N . LEU B 1 185 ? -15.789 -19.797 -13.344 1 95.12 185 LEU B N 1
ATOM 3839 C CA . LEU B 1 185 ? -15.164 -18.547 -12.93 1 95.12 185 LEU B CA 1
ATOM 3840 C C . LEU B 1 185 ? -13.867 -18.812 -12.172 1 95.12 185 LEU B C 1
ATOM 3842 O O . LEU B 1 185 ? -12.836 -18.203 -12.453 1 95.12 185 LEU B O 1
ATOM 3846 N N . GLN B 1 186 ? -13.914 -19.719 -11.266 1 92.69 186 GLN B N 1
ATOM 3847 C CA . GLN B 1 186 ? -12.766 -20.016 -10.414 1 92.69 186 GLN B CA 1
ATOM 3848 C C . GLN B 1 186 ? -11.586 -20.531 -11.234 1 92.69 186 GLN B C 1
ATOM 3850 O O . GLN B 1 186 ? -10.43 -20.266 -10.906 1 92.69 186 GLN B O 1
ATOM 3855 N N . GLN B 1 187 ? -11.852 -21.203 -12.32 1 91.88 187 GLN B N 1
ATOM 3856 C CA . GLN B 1 187 ? -10.812 -21.75 -13.195 1 91.88 187 GLN B CA 1
ATOM 3857 C C . GLN B 1 187 ? -10.102 -20.641 -13.969 1 91.88 187 GLN B C 1
ATOM 3859 O O . GLN B 1 187 ? -8.961 -20.812 -14.398 1 91.88 187 GLN B O 1
ATOM 3864 N N . HIS B 1 188 ? -10.789 -19.531 -14.133 1 95.19 188 HIS B N 1
ATOM 3865 C CA . HIS B 1 188 ? -10.25 -18.453 -14.945 1 95.19 188 HIS B CA 1
ATOM 3866 C C . HIS B 1 188 ? -9.555 -17.406 -14.078 1 95.19 188 HIS B C 1
ATOM 3868 O O . HIS B 1 188 ? -9.047 -16.406 -14.586 1 95.19 188 HIS B O 1
ATOM 3874 N N . VAL B 1 189 ? -9.477 -17.672 -12.719 1 95.31 189 VAL B N 1
ATOM 3875 C CA . VAL B 1 189 ? -8.805 -16.734 -11.82 1 95.31 189 VAL B CA 1
ATOM 3876 C C . VAL B 1 189 ? -7.301 -16.984 -11.836 1 95.31 189 VAL B C 1
ATOM 3878 O O . VAL B 1 189 ? -6.84 -18.062 -11.469 1 95.31 189 VAL B O 1
ATOM 3881 N N . SER B 1 190 ? -6.598 -15.953 -12.289 1 93.69 190 SER B N 1
ATOM 3882 C CA . SER B 1 190 ? -5.141 -16.047 -12.297 1 93.69 190 SER B CA 1
ATOM 3883 C C . SER B 1 190 ? -4.539 -15.375 -11.07 1 93.69 190 SER B C 1
ATOM 3885 O O . SER B 1 190 ? -3.492 -15.797 -10.578 1 93.69 190 SER B O 1
ATOM 3887 N N . PHE B 1 191 ? -5.199 -14.32 -10.648 1 94.56 191 PHE B N 1
ATOM 3888 C CA . PHE B 1 191 ? -4.773 -13.57 -9.469 1 94.56 191 PHE B CA 1
ATOM 3889 C C . PHE B 1 191 ? -5.949 -13.312 -8.531 1 94.56 191 PHE B C 1
ATOM 3891 O O . PHE B 1 191 ? -7.059 -13.023 -8.984 1 94.56 191 PHE B O 1
ATOM 3898 N N . TYR B 1 192 ? -5.738 -13.398 -7.297 1 92.5 192 TYR B N 1
ATOM 3899 C CA . TYR B 1 192 ? -6.781 -13.055 -6.336 1 92.5 192 TYR B CA 1
ATOM 3900 C C . TYR B 1 192 ? -6.188 -12.336 -5.125 1 92.5 192 TYR B C 1
ATOM 3902 O O . TYR B 1 192 ? -4.984 -12.414 -4.883 1 92.5 192 TYR B O 1
ATOM 3910 N N . HIS B 1 193 ? -7.051 -11.578 -4.539 1 90.75 193 HIS B N 1
ATOM 3911 C CA . HIS B 1 193 ? -6.668 -10.805 -3.363 1 90.75 193 HIS B CA 1
ATOM 3912 C C . HIS B 1 193 ? -6.848 -11.617 -2.084 1 90.75 193 HIS B C 1
ATOM 3914 O O . HIS B 1 193 ? -7.914 -12.18 -1.85 1 90.75 193 HIS B O 1
ATOM 3920 N N . ASP B 1 194 ? -5.762 -11.711 -1.397 1 78.44 194 ASP B N 1
ATOM 3921 C CA . ASP B 1 194 ? -5.84 -12.344 -0.084 1 78.44 194 ASP B CA 1
ATOM 3922 C C . ASP B 1 194 ? -5.262 -11.43 0.999 1 78.44 194 ASP B C 1
ATOM 3924 O O . ASP B 1 194 ? -4.117 -10.984 0.896 1 78.44 194 ASP B O 1
ATOM 3928 N N . GLN B 1 195 ? -6.16 -10.945 1.899 1 63.03 195 GLN B N 1
ATOM 3929 C CA . GLN B 1 195 ? -5.625 -10.125 2.982 1 63.03 195 GLN B CA 1
ATOM 3930 C C . GLN B 1 195 ? -5.562 -10.914 4.289 1 63.03 195 GLN B C 1
ATOM 3932 O O . GLN B 1 195 ? -6.508 -11.625 4.637 1 63.03 195 GLN B O 1
ATOM 3937 N N . GLU B 1 196 ? -4.348 -11.039 4.773 1 53.31 196 GLU B N 1
ATOM 3938 C CA . GLU B 1 196 ? -4.086 -11.773 6.008 1 53.31 196 GLU B CA 1
ATOM 3939 C C . GLU B 1 196 ? -5.152 -11.492 7.059 1 53.31 196 GLU B C 1
ATOM 3941 O O . GLU B 1 196 ? -5.602 -12.398 7.758 1 53.31 196 GLU B O 1
ATOM 3946 N N . ASN B 1 197 ? -5.465 -10.234 7.316 1 48.34 197 ASN B N 1
ATOM 3947 C CA . ASN B 1 197 ? -6.246 -9.891 8.5 1 48.34 197 ASN B CA 1
ATOM 3948 C C . ASN B 1 197 ? -7.742 -9.875 8.203 1 48.34 197 ASN B C 1
ATOM 3950 O O . ASN B 1 197 ? -8.555 -9.57 9.078 1 48.34 197 ASN B O 1
ATOM 3954 N N . ASN B 1 198 ? -8.156 -10.07 6.988 1 52.78 198 ASN B N 1
ATOM 3955 C CA . ASN B 1 198 ? -9.594 -10.086 6.766 1 52.78 198 ASN B CA 1
ATOM 3956 C C . ASN B 1 198 ? -10.047 -11.406 6.141 1 52.78 198 ASN B C 1
ATOM 3958 O O . ASN B 1 198 ? -10.289 -11.477 4.934 1 52.78 198 ASN B O 1
ATOM 3962 N N . GLN B 1 199 ? -9.773 -12.477 6.891 1 55.59 199 GLN B N 1
ATOM 3963 C CA . GLN B 1 199 ? -9.984 -13.82 6.355 1 55.59 199 GLN B CA 1
ATOM 3964 C C . GLN B 1 199 ? -11.469 -14.195 6.379 1 55.59 199 GLN B C 1
ATOM 3966 O O . GLN B 1 199 ? -11.898 -14.984 7.219 1 55.59 199 GLN B O 1
ATOM 3971 N N . SER B 1 200 ? -12.305 -13.273 5.961 1 62.75 200 SER B N 1
ATOM 3972 C CA . SER B 1 200 ? -13.617 -13.898 5.863 1 62.75 200 SER B CA 1
ATOM 3973 C C . SER B 1 200 ? -13.703 -14.828 4.656 1 62.75 200 SER B C 1
ATOM 3975 O O . SER B 1 200 ? -13.148 -14.523 3.598 1 62.75 200 SER B O 1
ATOM 3977 N N . MET B 1 201 ? -14.039 -16.047 4.996 1 77.62 201 MET B N 1
ATOM 3978 C CA . MET B 1 201 ? -14.375 -16.984 3.916 1 77.62 201 MET B CA 1
ATOM 3979 C C . MET B 1 201 ? -15.422 -16.375 2.988 1 77.62 201 MET B C 1
ATOM 3981 O O . MET B 1 201 ? -16.422 -15.82 3.451 1 77.62 201 MET B O 1
ATOM 3985 N N . LEU B 1 202 ? -15.156 -16.391 1.734 1 87.44 202 LEU B N 1
ATOM 3986 C CA . LEU B 1 202 ? -16.094 -15.898 0.737 1 87.44 202 LEU B CA 1
ATOM 3987 C C . LEU B 1 202 ? -17.016 -17.016 0.253 1 87.44 202 LEU B C 1
ATOM 3989 O O . LEU B 1 202 ? -16.578 -18.172 0.112 1 87.44 202 LEU B O 1
ATOM 3993 N N . TYR B 1 203 ? -18.266 -16.641 0.076 1 91 203 TYR B N 1
ATOM 3994 C CA . TYR B 1 203 ? -19.203 -17.594 -0.479 1 91 203 TYR B CA 1
ATOM 3995 C C . TYR B 1 203 ? -20.094 -16.953 -1.528 1 91 203 TYR B C 1
ATOM 3997 O O . TYR B 1 203 ? -20.266 -15.727 -1.539 1 91 203 TYR B O 1
ATOM 4005 N N . SER B 1 204 ? -20.516 -17.797 -2.4 1 91.94 204 SER B N 1
ATOM 4006 C CA . SER B 1 204 ? -21.547 -17.422 -3.359 1 91.94 204 SER B CA 1
ATOM 4007 C C . SER B 1 204 ? -22.891 -18.016 -2.977 1 91.94 204 SER B C 1
ATOM 4009 O O . SER B 1 204 ? -22.984 -19.188 -2.611 1 91.94 204 SER B O 1
ATOM 4011 N N . THR B 1 205 ? -23.828 -17.125 -3.051 1 88.12 205 THR B N 1
ATOM 4012 C CA . THR B 1 205 ? -25.188 -17.641 -2.863 1 88.12 205 THR B CA 1
ATOM 4013 C C . THR B 1 205 ? -25.75 -18.156 -4.18 1 88.12 205 THR B C 1
ATOM 4015 O O . THR B 1 205 ? -25.719 -17.453 -5.195 1 88.12 205 THR B O 1
ATOM 4018 N N . MET B 1 206 ? -26.234 -19.328 -4.113 1 81.44 206 MET B N 1
ATOM 4019 C CA . MET B 1 206 ? -26.781 -19.984 -5.297 1 81.44 206 MET B CA 1
ATOM 4020 C C . MET B 1 206 ? -28.281 -19.75 -5.418 1 81.44 206 MET B C 1
ATOM 4022 O O . MET B 1 206 ? -28.922 -19.344 -4.449 1 81.44 206 MET B O 1
ATOM 4026 N N . PRO B 1 207 ? -28.766 -19.922 -6.645 1 78.75 207 PRO B N 1
ATOM 4027 C CA . PRO B 1 207 ? -30.203 -19.703 -6.859 1 78.75 207 PRO B CA 1
ATOM 4028 C C . PRO B 1 207 ? -31.062 -20.5 -5.883 1 78.75 207 PRO B C 1
ATOM 4030 O O . PRO B 1 207 ? -32.156 -20.062 -5.523 1 78.75 207 PRO B O 1
ATOM 4033 N N . ASP B 1 208 ? -30.562 -21.609 -5.465 1 81 208 ASP B N 1
ATOM 4034 C CA . ASP B 1 208 ? -31.344 -22.469 -4.57 1 81 208 ASP B CA 1
ATOM 4035 C C . ASP B 1 208 ? -31.172 -22.031 -3.115 1 81 208 ASP B C 1
ATOM 4037 O O . ASP B 1 208 ? -31.719 -22.656 -2.207 1 81 208 ASP B O 1
ATOM 4041 N N . GLY B 1 209 ? -30.422 -21.016 -2.875 1 80 209 GLY B N 1
ATOM 4042 C CA . GLY B 1 209 ? -30.219 -20.5 -1.533 1 80 209 GLY B CA 1
ATOM 4043 C C . GLY B 1 209 ? -28.984 -21.062 -0.856 1 80 209 GLY B C 1
ATOM 4044 O O . GLY B 1 209 ? -28.594 -20.594 0.211 1 80 209 GLY B O 1
ATOM 4045 N N . SER B 1 210 ? -28.469 -22.125 -1.494 1 86.12 210 SER B N 1
ATOM 4046 C CA . SER B 1 210 ? -27.281 -22.734 -0.901 1 86.12 210 SER B CA 1
ATOM 4047 C C . SER B 1 210 ? -26.062 -21.828 -1.061 1 86.12 210 SER B C 1
ATOM 4049 O O . SER B 1 210 ? -26.047 -20.922 -1.899 1 86.12 210 SER B O 1
ATOM 4051 N N . LYS B 1 211 ? -25.109 -22.078 -0.138 1 89.38 211 LYS B N 1
ATOM 4052 C CA . LYS B 1 211 ? -23.859 -21.328 -0.178 1 89.38 211 LYS B CA 1
ATOM 4053 C C . LYS B 1 211 ? -22.688 -22.219 -0.605 1 89.38 211 LYS B C 1
ATOM 4055 O O . LYS B 1 211 ? -22.562 -23.359 -0.136 1 89.38 211 LYS B O 1
ATOM 4060 N N . GLN B 1 212 ? -22 -21.656 -1.553 1 90.19 212 GLN B N 1
ATOM 4061 C CA . GLN B 1 212 ? -20.797 -22.359 -2.006 1 90.19 212 GLN B CA 1
ATOM 4062 C C . GLN B 1 212 ? -19.547 -21.531 -1.715 1 90.19 212 GLN B C 1
ATOM 4064 O O . GLN B 1 212 ? -19.516 -20.328 -2.012 1 90.19 212 GLN B O 1
ATOM 4069 N N . THR B 1 213 ? -18.562 -22.219 -1.201 1 89.62 213 THR B N 1
ATOM 4070 C CA . THR B 1 213 ? -17.328 -21.547 -0.855 1 89.62 213 THR B CA 1
ATOM 4071 C C . THR B 1 213 ? -16.547 -21.172 -2.113 1 89.62 213 THR B C 1
ATOM 4073 O O . THR B 1 213 ? -16.469 -21.953 -3.061 1 89.62 213 THR B O 1
ATOM 4076 N N . ILE B 1 214 ? -15.992 -20 -2.057 1 90.06 214 ILE B N 1
ATOM 4077 C CA . ILE B 1 214 ? -15.141 -19.531 -3.139 1 90.06 214 ILE B CA 1
ATOM 4078 C C . ILE B 1 214 ? -13.672 -19.703 -2.752 1 90.06 214 ILE B C 1
ATOM 4080 O O . ILE B 1 214 ? -13.234 -19.188 -1.718 1 90.06 214 ILE B O 1
ATOM 4084 N N . GLU B 1 215 ? -12.93 -20.438 -3.562 1 85.44 215 GLU B N 1
ATOM 4085 C CA . GLU B 1 215 ? -11.508 -20.672 -3.334 1 85.44 215 GLU B CA 1
ATOM 4086 C C . GLU B 1 215 ? -10.727 -20.656 -4.645 1 85.44 215 GLU B C 1
ATOM 4088 O O . GLU B 1 215 ? -11.234 -21.094 -5.684 1 85.44 215 GLU B O 1
ATOM 4093 N N . PHE B 1 216 ? -9.539 -20.109 -4.496 1 86.94 216 PHE B N 1
ATOM 4094 C CA . PHE B 1 216 ? -8.68 -20.031 -5.668 1 86.94 216 PHE B CA 1
ATOM 4095 C C . PHE B 1 216 ? -7.395 -20.828 -5.457 1 86.94 216 PHE B C 1
ATOM 4097 O O . PHE B 1 216 ? -6.324 -20.25 -5.254 1 86.94 216 PHE B O 1
ATOM 4104 N N . LYS B 1 217 ? -7.359 -22.031 -5.598 1 78.12 217 LYS B N 1
ATOM 4105 C CA . LYS B 1 217 ? -6.266 -22.922 -5.207 1 78.12 217 LYS B CA 1
ATOM 4106 C C . LYS B 1 217 ? -5.066 -22.75 -6.133 1 78.12 217 LYS B C 1
ATOM 4108 O O . LYS B 1 217 ? -3.918 -22.828 -5.688 1 78.12 217 LYS B O 1
ATOM 4113 N N . ASP B 1 218 ? -5.254 -22.5 -7.379 1 82.44 218 ASP B N 1
ATOM 4114 C CA . ASP B 1 218 ? -4.156 -22.516 -8.344 1 82.44 218 ASP B CA 1
ATOM 4115 C C . ASP B 1 218 ? -3.795 -21.094 -8.789 1 82.44 218 ASP B C 1
ATOM 4117 O O . ASP B 1 218 ? -2.957 -20.906 -9.672 1 82.44 218 ASP B O 1
ATOM 4121 N N . ALA B 1 219 ? -4.387 -20.094 -8.164 1 91.25 219 ALA B N 1
ATOM 4122 C CA . ALA B 1 219 ? -4.176 -18.719 -8.594 1 91.25 219 ALA B CA 1
ATOM 4123 C C . ALA B 1 219 ? -3.066 -18.047 -7.789 1 91.25 219 ALA B C 1
ATOM 4125 O O . ALA B 1 219 ? -2.725 -18.516 -6.695 1 91.25 219 ALA B O 1
ATOM 4126 N N . ASN B 1 220 ? -2.439 -17.031 -8.391 1 92.94 220 ASN B N 1
ATOM 4127 C CA . ASN B 1 220 ? -1.461 -16.203 -7.695 1 92.94 220 ASN B CA 1
ATOM 4128 C C . ASN B 1 220 ? -2.117 -15.336 -6.621 1 92.94 220 ASN B C 1
ATOM 4130 O O . ASN B 1 220 ? -3.182 -14.758 -6.848 1 92.94 220 ASN B O 1
ATOM 4134 N N . GLN B 1 221 ? -1.476 -15.258 -5.484 1 91.44 221 GLN B N 1
ATOM 4135 C CA . GLN B 1 221 ? -2.01 -14.531 -4.34 1 91.44 221 GLN B CA 1
ATOM 4136 C C . GLN B 1 221 ? -1.314 -13.18 -4.176 1 91.44 221 GLN B C 1
ATOM 4138 O 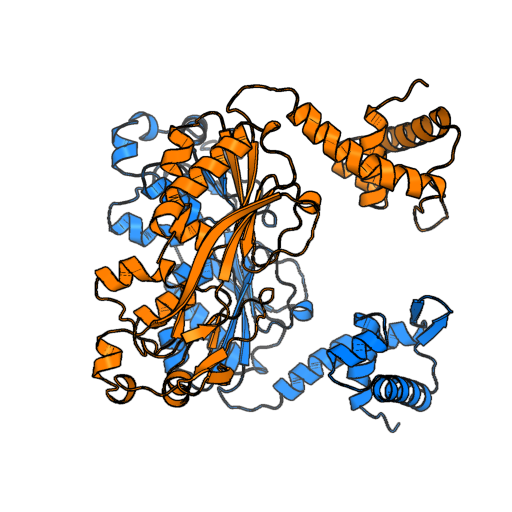O . GLN B 1 221 ? -0.087 -13.117 -4.078 1 91.44 221 GLN B O 1
ATOM 4143 N N . LEU B 1 222 ? -2.125 -12.148 -4.18 1 90.44 222 LEU B N 1
ATOM 4144 C CA . LEU B 1 222 ? -1.618 -10.797 -3.947 1 90.44 222 LEU B CA 1
ATOM 4145 C C . LEU B 1 222 ? -2.338 -10.141 -2.771 1 90.44 222 LEU B C 1
ATOM 4147 O O . LEU B 1 222 ? -3.551 -10.297 -2.615 1 90.44 222 LEU B O 1
ATOM 4151 N N . ASP B 1 223 ? -1.631 -9.312 -2.008 1 87.5 223 ASP B N 1
ATOM 4152 C CA . ASP B 1 223 ? -2.266 -8.688 -0.852 1 87.5 223 ASP B CA 1
ATOM 4153 C C . ASP B 1 223 ? -2.732 -7.27 -1.18 1 87.5 223 ASP B C 1
ATOM 4155 O O . ASP B 1 223 ? -3.307 -6.586 -0.329 1 87.5 223 ASP B O 1
ATOM 4159 N N . ASP B 1 224 ? -2.459 -6.832 -2.305 1 88.5 224 ASP B N 1
ATOM 4160 C CA . ASP B 1 224 ? -2.912 -5.539 -2.809 1 88.5 224 ASP B CA 1
ATOM 4161 C C . ASP B 1 224 ? -4.023 -5.711 -3.842 1 88.5 224 ASP B C 1
ATOM 4163 O O . ASP B 1 224 ? -3.766 -6.121 -4.977 1 88.5 224 ASP B O 1
ATOM 4167 N N . VAL B 1 225 ? -5.184 -5.305 -3.479 1 91.69 225 VAL B N 1
ATOM 4168 C CA . VAL B 1 225 ? -6.348 -5.543 -4.328 1 91.69 225 VAL B CA 1
ATOM 4169 C C . VAL B 1 225 ? -6.23 -4.719 -5.609 1 91.69 225 VAL B C 1
ATOM 4171 O O . VAL B 1 225 ? -6.723 -5.129 -6.664 1 91.69 225 VAL B O 1
ATOM 4174 N N . LEU B 1 226 ? -5.578 -3.639 -5.504 1 91.75 226 LEU B N 1
ATOM 4175 C CA . LEU B 1 226 ? -5.418 -2.816 -6.699 1 91.75 226 LEU B CA 1
ATOM 4176 C C . LEU B 1 226 ? -4.457 -3.469 -7.684 1 91.75 226 LEU B C 1
ATOM 4178 O O . LEU B 1 226 ? -4.609 -3.322 -8.898 1 91.75 226 LEU B O 1
ATOM 4182 N N . LEU B 1 227 ? -3.52 -4.152 -7.113 1 91.06 227 LEU B N 1
ATOM 4183 C CA . LEU B 1 227 ? -2.641 -4.91 -8 1 91.06 227 LEU B CA 1
ATOM 4184 C C . LEU B 1 227 ? -3.414 -6.008 -8.719 1 91.06 227 LEU B C 1
ATOM 4186 O O . LEU B 1 227 ? -3.213 -6.227 -9.922 1 91.06 227 LEU B O 1
ATOM 4190 N N . VAL B 1 228 ? -4.246 -6.676 -8.039 1 94.31 228 VAL B N 1
ATOM 4191 C CA . VAL B 1 228 ? -5.098 -7.684 -8.664 1 94.31 228 VAL B CA 1
ATOM 4192 C C . VAL B 1 228 ? -5.938 -7.047 -9.766 1 94.31 228 VAL B C 1
ATOM 4194 O O . VAL B 1 228 ? -6.008 -7.566 -10.883 1 94.31 228 VAL B O 1
ATOM 4197 N N . ARG B 1 229 ? -6.535 -5.945 -9.438 1 95.62 229 ARG B N 1
ATOM 4198 C CA . ARG B 1 229 ? -7.355 -5.219 -10.398 1 95.62 229 ARG B CA 1
ATOM 4199 C C . ARG B 1 229 ? -6.566 -4.902 -11.664 1 95.62 229 ARG B C 1
ATOM 4201 O O . ARG B 1 229 ? -7.047 -5.129 -12.773 1 95.62 229 ARG B O 1
ATOM 4208 N N . ASP B 1 230 ? -5.375 -4.453 -11.477 1 91.44 230 ASP B N 1
ATOM 4209 C CA . ASP B 1 230 ? -4.559 -4.027 -12.609 1 91.44 230 ASP B CA 1
ATOM 4210 C C . ASP B 1 230 ? -4.141 -5.223 -13.469 1 91.44 230 ASP B C 1
ATOM 4212 O O . ASP B 1 230 ? -4.051 -5.113 -14.695 1 91.44 230 ASP B O 1
ATOM 4216 N N . MET B 1 231 ? -3.9 -6.305 -12.805 1 92.94 231 MET B N 1
ATOM 4217 C CA . MET B 1 231 ? -3.59 -7.52 -13.555 1 92.94 231 MET B CA 1
ATOM 4218 C C . MET B 1 231 ? -4.777 -7.957 -14.406 1 92.94 231 MET B C 1
ATOM 4220 O O . MET B 1 231 ? -4.617 -8.289 -15.578 1 92.94 231 MET B O 1
ATOM 4224 N N . VAL B 1 232 ? -5.938 -7.906 -13.852 1 96.5 232 VAL B N 1
ATOM 4225 C CA . VAL B 1 232 ? -7.145 -8.281 -14.586 1 96.5 232 VAL B CA 1
ATOM 4226 C C . VAL B 1 232 ? -7.375 -7.305 -15.734 1 96.5 232 VAL B C 1
ATOM 4228 O O . VAL B 1 232 ? -7.664 -7.719 -16.859 1 96.5 232 VAL B O 1
ATOM 4231 N N . ALA B 1 233 ? -7.152 -6.078 -15.477 1 95.25 233 ALA B N 1
ATOM 4232 C CA . ALA B 1 233 ? -7.363 -5.039 -16.484 1 95.25 233 ALA B CA 1
ATOM 4233 C C . ALA B 1 233 ? -6.352 -5.168 -17.625 1 95.25 233 ALA B C 1
ATOM 4235 O O . ALA B 1 233 ? -6.574 -4.652 -18.719 1 95.25 233 ALA B O 1
ATOM 4236 N N . SER B 1 234 ? -5.301 -5.805 -17.312 1 90.94 234 SER B N 1
ATOM 4237 C CA . SER B 1 234 ? -4.285 -6.031 -18.344 1 90.94 234 SER B CA 1
ATOM 4238 C C . SER B 1 234 ? -4.547 -7.324 -19.109 1 90.94 234 SER B C 1
ATOM 4240 O O . SER B 1 234 ? -3.742 -7.727 -19.953 1 90.94 234 SER B O 1
ATOM 4242 N N . GLY B 1 235 ? -5.582 -7.977 -18.734 1 93.25 235 GLY B N 1
ATOM 4243 C CA . GLY B 1 235 ? -6.008 -9.141 -19.5 1 93.25 235 GLY B CA 1
ATOM 4244 C C . GLY B 1 235 ? -5.656 -10.453 -18.828 1 93.25 235 GLY B C 1
ATOM 4245 O O . GLY B 1 235 ? -5.68 -11.508 -19.469 1 93.25 235 GLY B O 1
ATOM 4246 N N . SER B 1 236 ? -5.359 -10.359 -17.531 1 93.62 236 SER B N 1
ATOM 4247 C CA . SER B 1 236 ? -4.949 -11.578 -16.828 1 93.62 236 SER B CA 1
ATOM 4248 C C . SER B 1 236 ? -6.137 -12.25 -16.156 1 93.62 236 SER B C 1
ATOM 4250 O O . SER B 1 236 ? -6.188 -12.328 -14.922 1 93.62 236 SER B O 1
ATOM 4252 N N . GLY B 1 237 ? -7.047 -12.742 -16.969 1 96 237 GLY B N 1
ATOM 4253 C CA . GLY B 1 237 ? -8.109 -13.602 -16.469 1 96 237 GLY B CA 1
ATOM 4254 C C . GLY B 1 237 ? -9.242 -12.828 -15.82 1 96 237 GLY B C 1
ATOM 4255 O O . GLY B 1 237 ? -9.594 -11.734 -16.266 1 96 237 GLY B O 1
ATOM 4256 N N . VAL B 1 238 ? -9.898 -13.586 -14.836 1 97.12 238 VAL B N 1
ATOM 4257 C CA . VAL B 1 238 ? -11.047 -13.125 -14.062 1 97.12 238 VAL B CA 1
ATOM 4258 C C . VAL B 1 238 ? -10.688 -13.039 -12.586 1 97.12 238 VAL B C 1
ATOM 4260 O O . VAL B 1 238 ? -9.805 -13.766 -12.117 1 97.12 238 VAL B O 1
ATOM 4263 N N . SER B 1 239 ? -11.32 -12.094 -11.906 1 97.12 239 SER B N 1
ATOM 4264 C CA . SER B 1 239 ? -11.156 -12.102 -10.461 1 97.12 239 SER B CA 1
ATOM 4265 C C . SER B 1 239 ? -12.32 -11.406 -9.766 1 97.12 239 SER B C 1
ATOM 4267 O O . SER B 1 239 ? -13.148 -10.766 -10.414 1 97.12 239 SER B O 1
ATOM 4269 N N . LEU B 1 240 ? -12.406 -11.633 -8.438 1 95.19 240 LEU B N 1
ATOM 4270 C CA . LEU B 1 240 ? -13.32 -10.906 -7.562 1 95.19 240 LEU B CA 1
ATOM 4271 C C . LEU B 1 240 ? -12.688 -9.609 -7.078 1 95.19 240 LEU B C 1
ATOM 4273 O O . LEU B 1 240 ? -11.602 -9.617 -6.48 1 95.19 240 LEU B O 1
ATOM 4277 N N . LEU B 1 241 ? -13.398 -8.531 -7.367 1 96.06 241 LEU B N 1
ATOM 4278 C CA . LEU B 1 241 ? -12.844 -7.227 -7.031 1 96.06 241 LEU B CA 1
ATOM 4279 C C . LEU B 1 241 ? -13.906 -6.332 -6.395 1 96.06 241 LEU B C 1
ATOM 4281 O O . LEU B 1 241 ? -15.094 -6.441 -6.719 1 96.06 241 LEU B O 1
ATOM 4285 N N . PRO B 1 242 ? -13.445 -5.438 -5.484 1 95.06 242 PRO B N 1
ATOM 4286 C CA . PRO B 1 242 ? -14.391 -4.441 -4.977 1 95.06 242 PRO B CA 1
ATOM 4287 C C . PRO B 1 242 ? -14.953 -3.545 -6.074 1 95.06 242 PRO B C 1
ATOM 4289 O O . PRO B 1 242 ? -14.195 -2.926 -6.82 1 95.06 242 PRO B O 1
ATOM 4292 N N . ASP B 1 243 ? -16.188 -3.402 -6.148 1 95.25 243 ASP B N 1
ATOM 4293 C CA . ASP B 1 243 ? -16.859 -2.666 -7.211 1 95.25 243 ASP B CA 1
ATOM 4294 C C . ASP B 1 243 ? -16.438 -1.2 -7.219 1 95.25 243 ASP B C 1
ATOM 4296 O O . ASP B 1 243 ? -16.219 -0.62 -8.281 1 95.25 243 ASP B O 1
ATOM 4300 N N . ILE B 1 244 ? -16.203 -0.572 -6.105 1 93.94 244 ILE B N 1
ATOM 4301 C CA . ILE B 1 244 ? -15.977 0.863 -5.992 1 93.94 244 ILE B CA 1
ATOM 4302 C C . ILE B 1 244 ? -14.633 1.218 -6.629 1 93.94 244 ILE B C 1
ATOM 4304 O O . ILE B 1 244 ? -14.43 2.35 -7.078 1 93.94 244 ILE B O 1
ATOM 4308 N N . TYR B 1 245 ? -13.742 0.236 -6.707 1 95.12 245 TYR B N 1
ATOM 4309 C CA . TYR B 1 245 ? -12.43 0.519 -7.266 1 95.12 245 TYR B CA 1
ATOM 4310 C C . TYR B 1 245 ? -12.383 0.181 -8.75 1 95.12 245 TYR B C 1
ATOM 4312 O O . TYR B 1 245 ? -11.359 0.384 -9.406 1 95.12 245 TYR B O 1
ATOM 4320 N N . CYS B 1 246 ? -13.461 -0.279 -9.336 1 96.69 246 CYS B N 1
ATOM 4321 C CA . CYS B 1 246 ? -13.477 -0.726 -10.727 1 96.69 246 CYS B CA 1
ATOM 4322 C C . CYS B 1 246 ? -14.359 0.177 -11.578 1 96.69 246 CYS B C 1
ATOM 4324 O O . CYS B 1 246 ? -14.383 0.046 -12.805 1 96.69 246 CYS B O 1
ATOM 4326 N N . ARG B 1 247 ? -15.016 1.117 -10.977 1 94.38 247 ARG B N 1
ATOM 4327 C CA . ARG B 1 247 ? -16.031 1.915 -11.648 1 94.38 247 ARG B CA 1
ATOM 4328 C C . ARG B 1 247 ? -15.445 2.691 -12.812 1 94.38 247 ARG B C 1
ATOM 4330 O O . ARG B 1 247 ? -15.977 2.658 -13.93 1 94.38 247 ARG B O 1
ATOM 4337 N N . GLN B 1 248 ? -14.367 3.33 -12.617 1 93 248 GLN B N 1
ATOM 4338 C CA . GLN B 1 248 ? -13.75 4.125 -13.68 1 93 248 GLN B CA 1
ATOM 4339 C C . GLN B 1 248 ? -13.266 3.242 -14.82 1 93 248 GLN B C 1
ATOM 4341 O O . GLN B 1 248 ? -13.414 3.6 -15.992 1 93 248 GLN B O 1
ATOM 4346 N N . LEU B 1 249 ? -12.734 2.139 -14.5 1 96.12 249 LEU B N 1
ATOM 4347 C CA . LEU B 1 249 ? -12.25 1.214 -15.516 1 96.12 249 LEU B CA 1
ATOM 4348 C C . LEU B 1 249 ? -13.406 0.65 -16.344 1 96.12 249 LEU B C 1
ATOM 4350 O O . LEU B 1 249 ? -13.258 0.413 -17.547 1 96.12 249 LEU B O 1
ATOM 4354 N N . CYS B 1 250 ? -14.5 0.49 -15.688 1 97.12 250 CYS B N 1
ATOM 4355 C CA . CYS B 1 250 ? -15.695 0.041 -16.406 1 97.12 250 CYS B CA 1
ATOM 4356 C C . CYS B 1 250 ? -16.203 1.12 -17.344 1 97.12 250 CYS B C 1
ATOM 4358 O O . CYS B 1 250 ? -16.547 0.833 -18.5 1 97.12 250 CYS B O 1
ATOM 4360 N N . ARG B 1 251 ? -16.188 2.322 -16.891 1 95.62 251 ARG B N 1
ATOM 4361 C CA . ARG B 1 251 ? -16.609 3.443 -17.719 1 95.62 251 ARG B CA 1
ATOM 4362 C C . ARG B 1 251 ? -15.695 3.617 -18.922 1 95.62 251 ARG B C 1
ATOM 4364 O O . ARG B 1 251 ? -16.156 3.965 -20.016 1 95.62 251 ARG B O 1
ATOM 4371 N N . ASP B 1 252 ? -14.445 3.285 -18.781 1 95.88 252 ASP B N 1
ATOM 4372 C CA . ASP B 1 252 ? -13.438 3.432 -19.828 1 95.88 252 ASP B CA 1
ATOM 4373 C C . ASP B 1 252 ? -13.438 2.217 -20.75 1 95.88 252 ASP B C 1
ATOM 4375 O O . ASP B 1 252 ? -12.68 2.174 -21.734 1 95.88 252 ASP B O 1
ATOM 4379 N N . GLY B 1 253 ? -14.164 1.279 -20.391 1 96.44 253 GLY B N 1
ATOM 4380 C CA . GLY B 1 253 ? -14.266 0.087 -21.219 1 96.44 253 GLY B CA 1
ATOM 4381 C C . GLY B 1 253 ? -13.102 -0.871 -21.016 1 96.44 253 GLY B C 1
ATOM 4382 O O . GLY B 1 253 ? -12.844 -1.714 -21.875 1 96.44 253 GLY B O 1
ATOM 4383 N N . LYS B 1 254 ? -12.461 -0.756 -19.922 1 96.88 254 LYS B N 1
ATOM 4384 C CA . LYS B 1 254 ? -11.297 -1.591 -19.656 1 96.88 254 LYS B CA 1
ATOM 4385 C C . LYS B 1 254 ? -11.68 -2.838 -18.875 1 96.88 254 LYS B C 1
ATOM 4387 O O . LYS B 1 254 ? -10.977 -3.85 -18.922 1 96.88 254 LYS B O 1
ATOM 4392 N N . LEU B 1 255 ? -12.766 -2.725 -18.109 1 98.12 255 LEU B N 1
ATOM 4393 C CA . LEU B 1 255 ? -13.305 -3.846 -17.359 1 98.12 255 LEU B CA 1
ATOM 4394 C C . LEU B 1 255 ? -14.797 -4.02 -17.609 1 98.12 255 LEU B C 1
ATOM 4396 O O . LEU B 1 255 ? -15.492 -3.047 -17.906 1 98.12 255 LEU B O 1
ATOM 4400 N N . VAL B 1 256 ? -15.242 -5.207 -17.516 1 98.19 256 VAL B N 1
ATOM 4401 C CA . VAL B 1 256 ? -16.672 -5.52 -17.578 1 98.19 256 VAL B CA 1
ATOM 4402 C C . VAL B 1 256 ? -17.047 -6.477 -16.453 1 98.19 256 VAL B C 1
ATOM 4404 O O . VAL B 1 256 ? -16.297 -7.406 -16.141 1 98.19 256 VAL B O 1
ATOM 4407 N N . GLN B 1 257 ? -18.125 -6.141 -15.789 1 97.5 257 GLN B N 1
ATOM 4408 C CA . GLN B 1 257 ? -18.656 -7.055 -14.789 1 97.5 257 GLN B CA 1
ATOM 4409 C C . GLN B 1 257 ? -19.312 -8.266 -15.438 1 97.5 257 GLN B C 1
ATOM 4411 O O . GLN B 1 257 ? -20.031 -8.133 -16.422 1 97.5 257 GLN B O 1
ATOM 4416 N N . ILE B 1 258 ? -19.047 -9.438 -14.883 1 97 258 ILE B N 1
ATOM 4417 C CA . ILE B 1 258 ? -19.656 -10.664 -15.391 1 97 258 ILE B CA 1
ATOM 4418 C C . ILE B 1 258 ? -20.297 -11.438 -14.242 1 97 258 ILE B C 1
ATOM 4420 O O . ILE B 1 258 ? -20.125 -11.086 -13.078 1 97 258 ILE B O 1
ATOM 4424 N N . ALA B 1 259 ? -21.109 -12.461 -14.594 1 93.94 259 ALA B N 1
ATOM 4425 C CA . ALA B 1 259 ? -21.781 -13.328 -13.625 1 93.94 259 ALA B CA 1
ATOM 4426 C C . ALA B 1 259 ? -22.641 -12.523 -12.656 1 93.94 259 ALA B C 1
ATOM 4428 O O . ALA B 1 259 ? -22.547 -12.695 -11.438 1 93.94 259 ALA B O 1
ATOM 4429 N N . ASN B 1 260 ? -23.438 -11.68 -13.148 1 90.81 260 ASN B N 1
ATOM 4430 C CA . ASN B 1 260 ? -24.234 -10.742 -12.375 1 90.81 260 ASN B CA 1
ATOM 4431 C C . ASN B 1 260 ? -25.25 -11.469 -11.492 1 90.81 260 ASN B C 1
ATOM 4433 O O . ASN B 1 260 ? -25.766 -10.898 -10.531 1 90.81 260 ASN B O 1
ATOM 4437 N N . ASP B 1 261 ? -25.484 -12.648 -11.766 1 87.44 261 ASP B N 1
ATOM 4438 C CA . ASP B 1 261 ? -26.484 -13.406 -11.031 1 87.44 261 ASP B CA 1
ATOM 4439 C C . ASP B 1 261 ? -25.875 -14.078 -9.805 1 87.44 261 ASP B C 1
ATOM 4441 O O . ASP B 1 261 ? -26.594 -14.609 -8.961 1 87.44 261 ASP B O 1
ATOM 4445 N N . LEU B 1 262 ? -24.625 -14.102 -9.773 1 89.31 262 LEU B N 1
ATOM 4446 C CA . LEU B 1 262 ? -23.953 -14.688 -8.617 1 89.31 262 LEU B CA 1
ATOM 4447 C C . LEU B 1 262 ? -23.672 -13.633 -7.555 1 89.31 262 LEU B C 1
ATOM 4449 O O . LEU B 1 262 ? -22.984 -12.641 -7.824 1 89.31 262 LEU B O 1
ATOM 4453 N N . ASN B 1 263 ? -24.203 -13.906 -6.426 1 90.88 263 ASN B N 1
ATOM 4454 C CA . ASN B 1 263 ? -24 -12.984 -5.312 1 90.88 263 ASN B CA 1
ATOM 4455 C C . ASN B 1 263 ? -22.891 -13.477 -4.387 1 90.88 263 ASN B C 1
ATOM 4457 O O . ASN B 1 263 ? -22.969 -14.586 -3.846 1 90.88 263 ASN B O 1
ATOM 4461 N N . VAL B 1 264 ? -21.906 -12.594 -4.23 1 92.19 264 VAL B N 1
ATOM 4462 C CA . VAL B 1 264 ? -20.781 -12.961 -3.373 1 92.19 264 VAL B CA 1
ATOM 4463 C C . VAL B 1 264 ? -20.953 -12.305 -2 1 92.19 264 VAL B C 1
ATOM 4465 O O . VAL B 1 264 ? -21.219 -11.109 -1.904 1 92.19 264 VAL B O 1
ATOM 4468 N N . LEU B 1 265 ? -20.75 -13.148 -0.994 1 88.88 265 LEU B N 1
ATOM 4469 C CA . LEU B 1 265 ? -20.859 -12.711 0.393 1 88.88 265 LEU B CA 1
ATOM 4470 C C . LEU B 1 265 ? -19.641 -13.156 1.198 1 88.88 265 LEU B C 1
ATOM 4472 O O . LEU B 1 265 ? -18.984 -14.133 0.841 1 88.88 265 LEU B O 1
ATOM 4476 N N . PRO B 1 266 ? -19.344 -12.398 2.322 1 87.81 266 PRO B N 1
ATOM 4477 C CA . PRO B 1 266 ? -20 -11.188 2.828 1 87.81 266 PRO B CA 1
ATOM 4478 C C . PRO B 1 266 ? -19.562 -9.93 2.096 1 87.81 266 PRO B C 1
ATOM 4480 O O . PRO B 1 266 ? -18.484 -9.906 1.487 1 87.81 266 PRO B O 1
ATOM 4483 N N . HIS B 1 267 ? -20.516 -8.992 2.184 1 89.06 267 HIS B N 1
ATOM 4484 C CA . HIS B 1 267 ? -20.062 -7.656 1.816 1 89.06 267 HIS B CA 1
ATOM 4485 C C . HIS B 1 267 ? -19.047 -7.117 2.822 1 89.06 267 HIS B C 1
ATOM 4487 O O . HIS B 1 267 ? -18.953 -7.621 3.945 1 89.06 267 HIS B O 1
ATOM 4493 N N . VAL B 1 268 ? -18.312 -6.141 2.348 1 87.19 268 VAL B N 1
ATOM 4494 C CA . VAL B 1 268 ? -17.266 -5.594 3.201 1 87.19 268 VAL B CA 1
ATOM 4495 C C . VAL B 1 268 ? -17.609 -4.16 3.598 1 87.19 268 VAL B C 1
ATOM 4497 O O . VAL B 1 268 ? -17.719 -3.281 2.74 1 87.19 268 VAL B O 1
ATOM 4500 N N . ASN B 1 269 ? -17.703 -3.951 4.867 1 89.75 269 ASN B N 1
ATOM 4501 C CA . ASN B 1 269 ? -17.922 -2.598 5.363 1 89.75 269 ASN B CA 1
ATOM 4502 C C . ASN B 1 269 ? -16.625 -1.82 5.477 1 89.75 269 ASN B C 1
ATOM 4504 O O . ASN B 1 269 ? -15.602 -2.373 5.898 1 89.75 269 ASN B O 1
ATOM 4508 N N . ILE B 1 270 ? -16.672 -0.638 5.055 1 92 270 ILE B N 1
ATOM 4509 C CA . ILE B 1 270 ? -15.586 0.304 5.336 1 92 270 ILE B CA 1
ATOM 4510 C C . ILE B 1 270 ? -16.047 1.323 6.371 1 92 270 ILE B C 1
ATOM 4512 O O . ILE B 1 270 ? -17.047 2.025 6.164 1 92 270 ILE B O 1
ATOM 4516 N N . SER B 1 271 ? -15.297 1.361 7.457 1 92.69 271 SER B N 1
ATOM 4517 C CA . SER B 1 271 ? -15.688 2.238 8.555 1 92.69 271 SER B CA 1
ATOM 4518 C C . SER B 1 271 ? -14.516 3.088 9.031 1 92.69 271 SER B C 1
ATOM 4520 O O . SER B 1 271 ? -13.359 2.668 8.938 1 92.69 271 SER B O 1
ATOM 4522 N N . ALA B 1 272 ? -14.891 4.273 9.438 1 93.75 272 ALA B N 1
ATOM 4523 C CA . ALA B 1 272 ? -13.961 5.094 10.203 1 93.75 272 ALA B CA 1
ATOM 4524 C C . ALA B 1 272 ? -14.102 4.824 11.703 1 93.75 272 ALA B C 1
ATOM 4526 O O . ALA B 1 272 ? -15.188 4.957 12.266 1 93.75 272 ALA B O 1
ATOM 4527 N N . VAL B 1 273 ? -13.008 4.402 12.305 1 92.19 273 VAL B N 1
ATOM 4528 C CA . VAL B 1 273 ? -12.984 4.117 13.734 1 92.19 273 VAL B CA 1
ATOM 4529 C C . VAL B 1 273 ? -12.133 5.16 14.453 1 92.19 273 VAL B C 1
ATOM 4531 O O . VAL B 1 273 ? -11.047 5.512 13.984 1 92.19 273 VAL B O 1
ATOM 4534 N N . TYR B 1 274 ? -12.609 5.668 15.531 1 89.81 274 TYR B N 1
ATOM 4535 C CA . TYR B 1 274 ? -11.898 6.742 16.203 1 89.81 274 TYR B CA 1
ATOM 4536 C C . TYR B 1 274 ? -12.109 6.68 17.719 1 89.81 274 TYR B C 1
ATOM 4538 O O . TYR B 1 274 ? -13.133 6.172 18.188 1 89.81 274 TYR B O 1
ATOM 4546 N N . ALA B 1 275 ? -11.078 7 18.406 1 76.81 275 ALA B N 1
ATOM 4547 C CA . ALA B 1 275 ? -11 6.742 19.844 1 76.81 275 ALA B CA 1
ATOM 4548 C C . ALA B 1 275 ? -11.758 7.809 20.625 1 76.81 275 ALA B C 1
ATOM 4550 O O . ALA B 1 275 ? -12.195 7.559 21.75 1 76.81 275 ALA B O 1
ATOM 4551 N N . SER B 1 276 ? -11.781 8.953 20.156 1 69.62 276 SER B N 1
ATOM 4552 C CA . SER B 1 276 ? -12.344 10.023 20.984 1 69.62 276 SER B CA 1
ATOM 4553 C C . SER B 1 276 ? -13.641 10.555 20.375 1 69.62 276 SER B C 1
ATOM 4555 O O . SER B 1 276 ? -13.875 10.43 19.172 1 69.62 276 SER B O 1
ATOM 4557 N N . LYS B 1 277 ? -14.461 11.039 21.359 1 67.56 277 LYS B N 1
ATOM 4558 C CA . LYS B 1 277 ? -15.672 11.695 20.875 1 67.56 277 LYS B CA 1
ATOM 4559 C C . LYS B 1 277 ? -15.344 12.914 20.016 1 67.56 277 LYS B C 1
ATOM 4561 O O . LYS B 1 277 ? -14.43 13.68 20.344 1 67.56 277 LYS B O 1
ATOM 4566 N N . THR B 1 278 ? -15.93 12.945 18.906 1 68.94 278 THR B N 1
ATOM 4567 C CA . THR B 1 278 ? -15.719 14.023 17.938 1 68.94 278 THR B CA 1
ATOM 4568 C C . THR B 1 278 ? -15.953 15.383 18.578 1 68.94 278 THR B C 1
ATOM 4570 O O . THR B 1 278 ? -15.422 16.391 18.125 1 68.94 278 THR B O 1
ATOM 4573 N N . THR B 1 279 ? -16.75 15.391 19.5 1 60.41 279 THR B N 1
ATOM 4574 C CA . THR B 1 279 ? -17.047 16.641 20.203 1 60.41 279 THR B CA 1
ATOM 4575 C C . THR B 1 279 ? -15.789 17.234 20.812 1 60.41 279 THR B C 1
ATOM 4577 O O . THR B 1 279 ? -15.703 18.438 21.031 1 60.41 279 THR B O 1
ATOM 4580 N N . HIS B 1 280 ? -14.797 16.391 20.828 1 65.44 280 HIS B N 1
ATOM 4581 C CA . HIS B 1 280 ? -13.594 16.844 21.516 1 65.44 280 HIS B CA 1
ATOM 4582 C C . HIS B 1 280 ? -12.461 17.125 20.531 1 65.44 280 HIS B C 1
ATOM 4584 O O . HIS B 1 280 ? -11.406 17.625 20.906 1 65.44 280 HIS B O 1
ATOM 4590 N N . SER B 1 281 ? -12.727 16.984 19.328 1 81.12 281 SER B N 1
ATOM 4591 C CA . SER B 1 281 ? -11.695 17.234 18.328 1 81.12 281 SER B CA 1
ATOM 4592 C C . SER B 1 281 ? -12.305 17.766 17.031 1 81.12 281 SER B C 1
ATOM 4594 O O . SER B 1 281 ? -12.719 16.984 16.172 1 81.12 281 SER B O 1
ATOM 4596 N N . PRO B 1 282 ? -12.336 19.125 16.922 1 84.25 282 PRO B N 1
ATOM 4597 C CA . PRO B 1 282 ? -12.891 19.703 15.703 1 84.25 282 PRO B CA 1
ATOM 4598 C C . PRO B 1 282 ? -12.18 19.219 14.445 1 84.25 282 PRO B C 1
ATOM 4600 O O . PRO B 1 282 ? -12.805 19.078 13.391 1 84.25 282 PRO B O 1
ATOM 4603 N N . ARG B 1 283 ? -10.875 19 14.539 1 89.44 283 ARG B N 1
ATOM 4604 C CA . ARG B 1 283 ? -10.148 18.516 13.367 1 89.44 283 ARG B CA 1
ATOM 4605 C C . ARG B 1 283 ? -10.602 17.109 12.984 1 89.44 283 ARG B C 1
ATOM 4607 O O . ARG B 1 283 ? -10.703 16.797 11.805 1 89.44 283 ARG B O 1
ATOM 4614 N N . LEU B 1 284 ? -10.875 16.312 14.008 1 91 284 LEU B N 1
ATOM 4615 C CA . LEU B 1 284 ? -11.398 14.977 13.75 1 91 284 LEU B CA 1
ATOM 4616 C C . LEU B 1 284 ? -12.789 15.047 13.125 1 91 284 LEU B C 1
ATOM 4618 O O . LEU B 1 284 ? -13.07 14.328 12.164 1 91 284 LEU B O 1
ATOM 4622 N N . LYS B 1 285 ? -13.594 15.883 13.664 1 89.69 285 LYS B N 1
ATOM 4623 C CA . LYS B 1 285 ? -14.938 16.062 13.125 1 89.69 285 LYS B CA 1
ATOM 4624 C C . LYS B 1 285 ? -14.891 16.516 11.664 1 89.69 285 LYS B C 1
ATOM 4626 O O . LYS B 1 285 ? -15.648 16.031 10.828 1 89.69 285 LYS B O 1
ATOM 4631 N N . ALA B 1 286 ? -14 17.453 11.391 1 91.44 286 ALA B N 1
ATOM 4632 C CA . ALA B 1 286 ? -13.836 17.938 10.023 1 91.44 286 ALA B CA 1
ATOM 4633 C C . ALA B 1 286 ? -13.438 16.812 9.078 1 91.44 286 ALA B C 1
ATOM 4635 O O . ALA B 1 286 ? -13.984 16.703 7.98 1 91.44 286 ALA B O 1
ATOM 4636 N N . MET B 1 287 ? -12.57 15.992 9.523 1 93.75 287 MET B N 1
ATOM 4637 C CA . MET B 1 287 ? -12.117 14.883 8.695 1 93.75 287 MET B CA 1
ATOM 4638 C C . MET B 1 287 ? -13.234 13.859 8.492 1 93.75 287 MET B C 1
ATOM 4640 O O . MET B 1 287 ? -13.43 13.359 7.387 1 93.75 287 MET B O 1
ATOM 4644 N N . LEU B 1 288 ? -13.953 13.594 9.531 1 93.12 288 LEU B N 1
ATOM 4645 C CA . LEU B 1 288 ? -15.055 12.641 9.438 1 93.12 288 LEU B CA 1
ATOM 4646 C C . LEU B 1 288 ? -16.125 13.133 8.469 1 93.12 288 LEU B C 1
ATOM 4648 O O . LEU B 1 288 ? -16.625 12.359 7.648 1 93.12 288 LEU B O 1
ATOM 4652 N N . ASN B 1 289 ? -16.422 14.383 8.57 1 91.81 289 ASN B N 1
ATOM 4653 C CA . ASN B 1 289 ? -17.375 14.969 7.641 1 91.81 289 ASN B CA 1
ATOM 4654 C C . ASN B 1 289 ? -16.875 14.906 6.203 1 91.81 289 ASN B C 1
ATOM 4656 O O . ASN B 1 289 ? -17.641 14.609 5.285 1 91.81 289 ASN B O 1
ATOM 4660 N N . PHE B 1 290 ? -15.656 15.18 6.031 1 94.06 290 PHE B N 1
ATOM 4661 C CA . PHE B 1 290 ? -15.047 15.133 4.703 1 94.06 290 PHE B CA 1
ATOM 4662 C C . PHE B 1 290 ? -15.109 13.719 4.137 1 94.06 290 PHE B C 1
ATOM 4664 O O . PHE B 1 290 ? -15.461 13.523 2.971 1 94.06 290 PHE B O 1
ATOM 4671 N N . MET B 1 291 ? -14.805 12.727 4.949 1 94.81 291 MET B N 1
ATOM 4672 C CA . MET B 1 291 ? -14.836 11.328 4.516 1 94.81 291 MET B CA 1
ATOM 4673 C C . MET B 1 291 ? -16.25 10.914 4.105 1 94.81 291 MET B C 1
ATOM 4675 O O . MET B 1 291 ? -16.422 10.188 3.129 1 94.81 291 MET B O 1
ATOM 4679 N N . GLU B 1 292 ? -17.141 11.383 4.836 1 92.44 292 GLU B N 1
ATOM 4680 C CA . GLU B 1 292 ? -18.531 11.109 4.484 1 92.44 292 GLU B CA 1
ATOM 4681 C C . GLU B 1 292 ? -18.891 11.734 3.137 1 92.44 292 GLU B C 1
ATOM 4683 O O . GLU B 1 292 ? -19.547 11.102 2.314 1 92.44 292 GLU B O 1
ATOM 4688 N N . GLU B 1 293 ? -18.438 12.898 2.914 1 93.25 293 GLU B N 1
ATOM 4689 C CA . GLU B 1 293 ? -18.703 13.625 1.676 1 93.25 293 GLU B CA 1
ATOM 4690 C C . GLU B 1 293 ? -18.125 12.883 0.469 1 93.25 293 GLU B C 1
ATOM 4692 O O . GLU B 1 293 ? -18.812 12.703 -0.539 1 93.25 293 GLU B O 1
ATOM 4697 N N . ILE B 1 294 ? -16.984 12.383 0.568 1 92.88 294 ILE B N 1
ATOM 4698 C CA . ILE B 1 294 ? -16.297 11.844 -0.604 1 92.88 294 ILE B CA 1
ATOM 4699 C C . ILE B 1 294 ? -16.734 10.391 -0.829 1 92.88 294 ILE B C 1
ATOM 4701 O O . ILE B 1 294 ? -16.484 9.82 -1.894 1 92.88 294 ILE B O 1
ATOM 4705 N N . THR B 1 295 ? -17.328 9.773 0.206 1 94.38 295 THR B N 1
ATOM 4706 C CA . THR B 1 295 ? -17.781 8.398 0.038 1 94.38 295 THR B CA 1
ATOM 4707 C C . THR B 1 295 ? -19.281 8.352 -0.247 1 94.38 295 THR B C 1
ATOM 4709 O O . THR B 1 295 ? -19.844 7.277 -0.472 1 94.38 295 THR B O 1
ATOM 4712 N N . ALA B 1 296 ? -19.953 9.461 -0.238 1 90 296 ALA B N 1
ATOM 4713 C CA . ALA B 1 296 ? -21.391 9.547 -0.426 1 90 296 ALA B CA 1
ATOM 4714 C C . ALA B 1 296 ? -21.812 8.898 -1.741 1 90 296 ALA B C 1
ATOM 4716 O O . ALA B 1 296 ? -22.891 8.289 -1.823 1 90 296 ALA B O 1
ATOM 4717 N N . GLN B 1 297 ? -20.984 9.016 -2.732 1 87.62 297 GLN B N 1
ATOM 4718 C CA . GLN B 1 297 ? -21.328 8.484 -4.051 1 87.62 297 GLN B CA 1
ATOM 4719 C C . GLN B 1 297 ? -21.359 6.961 -4.043 1 87.62 297 GLN B C 1
ATOM 4721 O O . GLN B 1 297 ? -21.906 6.344 -4.957 1 87.62 297 GLN B O 1
ATOM 4726 N N . TYR B 1 298 ? -20.766 6.445 -3.043 1 87.38 298 TYR B N 1
ATOM 4727 C CA . TYR B 1 298 ? -20.688 4.988 -3 1 87.38 298 TYR B CA 1
ATOM 4728 C C . TYR B 1 298 ? -21.766 4.41 -2.09 1 87.38 298 TYR B C 1
ATOM 4730 O O . TYR B 1 298 ? -21.859 3.191 -1.933 1 87.38 298 TYR B O 1
ATOM 4738 N N . VAL B 1 299 ? -22.469 5.383 -1.416 1 73.81 299 VAL B N 1
ATOM 4739 C CA . VAL B 1 299 ? -23.516 4.969 -0.496 1 73.81 299 VAL B CA 1
ATOM 4740 C C . VAL B 1 299 ? -24.781 4.633 -1.278 1 73.81 299 VAL B C 1
ATOM 4742 O O . VAL B 1 299 ? -25.203 5.395 -2.154 1 73.81 299 VAL B O 1
ATOM 4745 N N . GLY B 1 300 ? -25.422 3.402 -1.143 1 64.69 300 GLY B N 1
ATOM 4746 C CA . GLY B 1 300 ? -26.703 3.094 -1.741 1 64.69 300 GLY B CA 1
ATOM 4747 C C . GLY B 1 300 ? -26.609 2.148 -2.924 1 64.69 300 GLY B C 1
ATOM 4748 O O . GLY B 1 300 ? -27.609 1.791 -3.527 1 64.69 300 GLY B O 1
ATOM 4749 N N . GLY B 1 301 ? -25.391 1.922 -3.465 1 48.81 301 GLY B N 1
ATOM 4750 C CA . GLY B 1 301 ? -25.469 0.965 -4.555 1 48.81 301 GLY B CA 1
ATOM 4751 C C . GLY B 1 301 ? -25.562 -0.473 -4.082 1 48.81 301 GLY B C 1
ATOM 4752 O O . GLY B 1 301 ? -25.219 -0.782 -2.943 1 48.81 301 GLY B O 1
#

Organism: NCBI:txid190893